Protein AF-A0A7R8WIW1-F1 (afdb_monomer_lite)

Organism: NCBI:txid163714

pLDDT: mean 82.47, std 20.74, range [28.52, 98.88]

Sequence (685 aa):
MALRVSMEWLASCSGCEIAFLDMGEDLLALLGKIEIVHAPLLMDNKYHAPESNGKELALPYADIGFISGSLNTGKHVEILHEMREKCEVLVALGTCAGHGGIPAMMNGFEHKQGWETIFTTPTTEGAGGIPEEDLPQPLFLVGIGAAGAATIAAPAISALAGEKGEKDMKWDAEHEVVIIGSGFAGLAAAIEAKKLGAKDVVVYDKMPYFGGNSTYNGGLFAVPDSPLQKEKGVKDSPENMTADQVKAGRGVAYADLLLHVARHANEALEMTLEAGSEYFPYLQQLGGHSVPRTYQTTVASGAGIVQPLVQQCKKLGIKLEIRAKFDSLIFDDAGNVVGATIHKGHYFGRGVEGTPVKVRAKRGVLIATGGFARNVTLRSAQDPTLTEEVPSTNPPSATGEGLLELFRVGAIPVHMAYIQTGPWASPDEDGFGYVSNYSIYNFAHSISIFPKTGKRFMNEIADRKTRSDAQLACRDDDGNPLPPITITSYEHAKEHPTMKKVLKYGVGWKFDNLEDLASHFNVPLEPLREQIEEYNGYVKSGIDEQFGKPMAKAKGKYVEAPFVVVRNWPKVHYCQGGAQIDIQARVIDSKTDTPIPGLYAAGEFGEKKGRIYHSDLYEDNSCDACHEQENPTTFPADDACFACHDGEELIAATARTGDEKWQNPHNNMHYGKDVPCMECHGEHT

InterPro domains:
  IPR003953 FAD-dependent oxidoreductase 2, FAD-binding domain [PF00890] (177-605)
  IPR006137 NADH:ubiquinone oxidoreductase-like, 20kDa subunit [PF01058] (13-111)
  IPR010960 Flavocytochrome c [TIGR01813] (176-605)
  IPR012286 Tetraheme cytochrome domain [PF14537] (620-685)
  IPR027477 Succinate dehydrogenase/fumarate reductase flavoprotein, catalytic domain superfamily [G3DSA:3.90.700.10] (419-575)
  IPR027477 Succinate dehydrogenase/fumarate reductase flavoprotein, catalytic domain superfamily [SSF56425] (416-578)
  IPR036188 FAD/NAD(P)-binding domain superfamily [G3DSA:3.50.50.60] (176-605)
  IPR036188 FAD/NAD(P)-binding domain superfamily [SSF51905] (169-606)
  IPR036280 Multiheme cytochrome superfamily [SSF48695] (612-684)
  IPR037024 [NiFe]-hydrogenase, small subunit, N-terminal domain superfamily [G3DSA:3.40.50.700] (3-141)
  IPR050315 FAD-dependent oxidoreductase 2 [PTHR43400] (169-605)

Structure (mmCIF, N/CA/C/O backbone):
data_AF-A0A7R8WIW1-F1
#
_entry.id   AF-A0A7R8WIW1-F1
#
loop_
_atom_site.group_PDB
_atom_site.id
_atom_site.type_symbol
_atom_site.label_atom_id
_atom_site.label_alt_id
_atom_site.label_comp_id
_atom_site.label_asym_id
_atom_site.label_entity_id
_atom_site.label_seq_id
_atom_site.pdbx_PDB_ins_code
_atom_site.Cartn_x
_atom_site.Cartn_y
_atom_site.Cartn_z
_atom_site.occupancy
_atom_site.B_iso_or_equiv
_atom_site.auth_seq_id
_atom_site.auth_comp_id
_atom_site.auth_asym_id
_atom_site.auth_atom_id
_atom_site.pdbx_PDB_model_num
ATOM 1 N N . MET A 1 1 ? -29.234 -0.225 -48.327 1.00 67.94 1 MET A N 1
ATOM 2 C CA . MET A 1 1 ? -30.265 0.583 -47.645 1.00 67.94 1 MET A CA 1
ATOM 3 C C . MET A 1 1 ? -29.581 1.262 -46.481 1.00 67.94 1 MET A C 1
ATOM 5 O O . MET A 1 1 ? -28.710 0.626 -45.898 1.00 67.94 1 MET A O 1
ATOM 9 N N . ALA A 1 2 ? -29.897 2.528 -46.212 1.00 82.69 2 ALA A N 1
ATOM 10 C CA . ALA A 1 2 ? -29.469 3.145 -44.963 1.00 82.69 2 ALA A CA 1
ATOM 11 C C . ALA A 1 2 ? -30.176 2.427 -43.804 1.00 82.69 2 ALA A C 1
ATOM 13 O O . ALA A 1 2 ? -31.333 2.038 -43.963 1.00 82.69 2 ALA A O 1
ATOM 14 N N . LEU A 1 3 ? -29.470 2.197 -42.697 1.00 93.31 3 LEU A N 1
ATOM 15 C CA . LEU A 1 3 ? -30.073 1.609 -41.499 1.00 93.31 3 LEU A CA 1
ATOM 16 C C . LEU A 1 3 ? -30.955 2.649 -40.820 1.00 93.31 3 LEU A C 1
ATOM 18 O O . LEU A 1 3 ? -30.504 3.765 -40.565 1.00 93.31 3 LEU A O 1
ATOM 22 N N . ARG A 1 4 ? -32.193 2.285 -40.509 1.00 93.88 4 ARG A N 1
ATOM 23 C CA . ARG A 1 4 ? -33.148 3.155 -39.828 1.00 93.88 4 ARG A CA 1
ATOM 24 C C . ARG A 1 4 ? -32.820 3.172 -38.342 1.00 93.88 4 ARG A C 1
ATOM 26 O O . ARG A 1 4 ? -32.766 2.118 -37.711 1.00 93.88 4 ARG A O 1
ATOM 33 N N . VAL A 1 5 ? -32.593 4.355 -37.790 1.00 92.00 5 VAL A N 1
ATOM 34 C CA . VAL A 1 5 ? -32.191 4.548 -36.397 1.00 92.00 5 VAL A CA 1
ATOM 35 C C . VAL A 1 5 ? -33.256 5.346 -35.658 1.00 92.00 5 VAL A C 1
ATOM 37 O O . VAL A 1 5 ? -33.668 6.410 -36.117 1.00 92.00 5 VAL A O 1
ATOM 40 N N . SER A 1 6 ? -33.690 4.832 -34.510 1.00 91.19 6 SER A N 1
ATOM 41 C CA . SER A 1 6 ? -34.552 5.539 -33.563 1.00 91.19 6 SER A CA 1
ATOM 42 C C . SER A 1 6 ? -33.776 5.820 -32.283 1.00 91.19 6 SER A C 1
ATOM 44 O O . SER A 1 6 ? -33.025 4.969 -31.816 1.00 91.19 6 SER A O 1
ATOM 46 N N . MET A 1 7 ? -33.970 6.986 -31.684 1.00 89.31 7 MET A N 1
ATOM 47 C CA . MET A 1 7 ? -33.369 7.377 -30.414 1.00 89.31 7 MET A CA 1
ATOM 48 C C . MET A 1 7 ? -34.460 7.915 -29.502 1.00 89.31 7 MET A C 1
ATOM 50 O O . MET A 1 7 ? -35.256 8.746 -29.934 1.00 89.31 7 MET A O 1
ATOM 54 N N . GLU A 1 8 ? -34.480 7.461 -28.254 1.00 88.88 8 GLU A N 1
ATOM 55 C CA . GLU A 1 8 ? -35.363 8.011 -27.235 1.00 88.88 8 GLU A CA 1
ATOM 56 C C . GLU A 1 8 ? -34.630 8.449 -25.990 1.00 88.88 8 GLU A C 1
ATOM 58 O O . GLU A 1 8 ? -33.714 7.782 -25.497 1.00 88.88 8 GLU A O 1
ATOM 63 N N . TRP A 1 9 ? -35.125 9.566 -25.470 1.00 84.56 9 TRP A N 1
ATOM 64 C CA . TRP A 1 9 ? -34.580 10.253 -24.321 1.00 84.56 9 TRP A CA 1
ATOM 65 C C . TRP A 1 9 ? -35.577 10.177 -23.163 1.00 84.56 9 TRP A C 1
ATOM 67 O O . TRP A 1 9 ? -36.623 10.824 -23.169 1.00 84.56 9 TRP A O 1
ATOM 77 N N . LEU A 1 10 ? 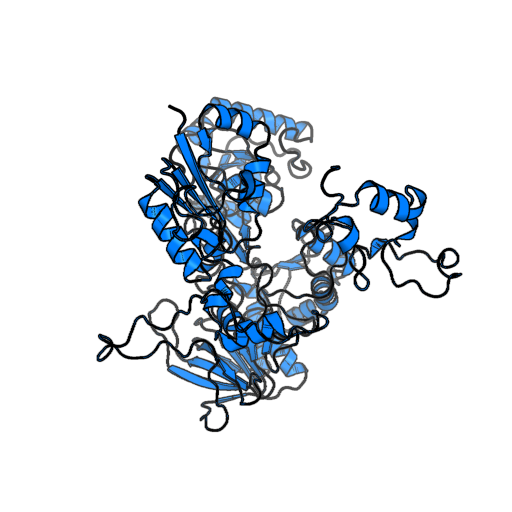-35.261 9.333 -22.177 1.00 87.69 10 LEU A N 1
ATOM 78 C CA . LEU A 1 10 ? -36.064 9.152 -20.966 1.00 87.69 10 LEU A CA 1
ATOM 79 C C . LEU A 1 10 ? -35.590 10.126 -19.868 1.00 87.69 10 LEU A C 1
ATOM 81 O O . LEU A 1 10 ? -35.225 11.264 -20.147 1.00 87.69 10 LEU A O 1
ATOM 85 N N . ALA A 1 11 ? -35.547 9.712 -18.595 1.00 86.19 11 ALA A N 1
ATOM 86 C CA . ALA A 1 11 ? -34.984 10.559 -17.540 1.00 86.19 11 ALA A CA 1
ATOM 87 C C . ALA A 1 11 ? -33.446 10.625 -17.659 1.00 86.19 11 ALA A C 1
ATOM 89 O O . ALA A 1 11 ? -32.741 9.730 -17.187 1.00 86.19 11 ALA A O 1
ATOM 90 N N . SER A 1 12 ? -32.903 11.659 -18.305 1.00 79.56 12 SER A N 1
ATOM 91 C CA . SER A 1 12 ? -31.456 11.825 -18.532 1.00 79.56 12 SER A CA 1
ATOM 92 C C . SER A 1 12 ? -31.043 13.302 -18.591 1.00 79.56 12 SER A C 1
ATOM 94 O O . SER A 1 12 ? -31.881 14.173 -18.788 1.00 79.56 12 SER A O 1
ATOM 96 N N . CYS A 1 13 ? -29.745 13.574 -18.420 1.00 76.25 13 CYS A N 1
ATOM 97 C CA . CYS A 1 13 ? -29.114 14.895 -18.528 1.00 76.25 13 CYS A CA 1
ATOM 98 C C . CYS A 1 13 ? -28.628 15.248 -19.951 1.00 76.25 13 CYS A C 1
ATOM 100 O O . CYS A 1 13 ? -27.814 16.153 -20.102 1.00 76.25 13 CYS A O 1
ATOM 102 N N . SER A 1 14 ? -29.051 14.496 -20.972 1.00 74.25 14 SER A N 1
ATOM 103 C CA . SER A 1 14 ? -28.653 14.641 -22.388 1.00 74.25 14 SER A CA 1
ATOM 104 C C . SER A 1 14 ? -27.190 14.327 -22.718 1.00 74.25 14 SER A C 1
ATOM 106 O O . SER A 1 14 ? -26.773 14.460 -23.864 1.00 74.25 14 SER A O 1
ATOM 108 N N . GLY A 1 15 ? -26.383 13.876 -21.750 1.00 78.94 15 GLY A N 1
ATOM 109 C CA . GLY A 1 15 ? -24.957 13.616 -21.984 1.00 78.94 15 GLY A CA 1
ATOM 110 C C . GLY A 1 15 ? -24.673 12.518 -23.019 1.00 78.94 15 GLY A C 1
ATOM 111 O O . GLY A 1 15 ? -23.639 12.549 -23.675 1.00 78.94 15 GLY A O 1
ATOM 112 N N . CYS A 1 16 ? -25.583 11.554 -23.195 1.00 82.06 16 CYS A N 1
ATOM 113 C CA . CYS A 1 16 ? -25.420 10.480 -24.186 1.00 82.06 16 CYS A CA 1
ATOM 114 C C . CYS A 1 16 ? -25.702 10.972 -25.613 1.00 82.06 16 CYS A C 1
ATOM 116 O O . CYS A 1 16 ? -25.044 10.547 -26.558 1.00 82.06 16 CYS A O 1
ATOM 118 N N . GLU A 1 17 ? -26.658 11.886 -25.754 1.00 77.25 17 GLU A N 1
ATOM 119 C CA . GLU A 1 17 ? -27.016 12.557 -27.000 1.00 77.25 17 GLU A CA 1
ATOM 120 C C . GLU A 1 17 ? -25.928 13.545 -27.417 1.00 77.25 17 GLU A C 1
ATOM 122 O O . GLU A 1 17 ? -25.548 13.578 -28.584 1.00 77.25 17 GLU A O 1
ATOM 127 N N . ILE A 1 18 ? -25.379 14.297 -26.456 1.00 78.62 18 ILE A N 1
ATOM 128 C CA . ILE A 1 18 ? -24.236 15.187 -26.692 1.00 78.62 18 ILE A CA 1
ATOM 129 C C . ILE A 1 18 ? -23.026 14.368 -27.142 1.00 78.62 18 ILE A C 1
ATOM 131 O O . ILE A 1 18 ? -22.443 14.689 -28.166 1.00 78.62 18 ILE A O 1
ATOM 135 N N . ALA A 1 19 ? -22.725 13.238 -26.492 1.00 79.12 19 ALA A N 1
ATOM 136 C CA . ALA A 1 19 ? -21.639 12.358 -26.929 1.00 79.12 19 ALA A CA 1
ATOM 137 C C . ALA A 1 19 ? -21.824 11.822 -28.365 1.00 79.12 19 ALA A C 1
ATOM 139 O O . ALA A 1 19 ? -20.844 11.564 -29.060 1.00 79.12 19 ALA A O 1
ATOM 140 N N . PHE A 1 20 ? -23.072 11.651 -28.817 1.00 76.56 20 PHE A N 1
ATOM 141 C CA . PHE A 1 20 ? -23.372 11.275 -30.199 1.00 76.56 20 PHE A CA 1
ATOM 142 C C . PHE A 1 20 ? -23.108 12.428 -31.181 1.00 76.56 20 PHE A C 1
ATOM 144 O O . PHE A 1 20 ? -22.596 12.195 -32.274 1.00 76.56 20 PHE A O 1
ATOM 151 N N . LEU A 1 21 ? -23.414 13.670 -30.791 1.00 74.56 21 LEU A N 1
ATOM 152 C CA . LEU A 1 21 ? -23.120 14.874 -31.577 1.00 74.56 21 LEU A CA 1
ATOM 153 C C . LEU A 1 21 ? -21.619 15.220 -31.589 1.00 74.56 21 LEU A C 1
ATOM 155 O O . LEU A 1 21 ? -21.087 15.587 -32.637 1.00 74.56 21 LEU A O 1
ATOM 159 N N . ASP A 1 22 ? -20.920 15.005 -30.472 1.00 79.50 22 ASP A N 1
ATOM 160 C CA . ASP A 1 22 ? -19.479 15.246 -30.292 1.00 79.50 22 ASP A CA 1
ATOM 161 C C . ASP A 1 22 ? -18.591 14.311 -31.128 1.00 79.50 22 ASP A C 1
ATOM 163 O O . ASP A 1 22 ? -17.381 14.513 -31.226 1.00 79.50 22 ASP A O 1
ATOM 167 N N . MET A 1 23 ? -19.176 13.307 -31.791 1.00 78.69 23 MET A N 1
ATOM 168 C CA . MET A 1 23 ? -18.477 12.507 -32.801 1.00 78.69 23 MET A CA 1
ATOM 169 C C . MET A 1 23 ? -17.972 13.350 -33.986 1.00 78.69 23 MET A C 1
ATOM 171 O O . MET A 1 23 ? -17.123 12.884 -34.747 1.00 78.69 23 MET A O 1
ATOM 175 N N . GLY A 1 24 ? -18.482 14.574 -34.170 1.00 80.62 24 GLY A N 1
ATOM 176 C CA . GLY A 1 24 ? -17.951 15.534 -35.137 1.00 80.62 24 GLY A CA 1
ATOM 177 C C . GLY A 1 24 ? -17.925 14.990 -36.569 1.00 80.62 24 GLY A C 1
ATOM 178 O O . GLY A 1 24 ? -18.951 14.591 -37.119 1.00 80.62 24 GLY A O 1
ATOM 179 N N . GLU A 1 25 ? -16.748 14.967 -37.199 1.00 79.31 25 GLU A N 1
ATOM 180 C CA . GLU A 1 25 ? -16.593 14.523 -38.594 1.00 79.31 25 GLU A CA 1
ATOM 181 C C . GLU A 1 25 ? -16.936 13.036 -38.807 1.00 79.31 25 GLU A C 1
ATOM 183 O O . GLU A 1 25 ? -17.437 12.669 -39.876 1.00 79.31 25 GLU A O 1
ATOM 188 N N . ASP A 1 26 ? -16.761 12.183 -37.791 1.00 80.56 26 ASP A N 1
ATOM 189 C CA . ASP A 1 26 ? -17.113 10.758 -37.881 1.00 80.56 26 ASP A CA 1
ATOM 190 C C . ASP A 1 26 ? -18.631 10.553 -37.998 1.00 80.56 26 ASP A C 1
ATOM 192 O O . ASP A 1 26 ? -19.095 9.612 -38.657 1.00 80.56 26 ASP A O 1
ATOM 196 N N . LEU A 1 27 ? -19.425 11.472 -37.435 1.00 81.31 27 LEU A N 1
ATOM 197 C CA . LEU A 1 27 ? -20.878 11.465 -37.588 1.00 81.31 27 LEU A CA 1
ATOM 198 C C . LEU A 1 27 ? -21.281 11.693 -39.050 1.00 81.31 27 LEU A C 1
ATOM 200 O O . LEU A 1 27 ? -22.193 11.030 -39.544 1.00 81.31 27 LEU A O 1
ATOM 204 N N . LEU A 1 28 ? -20.567 12.549 -39.792 1.00 80.19 28 LEU A N 1
ATOM 205 C CA . LEU A 1 28 ? -20.840 12.793 -41.216 1.00 80.19 28 LEU A CA 1
ATOM 206 C C . LEU A 1 28 ? -20.636 11.527 -42.061 1.00 80.19 28 LEU A C 1
ATOM 208 O O . LEU A 1 28 ? -21.422 11.246 -42.970 1.00 80.19 28 LEU A O 1
ATOM 212 N N . ALA A 1 29 ? -19.619 10.724 -41.735 1.00 82.19 29 ALA A N 1
ATOM 213 C CA . ALA A 1 29 ? -19.374 9.441 -42.394 1.00 82.19 29 ALA A CA 1
ATOM 214 C C . ALA A 1 29 ? -20.471 8.398 -42.095 1.00 82.19 29 ALA A C 1
ATOM 216 O O . ALA A 1 29 ? -20.719 7.502 -42.914 1.00 82.19 29 ALA A O 1
ATOM 217 N N . LEU A 1 30 ? -21.131 8.513 -40.937 1.00 81.69 30 LEU A N 1
ATOM 218 C CA . LEU A 1 30 ? -22.246 7.662 -40.517 1.00 81.69 30 LEU A CA 1
ATOM 219 C C . LEU A 1 30 ? -23.587 8.108 -41.101 1.00 81.69 30 LEU A C 1
ATOM 221 O O . LEU A 1 30 ? -24.350 7.246 -41.533 1.00 81.69 30 LEU A O 1
ATOM 225 N N . LEU A 1 31 ? -23.857 9.413 -41.200 1.00 80.88 31 LEU A N 1
ATOM 226 C CA . LEU A 1 31 ? -25.104 9.961 -41.756 1.00 80.88 31 LEU A CA 1
ATOM 227 C C . LEU A 1 31 ? -25.345 9.547 -43.220 1.00 80.88 31 LEU A C 1
ATOM 229 O O . LEU A 1 31 ? -26.485 9.455 -43.657 1.00 80.88 31 LEU A O 1
ATOM 233 N N . GLY A 1 32 ? -24.294 9.209 -43.976 1.00 80.88 32 GLY A N 1
ATOM 234 C CA . GLY A 1 32 ? -24.429 8.611 -45.314 1.00 80.88 32 GLY A CA 1
ATOM 235 C C . GLY A 1 32 ? -24.869 7.136 -45.324 1.00 80.88 32 GLY A C 1
ATOM 236 O O . GLY A 1 32 ? -25.106 6.570 -46.393 1.00 80.88 32 GLY A O 1
ATOM 237 N N . LYS A 1 33 ? -24.936 6.489 -44.153 1.00 88.12 33 LYS A N 1
ATOM 238 C CA . LYS A 1 33 ? -25.210 5.052 -43.964 1.00 88.12 33 LYS A CA 1
ATOM 239 C C . LYS A 1 33 ? -26.406 4.774 -43.050 1.00 88.12 33 LYS A C 1
ATOM 241 O O . LYS A 1 33 ? -26.879 3.637 -43.034 1.00 88.12 33 LYS A O 1
ATOM 246 N N . ILE A 1 34 ? -26.886 5.775 -42.316 1.00 90.38 34 ILE A N 1
ATOM 247 C CA . ILE A 1 34 ? -28.033 5.672 -41.412 1.00 90.38 34 ILE A CA 1
ATOM 248 C C . ILE A 1 34 ? -29.097 6.710 -41.768 1.00 90.38 34 ILE A C 1
ATOM 250 O O . ILE A 1 34 ? -28.789 7.784 -42.273 1.00 90.38 34 ILE A O 1
ATOM 254 N N . GLU A 1 35 ? -30.350 6.388 -41.488 1.00 90.25 35 GLU A N 1
ATOM 255 C CA . GLU A 1 35 ? -31.495 7.287 -41.572 1.00 90.25 35 GLU A CA 1
ATOM 256 C C . GLU A 1 35 ? -32.085 7.412 -40.166 1.00 90.25 35 GLU A C 1
ATOM 258 O O . GLU A 1 35 ? -32.621 6.441 -39.636 1.00 90.25 35 GLU A O 1
ATOM 263 N N . ILE A 1 36 ? -31.982 8.586 -39.540 1.00 88.12 36 ILE A N 1
ATOM 264 C CA . ILE A 1 36 ? -32.617 8.826 -38.239 1.00 88.12 36 ILE A CA 1
ATOM 265 C C . ILE A 1 36 ? -34.113 9.036 -38.488 1.00 88.12 36 ILE A C 1
ATOM 267 O O . ILE A 1 36 ? -34.518 10.052 -39.048 1.00 88.12 36 ILE A O 1
ATOM 271 N N . VAL A 1 37 ? -34.924 8.046 -38.114 1.00 88.62 37 VAL A N 1
ATOM 272 C CA . VAL A 1 37 ? -36.381 8.058 -38.330 1.00 88.62 37 VAL A CA 1
ATOM 273 C C . VAL A 1 37 ? -37.139 8.658 -37.151 1.00 88.62 37 VAL A C 1
ATOM 275 O O . VAL A 1 37 ? -38.267 9.117 -37.317 1.00 88.62 37 VAL A O 1
ATOM 278 N N . HIS A 1 38 ? -36.523 8.655 -35.969 1.00 86.75 38 HIS A N 1
ATOM 279 C CA . HIS A 1 38 ? -37.069 9.251 -34.758 1.00 86.75 38 HIS A CA 1
ATOM 280 C C . HIS A 1 38 ? -35.948 9.618 -33.791 1.00 86.75 38 HIS A C 1
ATOM 282 O O . HIS A 1 38 ? -35.129 8.772 -33.449 1.00 86.75 38 HIS A O 1
ATOM 288 N N . ALA A 1 39 ? -35.900 10.877 -33.372 1.00 84.75 39 ALA A N 1
ATOM 289 C CA . ALA A 1 39 ? -35.001 11.374 -32.336 1.00 84.75 39 ALA A CA 1
ATOM 290 C C . ALA A 1 39 ? -35.573 12.702 -31.815 1.00 84.75 39 ALA A C 1
ATOM 292 O O . ALA A 1 39 ? -35.341 13.735 -32.449 1.00 84.75 39 ALA A O 1
ATOM 293 N N . PRO A 1 40 ? -36.343 12.715 -30.711 1.00 75.50 40 PRO A N 1
ATOM 294 C CA . PRO A 1 40 ? -37.084 13.903 -30.277 1.00 75.50 40 PRO A CA 1
ATOM 295 C C . PRO A 1 40 ? -36.213 15.150 -30.110 1.00 75.50 40 PRO A C 1
ATOM 297 O O . PRO A 1 40 ? -36.614 16.231 -30.526 1.00 75.50 40 PRO A O 1
ATOM 300 N N . LEU A 1 41 ? -34.991 14.987 -29.591 1.00 69.75 41 LEU A N 1
ATOM 301 C CA . LEU A 1 41 ? -34.044 16.086 -29.381 1.00 69.75 41 LEU A CA 1
ATOM 302 C C . LEU A 1 41 ? -33.528 16.705 -30.696 1.00 69.75 41 LEU A C 1
ATOM 304 O O . LEU A 1 41 ? -33.206 17.886 -30.732 1.00 69.75 41 LEU A O 1
ATOM 308 N N . LEU A 1 42 ? -33.436 15.912 -31.770 1.00 70.12 42 LEU A N 1
ATOM 309 C CA . LEU A 1 42 ? -32.866 16.339 -33.057 1.00 70.12 42 LEU A CA 1
ATOM 310 C C . LEU A 1 42 ? -33.932 16.737 -34.083 1.00 70.12 42 LEU A C 1
ATOM 312 O O . LEU A 1 42 ? -33.648 17.518 -34.987 1.00 70.12 42 LEU A O 1
ATOM 316 N N . MET A 1 43 ? -35.132 16.162 -33.982 1.00 72.81 43 MET A N 1
ATOM 317 C CA . MET A 1 43 ? -36.170 16.260 -35.012 1.00 72.81 43 MET A CA 1
ATOM 318 C C . MET A 1 43 ? -37.424 17.017 -34.560 1.00 72.81 43 MET A C 1
ATOM 320 O O . MET A 1 43 ? -38.300 17.230 -35.390 1.00 72.81 43 MET A O 1
ATOM 324 N N . ASP A 1 44 ? -37.536 17.384 -33.276 1.00 67.25 44 ASP A N 1
ATOM 325 C CA . ASP A 1 44 ? -38.752 17.964 -32.670 1.00 67.25 44 ASP A CA 1
ATOM 326 C C . ASP A 1 44 ? -40.029 17.152 -32.996 1.00 67.25 44 ASP A C 1
ATOM 328 O O . ASP A 1 44 ? -41.130 17.664 -33.206 1.00 67.25 44 ASP A O 1
ATOM 332 N N . ASN A 1 45 ? -39.871 15.827 -33.079 1.00 66.31 45 ASN A N 1
ATOM 333 C CA . ASN A 1 45 ? -40.963 14.901 -33.341 1.00 66.31 45 ASN A CA 1
ATOM 334 C C . ASN A 1 45 ? -41.635 14.515 -32.022 1.00 66.31 45 ASN A C 1
ATOM 336 O O . ASN A 1 45 ? -40.996 13.977 -31.116 1.00 66.31 45 ASN A O 1
ATOM 340 N N . LYS A 1 46 ? -42.951 14.727 -31.926 1.00 60.12 46 LYS A N 1
ATOM 341 C CA . LYS A 1 46 ? -43.752 14.191 -30.816 1.00 60.12 46 LYS A CA 1
ATOM 342 C C . LYS A 1 46 ? -43.940 12.681 -30.987 1.00 60.12 46 LYS A C 1
ATOM 344 O O . LYS A 1 46 ? -43.998 12.193 -32.110 1.00 60.12 46 LYS A O 1
ATOM 349 N N . TYR A 1 47 ? -44.134 11.965 -29.877 1.00 63.97 47 TYR A N 1
ATOM 350 C CA . TYR A 1 47 ? -44.389 10.513 -29.763 1.00 63.97 47 TYR A CA 1
ATOM 351 C C . TYR A 1 47 ? -45.580 9.951 -30.578 1.00 63.97 47 TYR A C 1
ATOM 353 O O . TYR A 1 47 ? -45.972 8.795 -30.415 1.00 63.97 47 TYR A O 1
ATOM 361 N N . HIS A 1 48 ? -46.222 10.775 -31.397 1.00 62.62 48 HIS A N 1
ATOM 362 C CA . HIS A 1 48 ? -47.510 10.524 -32.009 1.00 62.62 48 HIS A CA 1
ATOM 363 C C . HIS A 1 48 ? -47.357 10.519 -33.525 1.00 62.62 48 HIS A C 1
ATOM 365 O O . HIS A 1 48 ? -46.922 11.512 -34.110 1.00 62.62 48 HIS A O 1
ATOM 371 N N . ALA A 1 49 ? -47.772 9.427 -34.168 1.00 55.56 49 ALA A N 1
ATOM 372 C CA . ALA A 1 49 ? -47.937 9.416 -35.614 1.00 55.56 49 ALA A CA 1
ATOM 373 C C . ALA A 1 49 ? -48.873 10.571 -36.040 1.00 55.56 49 ALA A C 1
ATOM 375 O O . ALA A 1 49 ? -49.845 10.851 -35.328 1.00 55.56 49 ALA A O 1
ATOM 376 N N . PRO A 1 50 ? -48.653 11.211 -37.206 1.00 50.53 50 PRO A N 1
ATOM 377 C CA . PRO A 1 50 ? -49.495 12.315 -37.688 1.00 50.53 50 PRO A CA 1
ATOM 378 C C . PRO A 1 50 ? -50.999 11.986 -37.716 1.00 50.53 50 PRO A C 1
ATOM 380 O O . PRO A 1 50 ? -51.845 12.870 -37.626 1.00 50.53 50 PRO A O 1
ATOM 383 N N . GLU A 1 51 ? -51.326 10.699 -37.816 1.00 49.69 51 GLU A N 1
ATOM 384 C CA . GLU A 1 51 ? -52.672 10.142 -37.933 1.00 49.69 51 GLU A CA 1
ATOM 385 C C . GLU A 1 51 ? -53.411 10.008 -36.584 1.00 49.69 51 GLU A C 1
ATOM 387 O O . GLU A 1 51 ? -54.633 9.857 -36.575 1.00 49.69 51 GLU A O 1
ATOM 392 N N . SER A 1 52 ? -52.715 10.089 -35.437 1.00 52.12 52 SER A N 1
ATOM 393 C CA . SER A 1 52 ? -53.307 9.836 -34.108 1.00 52.12 52 SER A CA 1
ATOM 394 C C . SER A 1 52 ? -53.837 11.088 -33.392 1.00 52.12 52 SER A C 1
ATOM 396 O O . SER A 1 52 ? -54.294 10.999 -32.248 1.00 52.12 52 SER A O 1
ATOM 398 N N . ASN A 1 53 ? -53.778 12.267 -34.030 1.00 51.59 53 ASN A N 1
ATOM 399 C CA . ASN A 1 53 ? -54.137 13.565 -33.432 1.00 51.59 53 ASN A CA 1
ATOM 400 C C . ASN A 1 53 ? -53.506 13.800 -32.037 1.00 51.59 53 ASN A C 1
ATOM 402 O O . ASN A 1 53 ? -54.081 14.495 -31.198 1.00 51.59 53 ASN A O 1
ATOM 406 N N . GLY A 1 54 ? -52.334 13.210 -31.773 1.00 55.31 54 GLY A N 1
ATOM 407 C CA . GLY A 1 54 ? -51.603 13.397 -30.519 1.00 55.31 54 GLY A CA 1
ATOM 408 C C . GLY A 1 54 ? -52.079 12.551 -29.331 1.00 55.31 54 GLY A C 1
ATOM 409 O O . GLY A 1 54 ? -51.762 12.903 -28.200 1.00 55.31 54 GLY A O 1
ATOM 410 N N . LYS A 1 55 ? -52.877 11.489 -29.540 1.00 54.47 55 LYS A N 1
ATOM 411 C CA . LYS A 1 55 ? -53.481 10.717 -28.429 1.00 54.47 55 LYS A CA 1
ATOM 412 C C . LYS A 1 55 ? -52.878 9.336 -28.181 1.00 54.47 55 LYS A C 1
ATOM 414 O O . LYS A 1 55 ? -52.914 8.872 -27.047 1.00 54.47 55 LYS A O 1
ATOM 419 N N . GLU A 1 56 ? -52.311 8.694 -29.197 1.00 64.81 56 GLU A N 1
ATOM 420 C CA . GLU A 1 56 ? -51.703 7.360 -29.074 1.00 64.81 56 GLU A CA 1
ATOM 421 C C . GLU A 1 56 ? -50.204 7.425 -29.378 1.00 64.81 56 GLU A C 1
ATOM 423 O O . GLU A 1 56 ? -49.787 8.120 -30.311 1.00 64.81 56 GLU A O 1
ATOM 428 N N . LEU A 1 57 ? -49.406 6.749 -28.544 1.00 73.06 57 LEU A N 1
ATOM 429 C CA . LEU A 1 57 ? -47.968 6.555 -28.739 1.00 73.06 57 LEU A CA 1
ATOM 430 C C . LEU A 1 57 ? -47.771 5.644 -29.956 1.00 73.06 57 LEU A C 1
ATOM 432 O O . LEU A 1 57 ? -48.325 4.550 -29.984 1.00 73.06 57 LEU A O 1
ATOM 436 N N . ALA A 1 58 ? -47.026 6.105 -30.957 1.00 78.44 58 ALA A N 1
ATOM 437 C CA . ALA A 1 58 ? -46.775 5.341 -32.174 1.00 78.44 58 ALA A CA 1
ATOM 438 C C . ALA A 1 58 ? -45.407 5.717 -32.749 1.00 78.44 58 ALA A C 1
ATOM 440 O O . ALA A 1 58 ? -45.284 6.710 -33.471 1.00 78.44 58 ALA A O 1
ATOM 441 N N . LEU A 1 59 ? -44.384 4.926 -32.418 1.00 83.50 59 LEU A N 1
ATOM 442 C CA . LEU A 1 59 ? -43.024 5.155 -32.907 1.00 83.50 59 LEU A CA 1
ATOM 443 C C . LEU A 1 59 ? -42.817 4.494 -34.281 1.00 83.50 59 LEU A C 1
ATOM 445 O O . LEU A 1 59 ? -43.371 3.417 -34.548 1.00 83.50 59 LEU A O 1
ATOM 449 N N . PRO A 1 60 ? -42.037 5.115 -35.187 1.00 85.06 60 PRO A N 1
ATOM 450 C CA . PRO A 1 60 ? -41.721 4.505 -36.468 1.00 85.06 60 PRO A CA 1
ATOM 451 C C . PRO A 1 60 ? -40.827 3.276 -36.276 1.00 85.06 60 PRO A C 1
ATOM 453 O O . PRO A 1 60 ? -40.045 3.184 -35.334 1.00 85.06 60 PRO A O 1
ATOM 456 N N . TYR A 1 61 ? -40.927 2.331 -37.209 1.00 91.44 61 TYR A N 1
ATOM 457 C CA . TYR A 1 61 ? -40.033 1.178 -37.244 1.00 91.44 61 TYR A CA 1
ATOM 458 C C . TYR A 1 61 ? -38.576 1.608 -37.478 1.00 91.44 61 TYR A C 1
ATOM 460 O O . TYR A 1 61 ? -38.312 2.400 -38.393 1.00 91.44 61 TYR A O 1
ATOM 468 N N . ALA A 1 62 ? -37.647 1.014 -36.727 1.00 93.00 62 ALA A N 1
ATOM 469 C CA . ALA A 1 62 ? -36.208 1.208 -36.869 1.00 93.00 62 ALA A CA 1
ATOM 470 C C . ALA A 1 62 ? -35.448 -0.129 -36.854 1.00 93.00 62 ALA A C 1
ATOM 472 O O . ALA A 1 62 ? -35.828 -1.080 -36.177 1.00 93.00 62 ALA A O 1
ATOM 473 N N . ASP A 1 63 ? -34.331 -0.196 -37.571 1.00 95.81 63 ASP A N 1
ATOM 474 C CA . ASP A 1 63 ? -33.434 -1.353 -37.518 1.00 95.81 63 ASP A CA 1
ATOM 475 C C . ASP A 1 63 ? -32.645 -1.347 -36.192 1.00 95.81 63 ASP A C 1
ATOM 477 O O . ASP A 1 63 ? -32.412 -2.391 -35.580 1.00 95.81 63 ASP A O 1
ATOM 481 N N . ILE A 1 64 ? -32.280 -0.154 -35.698 1.00 94.69 64 ILE A N 1
ATOM 482 C CA . ILE A 1 64 ? -31.578 0.035 -34.421 1.00 94.69 64 ILE A CA 1
ATOM 483 C C . ILE A 1 64 ? -32.260 1.134 -33.599 1.00 94.69 64 ILE A C 1
ATOM 485 O O . ILE A 1 64 ? -32.425 2.260 -34.059 1.00 94.69 64 ILE A O 1
ATOM 489 N N . GLY A 1 65 ? -32.617 0.818 -32.359 1.00 93.75 65 GLY A N 1
ATOM 490 C CA . GLY A 1 65 ? -33.127 1.750 -31.362 1.00 93.75 65 GLY A CA 1
ATOM 491 C C . GLY A 1 65 ? -32.094 2.034 -30.276 1.00 93.75 65 GLY A C 1
ATOM 492 O O . GLY A 1 65 ? -31.524 1.095 -29.724 1.00 93.75 65 GLY A O 1
ATOM 493 N N . PHE A 1 66 ? -31.894 3.296 -29.914 1.00 92.31 66 PHE A N 1
ATOM 494 C CA . PHE A 1 66 ? -31.117 3.710 -28.746 1.00 92.31 66 PHE A CA 1
ATOM 495 C C . PHE A 1 66 ? -32.048 4.269 -27.674 1.00 92.31 66 PHE A C 1
ATOM 497 O O . PHE A 1 66 ? -32.833 5.171 -27.944 1.00 92.31 66 PHE A O 1
ATOM 504 N N . ILE A 1 67 ? -31.942 3.747 -26.457 1.00 91.62 67 ILE A N 1
ATOM 505 C CA . ILE A 1 67 ? -32.610 4.294 -25.273 1.00 91.62 67 ILE A CA 1
ATOM 506 C C . ILE A 1 67 ? -31.546 4.942 -24.404 1.00 91.62 67 ILE A C 1
ATOM 508 O O . ILE A 1 67 ? -30.600 4.262 -23.999 1.00 91.62 67 ILE A O 1
ATOM 512 N N . SER A 1 68 ? -31.728 6.212 -24.060 1.00 89.44 68 SER A N 1
ATOM 513 C CA . SER A 1 68 ? -30.932 6.887 -23.040 1.00 89.44 68 SER A CA 1
ATOM 514 C C . SER A 1 68 ? -31.789 7.277 -21.834 1.00 89.44 68 SER A C 1
ATOM 516 O O . SER A 1 68 ? -33.010 7.435 -21.912 1.00 89.44 68 SER A O 1
ATOM 518 N N . GLY A 1 69 ? -31.129 7.458 -20.692 1.00 87.31 69 GLY A N 1
ATOM 519 C CA . GLY A 1 69 ? -31.806 7.805 -19.446 1.00 87.31 69 GLY A CA 1
ATOM 520 C C . GLY A 1 69 ? -32.583 6.664 -18.813 1.00 87.31 69 GLY A C 1
ATOM 521 O O . GLY A 1 69 ? -32.619 5.547 -19.319 1.00 87.31 69 GLY A O 1
ATOM 522 N N . SER A 1 70 ? -33.157 6.935 -17.647 1.00 88.38 70 SER A N 1
ATOM 523 C CA . SER A 1 70 ? -33.807 5.919 -16.830 1.00 88.38 70 SER A CA 1
ATOM 524 C C . SER A 1 70 ? -35.331 6.003 -16.804 1.00 88.38 70 SER A C 1
ATOM 526 O O . SER A 1 70 ? -35.974 6.991 -17.180 1.00 88.38 70 SER A O 1
ATOM 528 N N . LEU A 1 71 ? -35.925 4.885 -16.388 1.00 87.38 71 LEU A N 1
ATOM 529 C CA . LEU A 1 71 ? -37.362 4.717 -16.243 1.00 87.38 71 LEU A CA 1
ATOM 530 C C . LEU A 1 71 ? -37.796 5.274 -14.891 1.00 87.38 71 LEU A C 1
ATOM 532 O O . LEU A 1 71 ? -37.526 4.656 -13.864 1.00 87.38 71 LEU A O 1
ATOM 536 N N . ASN A 1 72 ? -38.507 6.399 -14.902 1.00 79.06 72 ASN A N 1
ATOM 537 C CA . ASN A 1 72 ? -39.003 7.044 -13.683 1.00 79.06 72 ASN A CA 1
ATOM 538 C C . ASN A 1 72 ? -40.527 7.139 -13.623 1.00 79.06 72 ASN A C 1
ATOM 540 O O . ASN A 1 72 ? -41.091 7.392 -12.565 1.00 79.06 72 ASN A O 1
ATOM 544 N N . THR A 1 73 ? -41.208 6.951 -14.753 1.00 78.75 73 THR A N 1
ATOM 545 C CA . THR A 1 73 ? -42.661 7.086 -14.865 1.00 78.75 73 THR A CA 1
ATOM 546 C C . THR A 1 73 ? -43.245 5.923 -15.654 1.00 78.75 73 THR A C 1
ATOM 548 O O . THR A 1 73 ? -42.558 5.315 -16.480 1.00 78.75 73 THR A O 1
ATOM 551 N N . GLY A 1 74 ? -44.533 5.638 -15.448 1.00 76.75 74 GLY A N 1
ATOM 552 C CA . GLY A 1 74 ? -45.267 4.672 -16.269 1.00 76.75 74 GLY A CA 1
ATOM 553 C C . GLY A 1 74 ? -45.189 5.011 -17.762 1.00 76.75 74 GLY A C 1
ATOM 554 O O . GLY A 1 74 ? -45.068 4.114 -18.590 1.00 76.75 74 GLY A O 1
ATOM 555 N N . LYS A 1 75 ? -45.117 6.306 -18.107 1.00 77.81 75 LYS A N 1
ATOM 556 C CA . LYS A 1 75 ? -44.966 6.743 -19.496 1.00 77.81 75 LYS A CA 1
ATOM 557 C C . LYS A 1 75 ? -43.634 6.318 -20.115 1.00 77.81 75 LYS A C 1
ATOM 559 O O . LYS A 1 75 ? -43.607 5.920 -21.274 1.00 77.81 75 LYS A O 1
ATOM 564 N N . HIS A 1 76 ? -42.541 6.352 -19.350 1.00 86.81 76 HIS A N 1
ATOM 565 C CA . HIS A 1 76 ? -41.246 5.870 -19.840 1.00 86.81 76 HIS A CA 1
ATOM 566 C C . HIS A 1 76 ? -41.278 4.358 -20.109 1.00 86.81 76 HIS A C 1
ATOM 568 O O . HIS A 1 76 ? -40.640 3.894 -21.050 1.00 86.81 76 HIS A O 1
ATOM 574 N N . VAL A 1 77 ? -42.044 3.592 -19.321 1.00 84.62 77 VAL A N 1
ATOM 575 C CA . VAL A 1 77 ? -42.240 2.150 -19.553 1.00 84.62 77 VAL A CA 1
ATOM 576 C C . VAL A 1 77 ? -43.009 1.897 -20.844 1.00 84.62 77 VAL A C 1
ATOM 578 O O . VAL A 1 77 ? -42.603 1.041 -21.624 1.00 84.62 77 VAL A O 1
ATOM 581 N N . GLU A 1 78 ? -44.074 2.660 -21.102 1.00 84.44 78 GLU A N 1
ATOM 582 C CA . GLU A 1 78 ? -44.813 2.587 -22.370 1.00 84.44 78 GLU A CA 1
ATOM 583 C C . GLU A 1 78 ? -43.905 2.872 -23.574 1.00 84.44 78 GLU A C 1
ATOM 585 O O . GLU A 1 78 ? -43.892 2.094 -24.524 1.00 84.44 78 GLU A O 1
ATOM 590 N N . ILE A 1 79 ? -43.105 3.945 -23.513 1.00 86.69 79 ILE A N 1
ATOM 591 C CA . ILE A 1 79 ? -42.154 4.319 -24.576 1.00 86.69 79 ILE A CA 1
ATOM 592 C C . ILE A 1 79 ? -41.114 3.217 -24.796 1.00 86.69 79 ILE A C 1
ATOM 594 O O . ILE A 1 79 ? -40.842 2.843 -25.936 1.00 86.69 79 ILE A O 1
ATOM 598 N N . LEU A 1 80 ? -40.564 2.648 -23.719 1.00 89.62 80 LEU A N 1
ATOM 599 C CA . LEU A 1 80 ? -39.588 1.566 -23.822 1.00 89.62 80 LEU A CA 1
ATOM 600 C C . LEU A 1 80 ? -40.193 0.296 -24.441 1.00 89.62 80 LEU A C 1
ATOM 602 O O . LEU A 1 80 ? -39.529 -0.360 -25.247 1.00 89.62 80 LEU A O 1
ATOM 606 N N . HIS A 1 81 ? -41.431 -0.060 -24.085 1.00 90.94 81 HIS A N 1
ATOM 607 C CA . HIS A 1 81 ? -42.126 -1.192 -24.701 1.00 90.94 81 HIS A CA 1
ATOM 608 C C . HIS A 1 81 ? -42.388 -0.953 -26.186 1.00 90.94 81 HIS A C 1
ATOM 610 O O . HIS A 1 81 ? -42.067 -1.825 -26.991 1.00 90.94 81 HIS A O 1
ATOM 616 N N . GLU A 1 82 ? -42.868 0.236 -26.555 1.00 89.00 82 GLU A N 1
ATOM 617 C CA . GLU A 1 82 ? -43.076 0.606 -27.957 1.00 89.00 82 GLU A CA 1
ATOM 618 C C . GLU A 1 82 ? -41.758 0.534 -28.743 1.00 89.00 82 GLU A C 1
ATOM 620 O O . GLU A 1 82 ? -41.690 -0.104 -29.792 1.00 89.00 82 GLU A O 1
ATOM 625 N N . MET A 1 83 ? -40.662 1.086 -28.213 1.00 90.88 83 MET A N 1
ATOM 626 C CA . MET A 1 83 ? -39.347 0.960 -28.848 1.00 90.88 83 MET A CA 1
ATOM 627 C C . MET A 1 83 ? -38.895 -0.491 -28.985 1.00 90.88 83 MET A C 1
ATOM 629 O O . MET A 1 83 ? -38.325 -0.861 -30.011 1.00 90.88 83 MET A O 1
ATOM 633 N N . ARG A 1 84 ? -39.146 -1.331 -27.976 1.00 92.81 84 ARG A N 1
ATOM 634 C CA . ARG A 1 84 ? -38.796 -2.754 -28.026 1.00 92.81 84 ARG A CA 1
ATOM 635 C C . ARG A 1 84 ? -39.586 -3.512 -29.093 1.00 92.81 84 ARG A C 1
ATOM 637 O O . ARG A 1 84 ? -39.053 -4.475 -29.640 1.00 92.81 84 ARG A O 1
ATOM 644 N N . GLU A 1 85 ? -40.818 -3.099 -29.379 1.00 93.12 85 GLU A N 1
ATOM 645 C CA . GLU A 1 85 ? -41.641 -3.669 -30.450 1.00 93.12 85 GLU A CA 1
ATOM 646 C C . GLU A 1 85 ? -41.272 -3.129 -31.839 1.00 93.12 85 GLU A C 1
ATOM 648 O O . GLU A 1 85 ? -41.355 -3.865 -32.824 1.00 93.12 85 GLU A O 1
ATOM 653 N N . LYS A 1 86 ? -40.860 -1.858 -31.934 1.00 91.19 86 LYS A N 1
ATOM 654 C CA . LYS A 1 86 ? -40.578 -1.168 -33.205 1.00 91.19 86 LYS A CA 1
ATOM 655 C C . LYS A 1 86 ? -39.124 -1.241 -33.667 1.00 91.19 86 LYS A C 1
ATOM 657 O O . LYS A 1 86 ? -38.859 -0.872 -34.810 1.00 91.19 86 LYS A O 1
ATOM 662 N N . CYS A 1 87 ? -38.207 -1.706 -32.818 1.00 94.19 87 CYS A N 1
ATOM 663 C CA . CYS A 1 87 ? -36.785 -1.826 -33.141 1.00 94.19 87 CYS A CA 1
ATOM 664 C C . CYS A 1 87 ? -36.341 -3.293 -33.231 1.00 94.19 87 CYS A C 1
ATOM 666 O O . CYS A 1 87 ? -36.595 -4.065 -32.305 1.00 94.19 87 CYS A O 1
ATOM 668 N N . GLU A 1 88 ? -35.608 -3.679 -34.285 1.00 94.12 88 GLU A N 1
ATOM 669 C CA . GLU A 1 88 ? -35.014 -5.031 -34.352 1.00 94.12 88 GLU A CA 1
ATOM 670 C C . GLU A 1 88 ? -33.946 -5.224 -33.266 1.00 94.12 88 GLU A C 1
ATOM 672 O O . GLU A 1 88 ? -33.945 -6.217 -32.525 1.00 94.12 88 GLU A O 1
ATOM 677 N N . VAL A 1 89 ? -33.052 -4.239 -33.139 1.00 95.12 89 VAL A N 1
ATOM 678 C CA . VAL A 1 89 ? -32.021 -4.178 -32.102 1.00 95.12 89 VAL A CA 1
ATOM 679 C C . VAL A 1 89 ? -32.286 -2.971 -31.216 1.00 95.12 89 VAL A C 1
ATOM 681 O O . VAL A 1 89 ? -32.425 -1.862 -31.711 1.00 95.12 89 VAL A O 1
ATOM 684 N N . LEU A 1 90 ? -32.326 -3.173 -29.899 1.00 94.50 90 LEU A N 1
ATOM 685 C CA . LEU A 1 90 ? -32.485 -2.098 -28.919 1.00 94.50 90 LEU A CA 1
ATOM 686 C C . LEU A 1 90 ? -31.233 -2.024 -28.042 1.00 94.50 90 LEU A C 1
ATOM 688 O O . LEU A 1 90 ? -30.834 -3.031 -27.456 1.00 94.50 90 LEU A O 1
ATOM 692 N N . VAL A 1 91 ? -30.630 -0.842 -27.958 1.00 93.50 91 VAL A N 1
ATOM 693 C CA . VAL A 1 91 ? -29.374 -0.571 -27.258 1.00 93.50 91 VAL A CA 1
ATOM 694 C C . VAL A 1 91 ? -29.636 0.401 -26.111 1.00 93.50 91 VAL A C 1
ATOM 696 O O . VAL A 1 91 ? -30.133 1.504 -26.323 1.00 93.50 91 VAL A O 1
ATOM 699 N N . ALA A 1 92 ? -29.269 0.006 -24.892 1.00 92.00 92 ALA A N 1
ATOM 700 C CA . ALA A 1 92 ? -29.230 0.912 -23.749 1.00 92.00 92 ALA A CA 1
ATOM 701 C C . ALA A 1 92 ? -27.947 1.753 -23.822 1.00 92.00 92 ALA A C 1
ATOM 703 O O . ALA A 1 92 ? -26.842 1.236 -23.644 1.00 92.00 92 ALA A O 1
ATOM 704 N N . LEU A 1 93 ? -28.097 3.041 -24.117 1.00 88.44 93 LEU A N 1
ATOM 705 C CA . LEU A 1 93 ? -27.002 3.978 -24.312 1.00 88.44 93 LEU A CA 1
ATOM 706 C C . LEU A 1 93 ? -26.722 4.731 -23.003 1.00 88.44 93 LEU A C 1
ATOM 708 O O . LEU A 1 93 ? -27.509 5.562 -22.552 1.00 88.44 93 LEU A O 1
ATOM 712 N N . GLY A 1 94 ? -25.581 4.414 -22.389 1.00 83.44 94 GLY A N 1
ATOM 713 C CA . GLY A 1 94 ? -25.092 5.056 -21.170 1.00 83.44 94 GLY A CA 1
ATOM 714 C C . GLY A 1 94 ? -25.527 4.392 -19.858 1.00 83.44 94 GLY A C 1
ATOM 715 O O . GLY A 1 94 ? -26.428 3.553 -19.794 1.00 83.44 94 GLY A O 1
ATOM 716 N N . THR A 1 95 ? -24.860 4.785 -18.768 1.00 82.06 95 THR A N 1
ATOM 717 C CA . THR A 1 95 ? -25.032 4.175 -17.438 1.00 82.06 95 THR A CA 1
ATOM 718 C C . THR A 1 95 ? -26.458 4.308 -16.908 1.00 82.06 95 THR A C 1
ATOM 720 O O . THR A 1 95 ? -26.956 3.376 -16.283 1.00 82.06 95 THR A O 1
ATOM 723 N N . CYS A 1 96 ? -27.139 5.425 -17.177 1.00 86.06 96 CYS A N 1
ATOM 724 C CA . CYS A 1 96 ? -28.513 5.653 -16.723 1.00 86.06 96 CYS A CA 1
ATOM 725 C C . CYS A 1 96 ? -29.507 4.674 -17.367 1.00 86.06 96 CYS A C 1
ATOM 727 O O . CYS A 1 96 ? -30.359 4.137 -16.667 1.00 86.06 96 CYS A O 1
ATOM 729 N N . ALA A 1 97 ? -29.361 4.385 -18.662 1.00 86.25 97 ALA A N 1
ATOM 730 C CA . ALA A 1 97 ? -30.222 3.429 -19.355 1.00 86.25 97 ALA A CA 1
ATOM 731 C C . ALA A 1 97 ? -29.938 1.978 -18.943 1.00 86.25 97 ALA A C 1
ATOM 733 O O . ALA A 1 97 ? -30.865 1.183 -18.806 1.00 86.25 97 ALA A O 1
ATOM 734 N N . GLY A 1 98 ? -28.667 1.632 -18.702 1.00 82.81 98 GLY A N 1
ATOM 735 C CA . GLY A 1 98 ? -28.287 0.278 -18.280 1.00 82.81 98 GLY A CA 1
ATOM 736 C C . GLY A 1 98 ? -28.528 -0.025 -16.795 1.00 82.81 98 GLY A C 1
ATOM 737 O O . GLY A 1 98 ? -28.828 -1.163 -16.446 1.00 82.81 98 GLY A O 1
ATOM 738 N N . HIS A 1 99 ? -28.388 0.974 -15.917 1.00 79.38 99 HIS A N 1
ATOM 739 C CA . HIS A 1 99 ? -28.315 0.781 -14.460 1.00 79.38 99 HIS A CA 1
ATOM 740 C C . HIS A 1 99 ? -29.182 1.768 -13.654 1.00 79.38 99 HIS A C 1
ATOM 742 O O . HIS A 1 99 ? -29.063 1.837 -12.432 1.00 79.38 99 HIS A O 1
ATOM 748 N N . GLY A 1 100 ? -30.026 2.572 -14.305 1.00 78.44 100 GLY A N 1
ATOM 749 C CA . GLY A 1 100 ? -30.914 3.554 -13.668 1.00 78.44 100 GLY A CA 1
ATOM 750 C C . GLY A 1 100 ? -30.253 4.901 -13.335 1.00 78.44 100 GLY A C 1
ATOM 751 O O . GLY A 1 100 ? -30.860 5.958 -13.522 1.00 78.44 100 GLY A O 1
ATOM 752 N N . GLY A 1 101 ? -28.993 4.891 -12.891 1.00 77.62 101 GLY A N 1
ATOM 753 C CA . GLY A 1 101 ? -28.241 6.106 -12.555 1.00 77.62 101 GLY A CA 1
ATOM 754 C C . GLY A 1 101 ? -28.909 6.983 -11.481 1.00 77.62 101 GLY A C 1
ATOM 755 O O . GLY A 1 101 ? -29.806 6.546 -10.762 1.00 77.62 101 GLY A O 1
ATOM 756 N N . ILE A 1 102 ? -28.474 8.244 -11.381 1.00 76.25 102 ILE A N 1
ATOM 757 C CA . ILE A 1 102 ? -29.042 9.238 -10.449 1.00 76.25 102 ILE A CA 1
ATOM 758 C C . ILE A 1 102 ? -30.556 9.431 -10.649 1.00 76.25 102 ILE A C 1
ATOM 760 O O . ILE A 1 102 ? -31.269 9.436 -9.644 1.00 76.25 102 ILE A O 1
ATOM 764 N N . PRO A 1 103 ? -31.092 9.546 -11.885 1.00 75.12 103 PRO A N 1
ATOM 765 C CA . PRO A 1 103 ? -32.509 9.851 -12.041 1.00 75.12 103 PRO A CA 1
ATOM 766 C C . PRO A 1 103 ? -33.419 8.721 -11.531 1.00 75.12 103 PRO A C 1
ATOM 768 O O . PRO A 1 103 ? -34.469 9.021 -10.969 1.00 75.12 103 PRO A O 1
ATOM 771 N N . ALA A 1 104 ? -33.001 7.449 -11.595 1.00 77.38 104 ALA A N 1
ATOM 772 C CA . ALA A 1 104 ? -33.808 6.323 -11.104 1.00 77.38 104 ALA A CA 1
ATOM 773 C C . ALA A 1 104 ? -33.918 6.243 -9.574 1.00 77.38 104 ALA A C 1
ATOM 775 O O . ALA A 1 104 ? -34.749 5.486 -9.070 1.00 77.38 104 ALA A O 1
ATOM 776 N N . MET A 1 105 ? -33.127 7.017 -8.816 1.00 75.62 105 MET A N 1
ATOM 777 C CA . MET A 1 105 ? -33.258 7.068 -7.353 1.00 75.62 105 MET A CA 1
ATOM 778 C C . MET A 1 105 ? -34.657 7.513 -6.918 1.00 75.62 105 MET A C 1
ATOM 780 O O . MET A 1 105 ? -35.123 7.088 -5.864 1.00 75.62 105 MET A O 1
ATOM 784 N N . MET A 1 106 ? -35.352 8.304 -7.747 1.00 68.94 106 MET A N 1
ATOM 785 C CA . MET A 1 106 ? -36.725 8.748 -7.491 1.00 68.94 106 MET A CA 1
ATOM 786 C C . MET A 1 106 ? -37.702 7.578 -7.285 1.00 68.94 106 MET A C 1
ATOM 788 O O . MET A 1 106 ? -38.629 7.698 -6.489 1.00 68.94 106 MET A O 1
ATOM 792 N N . ASN A 1 107 ? -37.442 6.420 -7.902 1.00 73.88 107 ASN A N 1
ATOM 793 C CA . ASN A 1 107 ? -38.278 5.221 -7.770 1.00 73.88 107 ASN A CA 1
ATOM 794 C C . ASN A 1 107 ? -38.231 4.592 -6.364 1.00 73.88 107 ASN A C 1
ATOM 796 O O . ASN A 1 107 ? -39.046 3.723 -6.047 1.00 73.88 107 ASN A O 1
ATOM 800 N N . GLY A 1 108 ? -37.253 4.986 -5.537 1.00 67.44 108 GLY A N 1
ATOM 801 C CA . GLY A 1 108 ? -37.082 4.523 -4.159 1.00 67.44 108 GLY A CA 1
ATOM 802 C C . GLY A 1 108 ? -37.769 5.391 -3.099 1.00 67.44 108 GLY A C 1
ATOM 803 O O . GLY A 1 108 ? -37.735 5.029 -1.924 1.00 67.44 108 GLY A O 1
ATOM 804 N N . PHE A 1 109 ? -38.378 6.519 -3.482 1.00 63.72 109 PHE A N 1
ATOM 805 C CA . PHE A 1 109 ? -39.067 7.425 -2.560 1.00 63.72 109 PHE A CA 1
ATOM 806 C C . PHE A 1 109 ? -40.587 7.240 -2.628 1.00 63.72 109 PHE A C 1
ATOM 808 O O . PHE A 1 109 ? -41.149 6.931 -3.678 1.00 63.72 109 PHE A O 1
ATOM 815 N N . GLU A 1 110 ? -41.281 7.461 -1.507 1.00 66.12 110 GLU A N 1
ATOM 816 C CA . GLU A 1 110 ? -42.743 7.532 -1.521 1.00 66.12 110 GLU A CA 1
ATOM 817 C C . GLU A 1 110 ? -43.200 8.752 -2.337 1.00 66.12 110 GLU A C 1
ATOM 819 O O . GLU A 1 110 ? -42.734 9.872 -2.115 1.00 66.12 110 GLU A O 1
ATOM 824 N N . HIS A 1 111 ? -44.147 8.539 -3.259 1.00 66.62 111 HIS A N 1
ATOM 825 C CA . HIS A 1 111 ? -44.590 9.525 -4.257 1.00 66.62 111 HIS A CA 1
ATOM 826 C C . HIS A 1 111 ? -44.870 10.912 -3.664 1.00 66.62 111 HIS A C 1
ATOM 828 O O . HIS A 1 111 ? -44.456 11.926 -4.217 1.00 66.62 111 HIS A O 1
ATOM 834 N N . LYS A 1 112 ? -45.564 10.958 -2.521 1.00 66.69 112 LYS A N 1
ATOM 835 C CA . LYS A 1 112 ? -45.947 12.211 -1.866 1.00 66.69 112 LYS A CA 1
ATOM 836 C C . LYS A 1 112 ? -44.725 13.001 -1.386 1.00 66.69 112 LYS A C 1
ATOM 838 O O . LYS A 1 112 ? -44.659 14.198 -1.624 1.00 66.69 112 LYS A O 1
ATOM 843 N N . GLN A 1 113 ? -43.739 12.330 -0.791 1.00 68.00 113 GLN A N 1
ATOM 844 C CA . GLN A 1 113 ? -42.517 12.969 -0.288 1.00 68.00 113 GLN A CA 1
ATOM 845 C C . GLN A 1 113 ? -41.628 13.482 -1.425 1.00 68.00 113 GLN A C 1
ATOM 847 O O . GLN A 1 113 ? -41.040 14.557 -1.307 1.00 68.00 113 GLN A O 1
ATOM 852 N N . GLY A 1 114 ? -41.544 12.734 -2.532 1.00 68.88 114 GLY A N 1
ATOM 853 C CA . GLY A 1 114 ? -40.804 13.156 -3.723 1.00 68.88 114 GLY A CA 1
ATOM 854 C C . GLY A 1 114 ? -41.381 14.436 -4.327 1.00 68.88 114 GLY A C 1
ATOM 855 O O . GLY A 1 114 ? -40.652 15.405 -4.533 1.00 68.88 114 GLY A O 1
ATOM 856 N N . TRP A 1 115 ? -42.700 14.474 -4.536 1.00 72.25 115 TRP A N 1
ATOM 857 C CA . TRP A 1 115 ? -43.377 15.651 -5.080 1.00 72.25 115 TRP A CA 1
ATOM 858 C C . TRP A 1 115 ? -43.364 16.850 -4.134 1.00 72.25 115 TRP A C 1
ATOM 860 O O . TRP A 1 115 ? -43.130 17.963 -4.597 1.00 72.25 115 TRP A O 1
ATOM 870 N N . GLU A 1 116 ? -43.548 16.641 -2.826 1.00 71.56 116 GLU A N 1
ATOM 871 C CA . GLU A 1 116 ? -43.377 17.705 -1.828 1.00 71.56 116 GLU A CA 1
ATOM 872 C C . GLU A 1 116 ? -41.965 18.290 -1.934 1.00 71.56 116 GLU A C 1
ATOM 874 O O . GLU A 1 116 ? -41.811 19.486 -2.132 1.00 71.56 116 GLU A O 1
ATOM 879 N N . THR A 1 117 ? -40.928 17.453 -1.948 1.00 68.88 117 THR A N 1
ATOM 880 C CA . THR A 1 117 ? -39.537 17.926 -2.054 1.00 68.88 117 THR A CA 1
ATOM 881 C C . THR A 1 117 ? -39.281 18.739 -3.329 1.00 68.88 117 THR A C 1
ATOM 883 O O . THR A 1 117 ? -38.611 19.769 -3.267 1.00 68.88 117 THR A O 1
ATOM 886 N N . ILE A 1 118 ? -39.817 18.305 -4.476 1.00 71.00 118 ILE A N 1
ATOM 887 C CA . ILE A 1 118 ? -39.638 18.990 -5.767 1.00 71.00 118 ILE A CA 1
ATOM 888 C C . ILE A 1 118 ? -40.382 20.327 -5.799 1.00 71.00 118 ILE A C 1
ATOM 890 O O . ILE A 1 118 ? -39.802 21.340 -6.178 1.00 71.00 118 ILE A O 1
ATOM 894 N N . PHE A 1 119 ? -41.661 20.338 -5.417 1.00 71.00 119 PHE A N 1
ATOM 895 C CA . PHE A 1 119 ? -42.532 21.505 -5.587 1.00 71.00 119 PHE A CA 1
ATOM 896 C C . PHE A 1 119 ? -42.540 22.455 -4.384 1.00 71.00 119 PHE A C 1
ATOM 898 O O . PHE A 1 119 ? -43.053 23.566 -4.495 1.00 71.00 119 PHE A O 1
ATOM 905 N N . THR A 1 120 ? -41.968 22.055 -3.243 1.00 68.00 120 THR A N 1
ATOM 906 C CA . THR A 1 120 ? -41.840 22.896 -2.040 1.00 68.00 120 THR A CA 1
ATOM 907 C C . THR A 1 120 ? -40.386 23.191 -1.670 1.00 68.00 120 THR A C 1
ATOM 909 O O . THR A 1 120 ? -40.106 23.547 -0.523 1.00 68.00 120 THR A O 1
ATOM 912 N N . THR A 1 121 ? -39.442 23.025 -2.603 1.00 64.56 121 THR A N 1
ATOM 913 C CA . THR A 1 121 ? -38.046 23.424 -2.382 1.00 64.56 121 THR A CA 1
ATOM 914 C C . THR A 1 121 ? -37.954 24.937 -2.126 1.00 64.56 121 THR A C 1
ATOM 916 O O . THR A 1 121 ? -38.627 25.720 -2.801 1.00 64.56 121 THR A O 1
ATOM 919 N N . PRO A 1 122 ? -37.112 25.394 -1.178 1.00 58.91 122 PRO A N 1
ATOM 920 C CA . PRO A 1 122 ? -36.939 26.819 -0.884 1.00 58.91 122 PRO A CA 1
ATOM 921 C C . PRO A 1 122 ? -36.365 27.633 -2.056 1.00 58.91 122 PRO A C 1
ATOM 923 O O . PRO A 1 122 ? -36.357 28.857 -1.989 1.00 58.91 122 PRO A O 1
ATOM 926 N N . THR A 1 123 ? -35.897 26.975 -3.122 1.00 62.50 123 THR A N 1
ATOM 927 C CA . THR A 1 123 ? -35.378 27.609 -4.343 1.00 62.50 123 THR A CA 1
ATOM 928 C C . THR A 1 123 ? -36.465 27.985 -5.358 1.00 62.50 123 THR A C 1
ATOM 930 O O . THR A 1 123 ? -36.138 28.544 -6.400 1.00 62.50 123 THR A O 1
ATOM 933 N N . THR A 1 124 ? -37.744 27.682 -5.097 1.00 54.16 124 THR A N 1
ATOM 934 C CA . THR A 1 124 ? -38.865 28.023 -5.990 1.00 54.16 124 THR A CA 1
ATOM 935 C C . THR A 1 124 ? -39.717 29.135 -5.373 1.00 54.16 124 THR A C 1
ATOM 937 O O . THR A 1 124 ? -40.437 28.916 -4.398 1.00 54.16 124 THR A O 1
ATOM 940 N N . GLU A 1 125 ? -39.655 30.348 -5.932 1.00 52.91 125 GLU A N 1
ATOM 941 C CA . GLU A 1 125 ? -40.525 31.453 -5.509 1.00 52.91 125 GLU A CA 1
ATOM 942 C C . GLU A 1 125 ? -41.979 31.191 -5.931 1.00 52.91 125 GLU A C 1
ATOM 944 O O . GLU A 1 125 ? -42.268 30.930 -7.096 1.00 52.91 125 GLU A O 1
ATOM 949 N N . GLY A 1 126 ? -42.914 31.270 -4.978 1.00 57.50 126 GLY A N 1
ATOM 950 C CA . GLY A 1 126 ? -44.340 31.079 -5.253 1.00 57.50 126 GLY A CA 1
ATOM 951 C C . GLY A 1 126 ? -44.753 29.618 -5.448 1.00 57.50 126 GLY A C 1
ATOM 952 O O . GLY A 1 126 ? -45.511 29.328 -6.369 1.00 57.50 126 GLY A O 1
ATOM 953 N N . ALA A 1 127 ? -44.285 28.707 -4.585 1.00 55.06 127 ALA A N 1
ATOM 954 C CA . ALA A 1 127 ? -44.700 27.302 -4.558 1.00 55.06 127 ALA A CA 1
ATOM 955 C C . ALA A 1 127 ? -46.238 27.166 -4.474 1.00 55.06 127 ALA A C 1
ATOM 957 O O . ALA A 1 127 ? -46.828 27.177 -3.393 1.00 55.06 127 ALA A O 1
ATOM 958 N N . GLY A 1 128 ? -46.894 27.043 -5.629 1.00 56.94 128 GLY A N 1
ATOM 959 C CA . GLY A 1 128 ? -48.348 26.936 -5.792 1.00 56.94 128 GLY A CA 1
ATOM 960 C C . GLY A 1 128 ? -48.939 25.591 -5.359 1.00 56.94 128 GLY A C 1
ATOM 961 O O . GLY A 1 128 ? -50.032 25.245 -5.796 1.00 56.94 128 GLY A O 1
ATOM 962 N N . GLY A 1 129 ? -48.228 24.839 -4.514 1.00 65.81 129 GLY A N 1
ATOM 963 C CA . GLY A 1 129 ? -48.531 23.449 -4.188 1.00 65.81 129 GLY A CA 1
ATOM 964 C C . GLY A 1 129 ? -48.071 22.469 -5.271 1.00 65.81 129 GLY A C 1
ATOM 965 O O . GLY A 1 129 ? -47.552 22.853 -6.317 1.00 65.81 129 GLY A O 1
ATOM 966 N N . ILE A 1 130 ? -48.242 21.178 -4.991 1.00 71.00 130 ILE A N 1
ATOM 967 C CA . ILE A 1 130 ? -48.033 20.113 -5.977 1.00 71.00 130 ILE A CA 1
ATOM 968 C C . ILE A 1 130 ? -49.173 20.208 -7.004 1.00 71.00 130 ILE A C 1
ATOM 970 O O . ILE A 1 130 ? -50.329 20.253 -6.578 1.00 71.00 130 ILE A O 1
ATOM 974 N N . PRO A 1 131 ? -48.894 20.226 -8.320 1.00 68.19 131 PRO A N 1
ATOM 975 C CA . PRO A 1 131 ? -49.937 20.218 -9.344 1.00 68.19 131 PRO A CA 1
ATOM 976 C C . PRO A 1 131 ? -50.904 19.036 -9.168 1.00 68.19 131 PRO A C 1
ATOM 978 O O . PRO A 1 131 ? -50.470 17.910 -8.939 1.00 68.19 131 PRO A O 1
ATOM 981 N N . GLU A 1 132 ? -52.213 19.273 -9.270 1.00 63.78 132 GLU A N 1
ATOM 982 C CA . GLU A 1 132 ? -53.231 18.216 -9.108 1.00 63.78 132 GLU A CA 1
ATOM 983 C C . GLU A 1 132 ? -53.614 17.533 -10.436 1.00 63.78 132 GLU A C 1
ATOM 985 O O . GLU A 1 132 ? -54.178 16.438 -10.423 1.00 63.78 132 GLU A O 1
ATOM 990 N N . GLU A 1 133 ? -53.280 18.142 -11.579 1.00 60.41 133 GLU A N 1
ATOM 991 C CA . GLU A 1 133 ? -53.623 17.666 -12.927 1.00 60.41 133 GLU A CA 1
ATOM 992 C C . GLU A 1 133 ? -52.361 17.281 -13.727 1.00 60.41 133 GLU A C 1
ATOM 994 O O . GLU A 1 133 ? -51.293 17.863 -13.544 1.00 60.41 133 GLU A O 1
ATOM 999 N N . ASP A 1 134 ? -52.484 16.275 -14.602 1.00 59.66 134 ASP A N 1
ATOM 1000 C CA . ASP A 1 134 ? -51.473 15.828 -15.581 1.00 59.66 134 ASP A CA 1
ATOM 1001 C C . ASP A 1 134 ? -50.081 15.415 -15.050 1.00 59.66 134 ASP A C 1
ATOM 1003 O O . ASP A 1 134 ? -49.126 15.298 -15.821 1.00 59.66 134 ASP A O 1
ATOM 1007 N N . LEU A 1 135 ? -49.939 15.100 -13.756 1.00 62.03 135 LEU 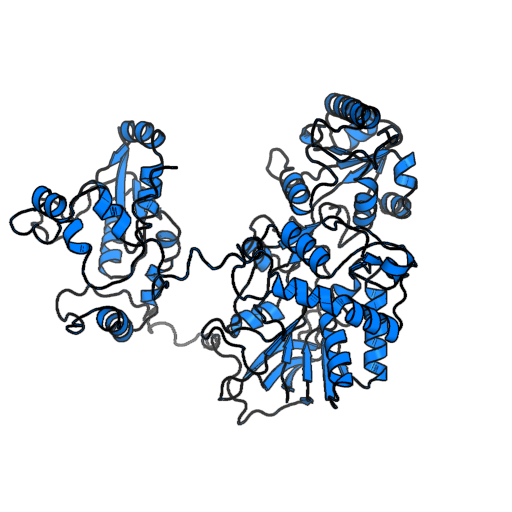A N 1
ATOM 1008 C CA . LEU A 1 135 ? -48.691 14.525 -13.243 1.00 62.03 135 LEU A CA 1
ATOM 1009 C C . LEU A 1 135 ? -48.501 13.076 -13.738 1.00 62.03 135 LEU A C 1
ATOM 1011 O O . LEU A 1 135 ? -49.330 12.206 -13.436 1.00 62.03 135 LEU A O 1
ATOM 1015 N N . PRO A 1 136 ? -47.401 12.765 -14.456 1.00 62.56 136 PRO A N 1
ATOM 1016 C CA . PRO A 1 136 ? -47.129 11.404 -14.893 1.00 62.56 136 PRO A CA 1
ATOM 1017 C C . PRO A 1 136 ? -46.901 10.514 -13.672 1.00 62.56 136 PRO A C 1
ATOM 1019 O O . PRO A 1 136 ? -46.127 10.859 -12.782 1.00 62.56 136 PRO A O 1
ATOM 1022 N N . GLN A 1 137 ? -47.563 9.355 -13.638 1.00 65.00 137 GLN A N 1
ATOM 1023 C CA . GLN A 1 137 ? -47.453 8.412 -12.525 1.00 65.00 137 GLN A CA 1
ATOM 1024 C C . GLN A 1 137 ? -46.002 7.922 -12.397 1.00 65.00 137 GLN A C 1
ATOM 1026 O O . GLN A 1 137 ? -45.514 7.263 -13.324 1.00 65.00 137 GLN A O 1
ATOM 1031 N N . PRO A 1 138 ? -45.301 8.220 -11.285 1.00 66.06 138 PRO A N 1
ATOM 1032 C CA . PRO A 1 138 ? -43.973 7.683 -11.033 1.00 66.06 138 PRO A CA 1
ATOM 1033 C C . PRO A 1 138 ? -43.997 6.158 -10.964 1.00 66.06 138 PRO A C 1
ATOM 1035 O O . PRO A 1 138 ? -44.987 5.553 -10.546 1.00 66.06 138 PRO A O 1
ATOM 1038 N N . LEU A 1 139 ? -42.891 5.531 -11.345 1.00 66.69 139 LEU A N 1
ATOM 1039 C CA . LEU A 1 139 ? -42.684 4.111 -11.104 1.00 66.69 139 LEU A CA 1
ATOM 1040 C C . LEU A 1 139 ? -42.360 3.900 -9.633 1.00 66.69 139 LEU A C 1
ATOM 1042 O O . LEU A 1 139 ? -41.335 4.363 -9.142 1.00 66.69 139 LEU A O 1
ATOM 1046 N N . PHE A 1 140 ? -43.204 3.142 -8.944 1.00 59.94 140 PHE A N 1
ATOM 1047 C CA . PHE A 1 140 ? -42.917 2.697 -7.591 1.00 59.94 140 PHE A CA 1
ATOM 1048 C C . PHE A 1 140 ? -42.751 1.197 -7.554 1.00 59.94 140 PHE A C 1
ATOM 1050 O O . PHE A 1 140 ? -43.620 0.428 -7.967 1.00 59.94 140 PHE A O 1
ATOM 1057 N N . LEU A 1 141 ? -41.606 0.782 -7.029 1.00 51.41 141 LEU A N 1
ATOM 1058 C CA . LEU A 1 141 ? -41.327 -0.607 -6.716 1.00 51.41 141 LEU A CA 1
ATOM 1059 C C . LEU A 1 141 ? -42.058 -0.995 -5.422 1.00 51.41 141 LEU A C 1
ATOM 1061 O O . LEU A 1 141 ? -41.444 -1.245 -4.390 1.00 51.41 141 LEU A O 1
ATOM 1065 N N . VAL A 1 142 ? -43.387 -1.107 -5.483 1.00 38.12 142 VAL A N 1
ATOM 1066 C CA . VAL A 1 142 ? -44.133 -1.960 -4.550 1.00 38.12 142 VAL A CA 1
ATOM 1067 C C . VAL A 1 142 ? -44.825 -3.057 -5.336 1.00 38.12 142 VAL A C 1
ATOM 1069 O O . VAL A 1 142 ? -45.896 -2.877 -5.902 1.00 38.12 142 VAL A O 1
ATOM 1072 N N . GLY A 1 143 ? -44.182 -4.227 -5.340 1.00 33.44 143 GLY A N 1
ATOM 1073 C CA . GLY A 1 143 ? -44.831 -5.478 -5.707 1.00 33.44 143 GLY A CA 1
ATOM 1074 C C . GLY A 1 143 ? -44.105 -6.325 -6.745 1.00 33.44 143 GLY A C 1
ATOM 1075 O O . GLY A 1 143 ? -44.633 -6.563 -7.823 1.00 33.44 143 GLY A O 1
ATOM 1076 N N . ILE A 1 144 ? -43.033 -7.006 -6.333 1.00 32.78 144 ILE A N 1
ATOM 1077 C CA . ILE A 1 144 ? -43.094 -8.469 -6.469 1.00 32.78 144 ILE A CA 1
ATOM 1078 C C . ILE A 1 144 ? -44.129 -8.907 -5.419 1.00 32.78 144 ILE A C 1
ATOM 1080 O O . ILE A 1 144 ? -43.825 -9.063 -4.238 1.00 32.78 144 ILE A O 1
ATOM 1084 N N . GLY A 1 145 ? -45.400 -8.921 -5.824 1.00 29.34 145 GLY A N 1
ATOM 1085 C CA . GLY A 1 145 ? -46.546 -9.081 -4.933 1.00 29.34 145 GLY A CA 1
ATOM 1086 C C . GLY A 1 145 ? -46.688 -10.502 -4.384 1.00 29.34 145 GLY A C 1
ATOM 1087 O O . GLY A 1 145 ? -46.767 -11.470 -5.132 1.00 29.34 145 GLY A O 1
ATOM 1088 N N . ALA A 1 146 ? -46.724 -10.621 -3.058 1.00 32.41 146 ALA A N 1
ATOM 1089 C CA . ALA A 1 146 ? -47.865 -11.077 -2.248 1.00 32.41 146 ALA A CA 1
ATOM 1090 C C . ALA A 1 146 ? -48.803 -12.231 -2.709 1.00 32.41 146 ALA A C 1
ATOM 1092 O O . ALA A 1 146 ? -49.860 -12.394 -2.107 1.00 32.41 146 ALA A O 1
ATOM 1093 N N . ALA A 1 147 ? -48.447 -13.088 -3.672 1.00 32.41 147 ALA A N 1
ATOM 1094 C CA . ALA A 1 147 ? -49.224 -14.303 -3.987 1.00 32.41 147 ALA A CA 1
ATOM 1095 C C . ALA A 1 147 ? -48.413 -15.617 -3.967 1.00 32.41 147 ALA A C 1
ATOM 1097 O O . ALA A 1 147 ? -48.980 -16.688 -4.161 1.00 32.41 147 ALA A O 1
ATOM 1098 N N . GLY A 1 148 ? -47.108 -15.571 -3.670 1.00 30.27 148 GLY A N 1
ATOM 1099 C CA . GLY A 1 148 ? -46.250 -16.768 -3.574 1.00 30.27 148 GLY A CA 1
ATOM 1100 C C . GLY A 1 148 ? -45.308 -16.812 -2.365 1.00 30.27 148 GLY A C 1
ATOM 1101 O O . GLY A 1 148 ? -44.565 -17.773 -2.200 1.00 30.27 148 GLY A O 1
ATOM 1102 N N . ALA A 1 149 ? -45.331 -15.800 -1.496 1.00 29.61 149 ALA A N 1
ATOM 1103 C CA . ALA A 1 149 ? -44.359 -15.622 -0.414 1.00 29.61 149 ALA A CA 1
ATOM 1104 C C . ALA A 1 149 ? -44.885 -16.074 0.961 1.00 29.61 149 ALA A C 1
ATOM 1106 O O . ALA A 1 149 ? -44.703 -15.383 1.958 1.00 29.61 149 ALA A O 1
ATOM 1107 N N . ALA A 1 150 ? -45.554 -17.228 1.029 1.00 31.31 150 ALA A N 1
ATOM 1108 C CA . ALA A 1 150 ? -45.982 -17.796 2.310 1.00 31.31 150 ALA A CA 1
ATOM 1109 C C . ALA A 1 150 ? -44.947 -18.745 2.949 1.00 31.31 150 ALA A C 1
ATOM 1111 O O . ALA A 1 150 ? -45.139 -19.142 4.093 1.00 31.31 150 ALA A O 1
ATOM 1112 N N . THR A 1 151 ? -43.845 -19.114 2.280 1.00 31.17 151 THR A N 1
ATOM 1113 C CA . THR A 1 151 ? -42.915 -20.130 2.825 1.00 31.17 151 THR A CA 1
ATOM 1114 C C . THR A 1 151 ? -41.451 -19.994 2.392 1.00 31.17 151 THR A C 1
ATOM 1116 O O . THR A 1 151 ? -40.804 -21.005 2.134 1.00 31.17 151 THR A O 1
ATOM 1119 N N . ILE A 1 152 ? -40.876 -18.788 2.348 1.00 30.17 152 ILE A N 1
ATOM 1120 C CA . ILE A 1 152 ? -39.409 -18.651 2.415 1.00 30.17 152 ILE A CA 1
ATOM 1121 C C . ILE A 1 152 ? -39.084 -17.521 3.388 1.00 30.17 152 ILE A C 1
ATOM 1123 O O . ILE A 1 152 ? -39.563 -16.401 3.253 1.00 30.17 152 ILE A O 1
ATOM 1127 N N . ALA A 1 153 ? -38.351 -17.892 4.431 1.00 28.58 153 ALA A N 1
ATOM 1128 C CA . ALA A 1 153 ? -38.073 -17.109 5.618 1.00 28.58 153 ALA A CA 1
ATOM 1129 C C . ALA A 1 153 ? -37.547 -15.700 5.308 1.00 28.58 153 ALA A C 1
ATOM 1131 O O . ALA A 1 153 ? -36.615 -15.528 4.527 1.00 28.58 153 ALA A O 1
ATOM 1132 N N . ALA A 1 154 ? -38.094 -14.711 6.015 1.00 30.06 154 ALA A N 1
ATOM 1133 C CA . ALA A 1 154 ? -37.406 -13.457 6.276 1.00 30.06 154 ALA A CA 1
ATOM 1134 C C . ALA A 1 154 ? -36.101 -13.768 7.032 1.00 30.06 154 ALA A C 1
ATOM 1136 O O . ALA A 1 154 ? -36.147 -14.331 8.129 1.00 30.06 154 ALA A O 1
ATOM 1137 N N . PRO A 1 155 ? -34.942 -13.460 6.430 1.00 32.31 155 PRO A N 1
ATOM 1138 C CA . PRO A 1 155 ? -34.074 -12.463 7.044 1.00 32.31 155 PRO A CA 1
ATOM 1139 C C . PRO A 1 155 ? -33.309 -11.681 5.964 1.00 32.31 155 PRO A C 1
ATOM 1141 O O . PRO A 1 155 ? -32.212 -12.063 5.578 1.00 32.31 155 PRO A O 1
ATOM 1144 N N . ALA A 1 156 ? -33.873 -10.591 5.442 1.00 30.39 156 ALA A N 1
ATOM 1145 C CA . ALA A 1 156 ? -33.130 -9.718 4.523 1.00 30.39 156 ALA A CA 1
ATOM 1146 C C . ALA A 1 156 ? -33.660 -8.276 4.482 1.00 30.39 156 ALA A C 1
ATOM 1148 O O . ALA A 1 156 ? -33.606 -7.621 3.450 1.00 30.39 156 ALA A O 1
ATOM 1149 N N . ILE A 1 157 ? -34.176 -7.763 5.602 1.00 28.52 157 ILE A N 1
ATOM 1150 C CA . ILE A 1 157 ? -34.389 -6.320 5.794 1.00 28.52 157 ILE A CA 1
ATOM 1151 C C . ILE A 1 157 ? -33.907 -5.976 7.207 1.00 28.52 157 ILE A C 1
ATOM 1153 O O . ILE A 1 157 ? -34.687 -5.766 8.126 1.00 28.52 157 ILE A O 1
ATOM 1157 N N . SER A 1 158 ? -32.590 -6.021 7.405 1.00 29.78 158 SER A N 1
ATOM 1158 C CA . SER A 1 158 ? -31.924 -5.500 8.610 1.00 29.78 158 SER A CA 1
ATOM 1159 C C . SER A 1 158 ? -30.532 -4.941 8.280 1.00 29.78 158 SER A C 1
ATOM 1161 O O . SER A 1 158 ? -29.615 -5.030 9.088 1.00 29.78 158 SER A O 1
ATOM 1163 N N . ALA A 1 159 ? -30.347 -4.399 7.072 1.00 29.08 159 ALA A N 1
ATOM 1164 C CA . ALA A 1 159 ? -29.029 -4.002 6.564 1.00 29.08 159 ALA A CA 1
ATOM 1165 C C . ALA A 1 159 ? -28.734 -2.486 6.624 1.00 29.08 159 ALA A C 1
ATOM 1167 O O . ALA A 1 159 ? -27.636 -2.083 6.263 1.00 29.08 159 ALA A O 1
ATOM 1168 N N . LEU A 1 160 ? -29.658 -1.645 7.111 1.00 32.75 160 LEU A N 1
ATOM 1169 C CA . LEU A 1 160 ? -29.481 -0.177 7.177 1.00 32.75 160 LEU A CA 1
ATOM 1170 C C . LEU A 1 160 ? -29.397 0.395 8.602 1.00 32.75 160 LEU A C 1
ATOM 1172 O O . LEU A 1 160 ? -29.478 1.601 8.811 1.00 32.75 160 LEU A O 1
ATOM 1176 N N . ALA A 1 161 ? -29.198 -0.456 9.602 1.00 37.81 161 ALA A N 1
ATOM 1177 C CA . ALA A 1 161 ? -28.843 -0.026 10.944 1.00 37.81 161 ALA A CA 1
ATOM 1178 C C . ALA A 1 161 ? -27.675 -0.899 11.417 1.00 37.81 161 ALA A C 1
ATOM 1180 O O . ALA A 1 161 ? -27.652 -2.098 11.143 1.00 37.81 161 ALA A O 1
ATOM 1181 N N . GLY A 1 162 ? -26.684 -0.352 12.128 1.00 48.12 162 GLY A N 1
ATOM 1182 C CA . GLY A 1 162 ? -25.936 -1.188 13.077 1.00 48.12 162 GLY A CA 1
ATOM 1183 C C . GLY A 1 162 ? -26.907 -1.873 14.043 1.00 48.12 162 GLY A C 1
ATOM 1184 O O . GLY A 1 162 ? -28.096 -1.548 14.039 1.00 48.12 162 GLY A O 1
ATOM 1185 N N . GLU A 1 163 ? -26.447 -2.826 14.856 1.00 53.06 163 GLU A N 1
ATOM 1186 C CA . GLU A 1 163 ? -27.314 -3.346 15.922 1.00 53.06 163 GLU A CA 1
ATOM 1187 C C . GLU A 1 163 ? -27.743 -2.164 16.812 1.00 53.06 163 GLU A C 1
ATOM 1189 O O . GLU A 1 163 ? -26.965 -1.664 17.625 1.00 53.06 163 GLU A O 1
ATOM 1194 N N . LYS A 1 164 ? -28.962 -1.660 16.583 1.00 49.19 164 LYS A N 1
ATOM 1195 C CA . LYS A 1 164 ? -29.602 -0.613 17.375 1.00 49.19 164 LYS A CA 1
ATOM 1196 C C . LYS A 1 164 ? -30.168 -1.272 18.622 1.00 49.19 164 LYS A C 1
ATOM 1198 O O . LYS A 1 164 ? -30.908 -2.249 18.509 1.00 49.19 164 LYS A O 1
ATOM 1203 N N . GLY A 1 165 ? -29.860 -0.705 19.785 1.00 55.97 165 GLY A N 1
ATOM 1204 C CA . GLY A 1 165 ? -30.516 -1.063 21.041 1.00 55.97 165 GLY A CA 1
ATOM 1205 C C . GLY A 1 165 ? -29.549 -1.402 22.168 1.00 55.97 165 GLY A C 1
ATOM 1206 O O . GLY A 1 165 ? -29.601 -2.505 22.706 1.00 55.97 165 GLY A O 1
ATOM 1207 N N . GLU A 1 166 ? -28.697 -0.453 22.573 1.00 64.81 166 GLU A N 1
ATOM 1208 C CA . GLU A 1 166 ? -27.884 -0.594 23.795 1.00 64.81 166 GLU A CA 1
ATOM 1209 C C . GLU A 1 166 ? -28.756 -0.852 25.039 1.00 64.81 166 GLU A C 1
ATOM 1211 O O . GLU A 1 166 ? -28.350 -1.595 25.933 1.00 64.81 166 GLU A O 1
ATOM 1216 N N . LYS A 1 167 ? -29.948 -0.243 25.102 1.00 59.16 167 LYS A N 1
ATOM 1217 C CA . LYS A 1 167 ? -30.698 -0.025 26.348 1.00 59.16 167 LYS A CA 1
ATOM 1218 C C . LYS A 1 167 ? -31.078 -1.294 27.126 1.00 59.16 167 LYS A C 1
ATOM 1220 O O . LYS A 1 167 ? -31.176 -1.221 28.346 1.00 59.16 167 LYS A O 1
ATOM 1225 N N . ASP A 1 168 ? -31.201 -2.438 26.451 1.00 66.12 168 ASP A N 1
ATOM 1226 C CA . ASP A 1 168 ? -31.533 -3.742 27.055 1.00 66.12 168 ASP A CA 1
ATOM 1227 C C . ASP A 1 168 ? -30.499 -4.838 26.736 1.00 66.12 168 ASP A C 1
ATOM 1229 O O . ASP A 1 168 ? -30.735 -6.037 26.920 1.00 66.12 168 ASP A O 1
ATOM 1233 N N . MET A 1 169 ? -29.330 -4.448 26.231 1.00 80.69 169 MET A N 1
ATOM 1234 C CA . MET A 1 169 ? -28.341 -5.394 25.742 1.00 80.69 169 MET A CA 1
ATOM 1235 C C . MET A 1 169 ? -27.417 -5.887 26.855 1.00 80.69 169 MET A C 1
ATOM 1237 O O . MET A 1 169 ? -26.792 -5.118 27.586 1.00 80.69 169 MET A O 1
ATOM 1241 N N . LYS A 1 170 ? -27.281 -7.211 26.953 1.00 89.25 170 LYS A N 1
ATOM 1242 C CA . LYS A 1 170 ? -26.311 -7.841 27.849 1.00 89.25 170 LYS A CA 1
ATOM 1243 C C . LYS A 1 170 ? -24.916 -7.788 27.223 1.00 89.25 170 LYS A C 1
ATOM 1245 O O . LYS A 1 170 ? -24.683 -8.397 26.183 1.00 89.25 170 LYS A O 1
ATOM 1250 N N . TRP A 1 171 ? -23.999 -7.093 27.888 1.00 95.06 171 TRP A N 1
ATOM 1251 C CA . TRP A 1 171 ? -22.588 -7.033 27.512 1.00 95.06 171 TRP A CA 1
ATOM 1252 C C . TRP A 1 171 ? -21.817 -8.238 28.058 1.00 95.06 171 TRP A C 1
ATOM 1254 O O . TRP A 1 171 ? -21.952 -8.585 29.233 1.00 95.06 171 TRP A O 1
ATOM 1264 N N . ASP A 1 172 ? -20.983 -8.852 27.219 1.00 97.38 172 ASP A N 1
ATOM 1265 C CA . ASP A 1 172 ? -20.089 -9.942 27.631 1.00 97.38 172 ASP A CA 1
ATOM 1266 C C . ASP A 1 172 ? -18.782 -9.403 28.233 1.00 97.38 172 ASP A C 1
ATOM 1268 O O . ASP A 1 172 ? -18.162 -10.051 29.078 1.00 97.38 172 ASP A O 1
ATOM 1272 N N . ALA A 1 173 ? -18.362 -8.208 27.805 1.00 96.75 173 ALA A N 1
ATOM 1273 C CA . ALA A 1 173 ? -17.211 -7.487 28.337 1.00 96.75 173 ALA A CA 1
ATOM 1274 C C . ALA A 1 173 ? -17.383 -5.967 28.186 1.00 96.75 173 ALA A C 1
ATOM 1276 O O . ALA A 1 173 ? -18.076 -5.496 27.285 1.00 96.75 173 ALA A O 1
ATOM 1277 N N . GLU A 1 174 ? -16.699 -5.195 29.030 1.00 97.69 174 GLU A N 1
ATOM 1278 C CA . GLU A 1 174 ? -16.615 -3.736 28.918 1.00 97.69 174 GLU A CA 1
ATOM 1279 C C . GLU A 1 174 ? -15.165 -3.267 29.069 1.00 97.69 174 GLU A C 1
ATOM 1281 O O . GLU A 1 174 ? -14.456 -3.739 29.961 1.00 97.69 174 GLU A O 1
ATOM 1286 N N . HIS A 1 175 ? -14.755 -2.294 28.253 1.00 98.31 175 HIS A N 1
ATOM 1287 C CA . HIS A 1 175 ? -13.436 -1.657 28.309 1.00 98.31 175 HIS A CA 1
ATOM 1288 C C . HIS A 1 175 ? -13.549 -0.139 28.137 1.00 98.31 175 HIS A C 1
ATOM 1290 O O . HIS A 1 175 ? -14.551 0.365 27.626 1.00 98.31 175 HIS A O 1
ATOM 1296 N N . GLU A 1 176 ? -12.531 0.623 28.554 1.00 97.81 176 GLU A N 1
ATOM 1297 C CA . GLU A 1 176 ? -12.530 2.067 28.292 1.00 97.81 176 GLU A CA 1
ATOM 1298 C C . GLU A 1 176 ? -12.309 2.357 26.808 1.00 97.81 176 GLU A C 1
ATOM 1300 O O . GLU A 1 176 ? -13.042 3.161 26.237 1.00 97.81 176 GLU A O 1
ATOM 1305 N N . VAL A 1 177 ? -11.341 1.673 26.192 1.00 98.19 177 VAL A N 1
ATOM 1306 C CA . VAL A 1 177 ? -10.996 1.813 24.771 1.00 98.19 177 VAL A CA 1
ATOM 1307 C C . VAL A 1 177 ? -10.915 0.430 24.129 1.00 98.19 177 VAL A C 1
ATOM 1309 O O . VAL A 1 177 ? -10.233 -0.462 24.646 1.00 98.19 177 VAL A O 1
ATOM 1312 N N . VAL A 1 178 ? -11.599 0.263 22.995 1.00 98.81 178 VAL A N 1
ATOM 1313 C CA . VAL A 1 178 ? -11.576 -0.963 22.186 1.00 98.81 178 VAL A CA 1
ATOM 1314 C C . VAL A 1 178 ? -10.886 -0.668 20.859 1.00 98.81 178 VAL A C 1
ATOM 1316 O O . VAL A 1 178 ? -11.291 0.236 20.133 1.00 98.81 178 VAL A O 1
ATOM 1319 N N . ILE A 1 179 ? -9.844 -1.430 20.537 1.00 98.88 179 ILE A N 1
ATOM 1320 C CA . ILE A 1 179 ? -9.055 -1.272 19.312 1.00 98.88 179 ILE A CA 1
ATOM 1321 C C . ILE A 1 179 ? -9.147 -2.557 18.494 1.00 98.88 179 ILE A C 1
ATOM 1323 O O . ILE A 1 179 ? -8.955 -3.657 19.018 1.00 98.88 179 ILE A O 1
ATOM 1327 N N . ILE A 1 180 ? -9.422 -2.419 17.201 1.00 98.69 180 ILE A N 1
ATOM 1328 C CA . ILE A 1 180 ? -9.565 -3.532 16.266 1.00 98.69 180 ILE A CA 1
ATOM 1329 C C . ILE A 1 180 ? -8.394 -3.527 15.283 1.00 98.69 180 ILE A C 1
ATOM 1331 O O . ILE A 1 180 ? -8.302 -2.658 14.424 1.00 98.69 180 ILE A O 1
ATOM 1335 N N . GLY A 1 181 ? -7.530 -4.532 15.376 1.00 98.00 181 GLY A N 1
ATOM 1336 C CA . GLY A 1 181 ? -6.332 -4.698 14.559 1.00 98.00 181 GLY A CA 1
ATOM 1337 C C . GLY A 1 181 ? -5.051 -4.412 15.339 1.00 98.00 181 GLY A C 1
ATOM 1338 O O . GLY A 1 181 ? -4.915 -3.393 16.012 1.00 98.00 181 GLY A O 1
ATOM 1339 N N . SER A 1 182 ? -4.081 -5.324 15.236 1.00 97.44 182 SER A N 1
ATOM 1340 C CA . SER A 1 182 ? -2.806 -5.241 15.967 1.00 97.44 182 SER A CA 1
ATOM 1341 C C . SER A 1 182 ? -1.614 -4.818 15.096 1.00 97.44 182 SER A C 1
ATOM 1343 O O . SER A 1 182 ? -0.471 -5.158 15.398 1.00 97.44 182 SER A O 1
ATOM 1345 N N . GLY A 1 183 ? -1.861 -4.099 13.994 1.00 95.69 183 GLY A N 1
ATOM 1346 C CA . GLY A 1 183 ? -0.802 -3.463 13.198 1.00 95.69 183 GLY A CA 1
ATOM 1347 C C . GLY A 1 183 ? -0.143 -2.285 13.925 1.00 95.69 183 GLY A C 1
ATOM 1348 O O . GLY A 1 183 ? -0.435 -2.018 15.092 1.00 95.69 183 GLY A O 1
ATOM 1349 N N . PHE A 1 184 ? 0.725 -1.541 13.229 1.00 95.56 184 PHE A N 1
ATOM 1350 C CA . PHE A 1 184 ? 1.398 -0.366 13.805 1.00 95.56 184 PHE A CA 1
ATOM 1351 C C . PHE A 1 184 ? 0.410 0.626 14.423 1.00 95.56 184 PHE A C 1
ATOM 1353 O O . PHE A 1 184 ? 0.590 1.004 15.576 1.00 95.56 184 PHE A O 1
ATOM 1360 N N . ALA A 1 185 ? -0.655 0.979 13.695 1.00 96.75 185 ALA A N 1
ATOM 1361 C CA . ALA A 1 185 ? -1.655 1.941 14.153 1.00 96.75 185 ALA A CA 1
ATOM 1362 C C . ALA A 1 185 ? -2.346 1.494 15.451 1.00 96.75 185 ALA A C 1
ATOM 1364 O O . ALA A 1 185 ? -2.377 2.246 16.420 1.00 96.75 185 ALA A O 1
ATOM 1365 N N . GLY A 1 186 ? -2.842 0.253 15.505 1.00 98.31 186 GLY A N 1
ATOM 1366 C CA . GLY A 1 186 ? -3.556 -0.251 16.678 1.00 98.31 186 GLY A CA 1
ATOM 1367 C C . GLY A 1 186 ? -2.666 -0.402 17.913 1.00 98.31 186 GLY A C 1
ATOM 1368 O O . GLY A 1 186 ? -3.070 -0.028 19.013 1.00 98.31 186 GLY A O 1
ATOM 1369 N N . LEU A 1 187 ? -1.432 -0.891 17.746 1.00 98.62 187 LEU A N 1
ATOM 1370 C CA . LEU A 1 187 ? -0.488 -1.027 18.860 1.00 98.62 187 LEU A CA 1
ATOM 1371 C C . LEU A 1 187 ? -0.002 0.334 19.378 1.00 98.62 187 LEU A C 1
ATOM 1373 O O . LEU A 1 187 ? 0.065 0.527 20.592 1.00 98.62 187 LEU A O 1
ATOM 1377 N N . ALA A 1 188 ? 0.302 1.277 18.480 1.00 98.12 188 ALA A N 1
ATOM 1378 C CA . ALA A 1 188 ? 0.693 2.635 18.856 1.00 98.12 188 ALA A CA 1
ATOM 1379 C C . ALA A 1 188 ? -0.446 3.352 19.596 1.00 98.12 188 ALA A C 1
ATOM 1381 O O . ALA A 1 188 ? -0.229 3.880 20.685 1.00 98.12 188 ALA A O 1
ATOM 1382 N N . ALA A 1 189 ? -1.676 3.276 19.073 1.00 98.19 189 ALA A N 1
ATOM 1383 C CA . ALA A 1 189 ? -2.853 3.849 19.720 1.00 98.19 189 ALA A CA 1
ATOM 1384 C C . ALA A 1 189 ? -3.106 3.249 21.111 1.00 98.19 189 ALA A C 1
ATOM 1386 O O . ALA A 1 189 ? -3.457 3.973 22.041 1.00 98.19 189 ALA A O 1
ATOM 1387 N N . ALA A 1 190 ? -2.891 1.941 21.286 1.00 98.56 190 ALA A N 1
ATOM 1388 C CA . ALA A 1 190 ? -3.063 1.291 22.581 1.00 98.56 190 ALA A CA 1
ATOM 1389 C C . ALA A 1 190 ? -2.056 1.800 23.625 1.00 98.56 190 ALA A C 1
ATOM 1391 O O . ALA A 1 190 ? -2.434 2.096 24.763 1.00 98.56 190 ALA A O 1
ATOM 1392 N N . ILE A 1 191 ? -0.780 1.910 23.235 1.00 98.38 191 ILE A N 1
ATOM 1393 C CA . ILE A 1 191 ? 0.293 2.442 24.085 1.00 98.38 191 ILE A CA 1
ATOM 1394 C C . ILE A 1 191 ? 0.000 3.897 24.448 1.00 98.38 191 ILE A C 1
ATOM 1396 O O . ILE A 1 191 ? 0.067 4.250 25.627 1.00 98.38 191 ILE A O 1
ATOM 1400 N N . GLU A 1 192 ? -0.375 4.710 23.462 1.00 97.25 192 GLU A N 1
ATOM 1401 C CA . GLU A 1 192 ? -0.648 6.131 23.664 1.00 97.25 192 GLU A CA 1
ATOM 1402 C C . GLU A 1 192 ? -1.870 6.356 24.560 1.00 97.25 192 GLU A C 1
ATOM 1404 O O . GLU A 1 192 ? -1.794 7.094 25.540 1.00 97.25 192 GLU A O 1
ATOM 1409 N N . ALA A 1 193 ? -2.963 5.615 24.344 1.00 97.06 193 ALA A N 1
ATOM 1410 C CA . ALA A 1 193 ? -4.131 5.661 25.224 1.00 97.06 193 ALA A CA 1
ATOM 1411 C C . ALA A 1 193 ? -3.761 5.357 26.687 1.00 97.06 193 ALA A C 1
ATOM 1413 O O . ALA A 1 193 ? -4.249 6.016 27.611 1.00 97.06 193 ALA A O 1
ATOM 1414 N N . LYS A 1 194 ? -2.865 4.384 26.918 1.00 97.00 194 LYS A N 1
ATOM 1415 C CA . LYS A 1 194 ? -2.373 4.064 28.264 1.00 97.00 194 LYS A CA 1
ATOM 1416 C C . LYS A 1 194 ? -1.501 5.183 28.843 1.00 97.00 194 LYS A C 1
ATOM 1418 O O . LYS A 1 194 ? -1.675 5.514 30.019 1.00 97.00 194 LYS A O 1
ATOM 1423 N N . LYS A 1 195 ? -0.598 5.773 28.047 1.00 95.06 195 LYS A N 1
ATOM 1424 C CA . LYS A 1 195 ? 0.234 6.926 28.452 1.00 95.06 195 LYS A CA 1
ATOM 1425 C C . LYS A 1 195 ? -0.633 8.129 28.846 1.00 95.06 195 LYS A C 1
ATOM 1427 O O . LYS A 1 195 ? -0.368 8.756 29.869 1.00 95.06 195 LYS A O 1
ATOM 1432 N N . LEU A 1 196 ? -1.737 8.355 28.132 1.00 95.81 196 LEU A N 1
ATOM 1433 C CA . LEU A 1 196 ? -2.752 9.377 28.428 1.00 95.81 196 LEU A CA 1
ATOM 1434 C C . LEU A 1 196 ? -3.692 9.013 29.598 1.00 95.81 196 LEU A C 1
ATOM 1436 O O . LEU A 1 196 ? -4.640 9.737 29.901 1.00 95.81 196 LEU A O 1
ATOM 1440 N N . GLY A 1 197 ? -3.435 7.900 30.291 1.00 96.81 197 GLY A N 1
ATOM 1441 C CA . GLY A 1 197 ? -4.076 7.562 31.559 1.00 96.81 197 GLY A CA 1
ATOM 1442 C C . GLY A 1 197 ? -5.262 6.603 31.474 1.00 96.81 197 GLY A C 1
ATOM 1443 O O . GLY A 1 197 ? -5.849 6.320 32.526 1.00 96.81 197 GLY A O 1
ATOM 1444 N N . ALA A 1 198 ? -5.593 6.065 30.291 1.00 97.25 198 ALA A N 1
ATOM 1445 C CA . ALA A 1 198 ? -6.607 5.017 30.167 1.00 97.25 198 ALA A CA 1
ATOM 1446 C C . ALA A 1 198 ? -6.229 3.798 31.028 1.00 97.25 198 ALA A C 1
ATOM 1448 O O . ALA A 1 198 ? -5.091 3.313 31.032 1.00 97.25 198 ALA A O 1
ATOM 1449 N N . LYS A 1 199 ? -7.188 3.304 31.808 1.00 96.88 199 LYS A N 1
ATOM 1450 C CA . LYS A 1 199 ? -6.991 2.205 32.757 1.00 96.88 199 LYS A CA 1
ATOM 1451 C C . LYS A 1 199 ? -7.244 0.852 32.113 1.00 96.88 199 LYS A C 1
ATOM 1453 O O . LYS A 1 199 ? -6.494 -0.075 32.422 1.00 96.88 199 LYS A O 1
ATOM 1458 N N . ASP A 1 200 ? -8.190 0.756 31.180 1.00 98.12 200 ASP A N 1
ATOM 1459 C CA . ASP A 1 200 ? -8.551 -0.505 30.524 1.00 98.12 200 ASP A CA 1
ATOM 1460 C C . ASP A 1 200 ? -8.627 -0.376 28.996 1.00 98.12 200 ASP A C 1
ATOM 1462 O O . ASP A 1 200 ? -9.567 0.201 28.451 1.00 98.12 200 ASP A O 1
ATOM 1466 N N . VAL A 1 201 ? -7.623 -0.932 28.317 1.00 98.69 201 VAL A N 1
ATOM 1467 C CA . VAL A 1 201 ? -7.474 -0.904 26.856 1.00 98.69 201 VAL A CA 1
ATOM 1468 C C . VAL A 1 201 ? -7.350 -2.338 26.356 1.00 98.69 201 VAL A C 1
ATOM 1470 O O . VAL A 1 201 ? -6.551 -3.113 26.899 1.00 98.69 201 VAL A O 1
ATOM 1473 N N . VAL A 1 202 ? -8.112 -2.675 25.315 1.00 98.81 202 VAL A N 1
ATOM 1474 C CA . VAL A 1 202 ? -8.045 -3.975 24.637 1.00 98.81 202 VAL A CA 1
ATOM 1475 C C . VAL A 1 202 ? -7.777 -3.810 23.144 1.00 98.81 202 VAL A C 1
ATOM 1477 O O . VAL A 1 202 ? -8.347 -2.932 22.498 1.00 98.81 202 VAL A O 1
ATOM 1480 N N . VAL A 1 203 ? -6.924 -4.678 22.602 1.00 98.88 203 VAL A N 1
ATOM 1481 C CA . VAL A 1 203 ? -6.673 -4.823 21.164 1.00 98.88 203 VAL A CA 1
ATOM 1482 C C . VAL A 1 203 ? -7.112 -6.215 20.727 1.00 98.88 203 VAL A C 1
ATOM 1484 O O . VAL A 1 203 ? -6.617 -7.211 21.261 1.00 98.88 203 VAL A O 1
ATOM 1487 N N . TYR A 1 204 ? -8.002 -6.282 19.741 1.00 98.69 204 TYR A N 1
ATOM 1488 C CA . TYR A 1 204 ? -8.458 -7.526 19.121 1.00 98.69 204 TYR A CA 1
ATOM 1489 C C . TYR A 1 204 ? -7.805 -7.728 17.754 1.00 98.69 204 TYR A C 1
ATOM 1491 O O . TYR A 1 204 ? -7.731 -6.795 16.958 1.00 98.69 204 TYR A O 1
ATOM 1499 N N . ASP A 1 205 ? -7.361 -8.946 17.451 1.00 97.62 205 ASP A N 1
ATOM 1500 C CA . ASP A 1 205 ? -6.879 -9.322 16.125 1.00 97.62 205 ASP A CA 1
ATOM 1501 C C . ASP A 1 205 ? -7.511 -10.637 15.663 1.00 97.62 205 ASP A C 1
ATOM 1503 O O . ASP A 1 205 ? -7.549 -11.626 16.401 1.00 97.62 205 ASP A O 1
ATOM 1507 N N . LYS A 1 206 ? -7.984 -10.672 14.413 1.00 95.44 206 LYS A N 1
ATOM 1508 C CA . LYS A 1 206 ? -8.604 -11.874 13.839 1.00 95.44 206 LYS A CA 1
ATOM 1509 C C . LYS A 1 206 ? -7.601 -13.009 13.643 1.00 95.44 206 LYS A C 1
ATOM 1511 O O . LYS A 1 206 ? -7.983 -14.179 13.657 1.00 95.44 206 LYS A O 1
ATOM 1516 N N . MET A 1 207 ? -6.323 -12.685 13.466 1.00 93.38 207 MET A N 1
ATOM 1517 C CA . MET A 1 207 ? -5.279 -13.664 13.202 1.00 93.38 207 MET A CA 1
ATOM 1518 C C . MET A 1 207 ? -4.790 -14.329 14.493 1.00 93.38 207 MET A C 1
ATOM 1520 O O . MET A 1 207 ? -4.898 -13.749 15.570 1.00 93.38 207 MET A O 1
ATOM 1524 N N . PRO A 1 208 ? -4.215 -15.547 14.423 1.00 89.62 208 PRO A N 1
ATOM 1525 C CA . PRO A 1 208 ? -3.591 -16.206 15.573 1.00 89.62 208 PRO A CA 1
ATOM 1526 C C . PRO A 1 208 ? -2.209 -15.624 15.938 1.00 89.62 208 PRO A C 1
ATOM 1528 O O . PRO A 1 208 ? -1.467 -16.222 16.714 1.00 89.62 208 PRO A O 1
ATOM 1531 N N . TYR A 1 209 ? -1.844 -14.484 15.358 1.00 89.19 209 TYR A N 1
ATOM 1532 C CA . TYR A 1 209 ? -0.598 -13.756 15.566 1.00 89.19 209 TYR A CA 1
ATOM 1533 C C . TYR A 1 209 ? -0.856 -12.261 15.364 1.00 89.19 209 TYR A C 1
ATOM 1535 O O . TYR A 1 209 ? -1.820 -11.883 14.705 1.00 89.19 209 TYR A O 1
ATOM 1543 N N . PHE A 1 210 ? 0.013 -11.416 15.913 1.00 91.81 210 PHE A N 1
ATOM 1544 C CA . PHE A 1 210 ? -0.133 -9.963 15.831 1.00 91.81 210 PHE A CA 1
ATOM 1545 C C . PHE A 1 210 ? 0.542 -9.364 14.590 1.00 91.81 210 PHE A C 1
ATOM 1547 O O . PHE A 1 210 ? 1.488 -9.943 14.052 1.00 91.81 210 PHE A O 1
ATOM 1554 N N . GLY A 1 211 ? 0.103 -8.166 14.198 1.00 86.94 211 GLY A N 1
ATOM 1555 C CA . GLY A 1 211 ? 0.851 -7.253 13.332 1.00 86.94 211 GLY A CA 1
ATOM 1556 C C . GLY A 1 211 ? 0.344 -7.079 11.904 1.00 86.94 211 GLY A C 1
ATOM 1557 O O . GLY A 1 211 ? 0.624 -6.046 11.300 1.00 86.94 211 GLY A O 1
ATOM 1558 N N . GLY A 1 212 ? -0.412 -8.027 11.343 1.00 89.94 212 GLY A N 1
ATOM 1559 C CA . GLY A 1 212 ? -0.924 -7.920 9.967 1.00 89.94 212 GLY A CA 1
ATOM 1560 C C . GLY A 1 212 ? 0.165 -7.535 8.950 1.00 89.94 212 GLY A C 1
ATOM 1561 O O . GLY A 1 212 ? 1.303 -7.993 9.050 1.00 89.94 212 GLY A O 1
ATOM 1562 N N . ASN A 1 213 ? -0.153 -6.654 7.992 1.00 89.00 213 ASN A N 1
ATOM 1563 C CA . ASN A 1 213 ? 0.820 -6.108 7.026 1.00 89.00 213 ASN A CA 1
ATOM 1564 C C . ASN A 1 213 ? 2.025 -5.415 7.681 1.00 89.00 213 ASN A C 1
ATOM 1566 O O . ASN A 1 213 ? 3.129 -5.430 7.128 1.00 89.00 213 ASN A O 1
ATOM 1570 N N . SER A 1 214 ? 1.844 -4.825 8.865 1.00 90.81 214 SER A N 1
ATOM 1571 C CA . SER A 1 214 ? 2.909 -4.119 9.579 1.00 90.81 214 SER A CA 1
ATOM 1572 C C . SER A 1 214 ? 4.074 -5.033 9.961 1.00 90.81 214 SER A C 1
ATOM 1574 O O . SER A 1 214 ? 5.188 -4.554 10.126 1.00 90.81 214 SER A O 1
ATOM 1576 N N . THR A 1 215 ? 3.875 -6.350 10.038 1.00 86.88 215 THR A N 1
ATOM 1577 C CA . THR A 1 215 ? 4.978 -7.302 10.241 1.00 86.88 215 THR A CA 1
ATOM 1578 C C . THR A 1 215 ? 5.741 -7.600 8.946 1.00 86.88 215 THR A C 1
ATOM 1580 O O . THR A 1 215 ? 6.945 -7.831 8.988 1.00 86.88 215 THR A O 1
ATOM 1583 N N . TYR A 1 216 ? 5.065 -7.589 7.793 1.00 80.50 216 TYR A N 1
ATOM 1584 C CA . TYR A 1 216 ? 5.614 -8.074 6.517 1.00 80.50 216 TYR A CA 1
ATOM 1585 C C . TYR A 1 216 ? 6.426 -7.029 5.746 1.00 80.50 216 TYR A C 1
ATOM 1587 O O . TYR A 1 216 ? 7.247 -7.407 4.912 1.00 80.50 216 TYR A O 1
ATOM 1595 N N . ASN A 1 217 ? 6.206 -5.731 5.986 1.00 84.00 217 ASN A N 1
ATOM 1596 C CA . ASN A 1 217 ? 6.964 -4.678 5.298 1.00 84.00 217 ASN A CA 1
ATOM 1597 C C . ASN A 1 217 ? 8.472 -4.756 5.615 1.00 84.00 217 ASN A C 1
ATOM 1599 O O . ASN A 1 217 ? 8.878 -5.411 6.571 1.00 84.00 217 ASN A O 1
ATOM 1603 N N . GLY A 1 218 ? 9.303 -4.050 4.843 1.00 81.19 218 GLY A N 1
ATOM 1604 C CA . GLY A 1 218 ? 10.771 -4.086 4.950 1.00 81.19 218 GLY A CA 1
ATOM 1605 C C . GLY A 1 218 ? 11.389 -3.407 6.182 1.00 81.19 218 GLY A C 1
ATOM 1606 O O . GLY A 1 218 ? 12.608 -3.231 6.215 1.00 81.19 218 GLY A O 1
ATOM 1607 N N . GLY A 1 219 ? 10.581 -2.999 7.168 1.00 85.00 219 GLY A N 1
ATOM 1608 C CA . GLY A 1 219 ? 11.034 -2.289 8.368 1.00 85.00 219 GLY A CA 1
ATOM 1609 C C . GLY A 1 219 ? 11.422 -0.841 8.095 1.00 85.00 219 GLY A C 1
ATOM 1610 O O . GLY A 1 219 ? 12.296 -0.315 8.773 1.00 85.00 219 GLY A O 1
ATOM 1611 N N . LEU A 1 220 ? 10.830 -0.242 7.063 1.00 91.50 220 LEU A N 1
ATOM 1612 C CA . LEU A 1 220 ? 11.166 1.087 6.568 1.00 91.50 220 LEU A CA 1
ATOM 1613 C C . LEU A 1 220 ? 10.294 2.137 7.260 1.00 91.50 220 LEU A C 1
ATOM 1615 O O . LEU A 1 220 ? 9.072 1.998 7.267 1.00 91.50 220 LEU A O 1
ATOM 1619 N N . PHE A 1 221 ? 10.912 3.183 7.806 1.00 95.50 221 PHE A N 1
ATOM 1620 C CA . PHE A 1 221 ? 10.214 4.253 8.521 1.00 95.50 221 PHE A CA 1
ATOM 1621 C C . PHE A 1 221 ? 10.770 5.621 8.104 1.00 95.50 221 PHE A C 1
ATOM 1623 O O . PHE A 1 221 ? 11.899 5.972 8.441 1.00 95.50 221 PHE A O 1
ATOM 1630 N N . ALA A 1 222 ? 9.997 6.379 7.323 1.00 97.06 222 ALA A N 1
ATOM 1631 C CA . ALA A 1 222 ? 10.357 7.729 6.897 1.00 97.06 222 ALA A CA 1
ATOM 1632 C C . ALA A 1 222 ? 10.101 8.748 8.016 1.00 97.06 222 ALA A C 1
ATOM 1634 O O . ALA A 1 222 ? 8.978 8.845 8.506 1.00 97.06 222 ALA A O 1
ATOM 1635 N N . VAL A 1 223 ? 11.135 9.503 8.393 1.00 97.81 223 VAL A N 1
ATOM 1636 C CA . VAL A 1 223 ? 11.083 10.495 9.474 1.00 97.81 223 VAL A CA 1
ATOM 1637 C C . VAL A 1 223 ? 11.869 11.741 9.045 1.00 97.81 223 VAL A C 1
ATOM 1639 O O . VAL A 1 223 ? 13.088 11.640 8.876 1.00 97.81 223 VAL A O 1
ATOM 1642 N N . PRO A 1 224 ? 11.208 12.895 8.834 1.00 97.88 224 PRO A N 1
ATOM 1643 C CA . PRO A 1 224 ? 11.871 14.143 8.480 1.00 97.88 224 PRO A CA 1
ATOM 1644 C C . PRO A 1 224 ? 12.491 14.819 9.713 1.00 97.88 224 PRO A C 1
ATOM 1646 O O . PRO A 1 224 ? 12.050 14.603 10.840 1.00 97.88 224 PRO A O 1
ATOM 1649 N N . ASP A 1 225 ? 13.513 15.648 9.493 1.00 97.38 225 ASP A N 1
ATOM 1650 C CA . ASP A 1 225 ? 14.299 16.354 10.523 1.00 97.38 225 ASP A CA 1
ATOM 1651 C C . ASP A 1 225 ? 14.759 15.467 11.707 1.00 97.38 225 ASP A C 1
ATOM 1653 O O . ASP A 1 225 ? 14.853 15.885 12.867 1.00 97.38 225 ASP A O 1
ATOM 1657 N N . SER A 1 226 ? 15.039 14.196 11.415 1.00 97.56 226 SER A N 1
ATOM 1658 C CA . SER A 1 226 ? 15.335 13.197 12.443 1.00 97.56 226 SER A CA 1
ATOM 1659 C C . SER A 1 226 ? 16.730 13.362 13.067 1.00 97.56 226 SER A C 1
ATOM 1661 O O . SER A 1 226 ? 17.640 13.913 12.434 1.00 97.56 226 SER A O 1
ATOM 1663 N N . PRO A 1 227 ? 16.972 12.830 14.284 1.00 96.94 227 PRO A N 1
ATOM 1664 C CA . PRO A 1 227 ? 18.299 12.857 14.902 1.00 96.94 227 PRO A CA 1
ATOM 1665 C C . PRO A 1 227 ? 19.405 12.278 14.008 1.00 96.94 227 PRO A C 1
ATOM 1667 O O . PRO A 1 227 ? 20.504 12.828 13.956 1.00 96.94 227 PRO A O 1
ATOM 1670 N N . LEU A 1 228 ? 19.111 11.213 13.249 1.00 97.06 228 LEU A N 1
ATOM 1671 C CA . LEU A 1 228 ? 20.086 10.614 12.336 1.00 97.06 228 LEU A CA 1
ATOM 1672 C C . LEU A 1 228 ? 20.312 11.484 11.093 1.00 97.06 228 LEU A C 1
ATOM 1674 O O . LEU A 1 228 ? 21.436 11.550 10.604 1.00 97.06 228 LEU A O 1
ATOM 1678 N N . GLN A 1 229 ? 19.297 12.199 10.593 1.00 97.69 229 GLN A N 1
ATOM 1679 C CA . GLN A 1 229 ? 19.507 13.184 9.523 1.00 97.69 229 GLN A CA 1
ATOM 1680 C C . GLN A 1 229 ? 20.436 14.308 9.983 1.00 97.69 229 GLN A C 1
ATOM 1682 O O . GLN A 1 229 ? 21.379 14.640 9.263 1.00 97.69 229 GLN A O 1
ATOM 1687 N N . LYS A 1 230 ? 20.235 14.817 11.206 1.00 97.31 230 LYS A N 1
ATOM 1688 C CA . LYS A 1 230 ? 21.103 15.831 11.827 1.00 97.31 230 LYS A CA 1
ATOM 1689 C C . LYS A 1 230 ? 22.542 15.333 11.963 1.00 97.31 230 LYS A C 1
ATOM 1691 O O . LYS A 1 230 ? 23.462 16.035 11.551 1.00 97.31 230 LYS A O 1
ATOM 1696 N N . GLU A 1 231 ? 22.739 14.104 12.445 1.00 97.50 231 GLU A N 1
ATOM 1697 C CA . GLU A 1 231 ? 24.064 13.465 12.529 1.00 97.50 231 GLU A CA 1
ATOM 1698 C C . GLU A 1 231 ? 24.746 13.353 11.154 1.00 97.50 231 GLU A C 1
ATOM 1700 O O . GLU A 1 231 ? 25.945 13.604 11.027 1.00 97.50 231 GLU A O 1
ATOM 1705 N N . LYS A 1 232 ? 23.990 13.001 10.105 1.00 96.31 232 LYS A N 1
ATOM 1706 C CA . LYS A 1 232 ? 24.508 12.860 8.733 1.00 96.31 232 LYS A CA 1
ATOM 1707 C C . LYS A 1 232 ? 24.565 14.181 7.950 1.00 96.31 232 LYS A C 1
ATOM 1709 O O . LYS A 1 232 ? 24.963 14.163 6.787 1.00 96.31 232 LYS A O 1
ATOM 1714 N N . GLY A 1 233 ? 24.169 15.308 8.547 1.00 97.06 233 GLY A N 1
ATOM 1715 C CA . GLY A 1 233 ? 24.132 16.614 7.881 1.00 97.06 233 GLY A CA 1
ATOM 1716 C C . GLY A 1 233 ? 23.088 16.732 6.760 1.00 97.06 233 GLY A C 1
ATOM 1717 O O . GLY A 1 233 ? 23.228 17.588 5.885 1.00 97.06 233 GLY A O 1
ATOM 1718 N N . VAL A 1 234 ? 22.055 15.883 6.758 1.00 97.62 234 VAL A N 1
ATOM 1719 C CA . VAL A 1 234 ? 20.943 15.949 5.799 1.00 97.62 234 VAL A CA 1
ATOM 1720 C C . VAL A 1 234 ? 19.944 17.002 6.277 1.00 97.62 234 VAL A C 1
ATOM 1722 O O . VAL A 1 234 ? 19.399 16.887 7.371 1.00 97.62 234 VAL A O 1
ATO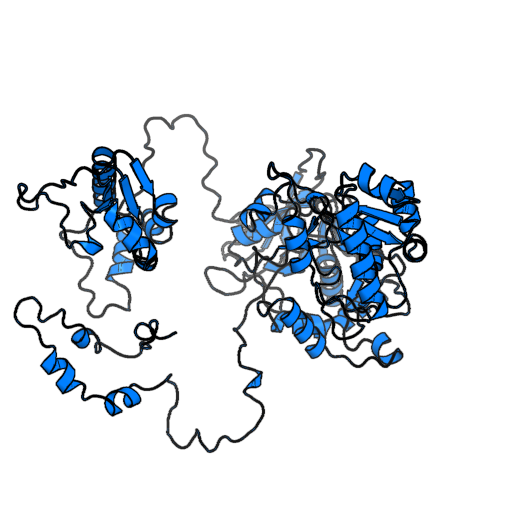M 1725 N N . LYS A 1 235 ? 19.699 18.027 5.455 1.00 97.50 235 LYS A N 1
ATOM 1726 C CA . LYS A 1 235 ? 18.686 19.057 5.722 1.00 97.50 235 LYS A CA 1
ATOM 1727 C C . LYS A 1 235 ? 17.326 18.583 5.218 1.00 97.50 235 LYS A C 1
ATOM 1729 O O . LYS A 1 235 ? 17.214 18.209 4.053 1.00 97.50 235 LYS A O 1
ATOM 1734 N N . ASP A 1 236 ? 16.317 18.610 6.078 1.00 98.25 236 ASP A N 1
ATOM 1735 C CA . ASP A 1 236 ? 14.957 18.172 5.761 1.00 98.25 236 ASP A CA 1
ATOM 1736 C C . ASP A 1 236 ? 13.943 18.884 6.667 1.00 98.25 236 ASP A C 1
ATOM 1738 O O . ASP A 1 236 ? 14.332 19.533 7.638 1.00 98.25 236 ASP A O 1
ATOM 1742 N N . SER A 1 237 ? 12.652 18.757 6.362 1.00 98.25 237 SER A N 1
ATOM 1743 C CA . SER A 1 237 ? 11.563 19.278 7.196 1.00 98.25 237 SER A CA 1
ATOM 1744 C C . SER A 1 237 ? 10.266 18.486 6.984 1.00 98.25 237 SER A C 1
ATOM 1746 O O . SER A 1 237 ? 10.121 17.808 5.957 1.00 98.25 237 SER A O 1
ATOM 1748 N N . PRO A 1 238 ? 9.300 18.557 7.920 1.00 98.00 238 PRO A N 1
ATOM 1749 C CA . PRO A 1 238 ? 7.962 18.009 7.710 1.00 98.00 238 PRO A CA 1
ATOM 1750 C C . PRO A 1 238 ? 7.293 18.525 6.431 1.00 98.00 238 PRO A C 1
ATOM 1752 O O . PRO A 1 238 ? 6.690 17.748 5.689 1.00 98.00 238 PRO A O 1
ATOM 1755 N N . GLU A 1 239 ? 7.455 19.812 6.128 1.00 97.88 239 GLU A N 1
ATOM 1756 C CA . GLU A 1 239 ? 6.923 20.460 4.929 1.00 97.88 239 GLU A CA 1
ATOM 1757 C C . GLU A 1 239 ? 7.559 19.883 3.655 1.00 97.88 239 GLU A C 1
ATOM 1759 O O . GLU A 1 239 ? 6.848 19.571 2.702 1.00 97.88 239 GLU A O 1
ATOM 1764 N N . ASN A 1 240 ? 8.875 19.637 3.655 1.00 97.81 240 ASN A N 1
ATOM 1765 C CA . ASN A 1 240 ? 9.561 19.018 2.518 1.00 97.81 240 ASN A CA 1
ATOM 1766 C C . ASN A 1 240 ? 9.105 17.566 2.292 1.00 97.81 240 ASN A C 1
ATOM 1768 O O . ASN A 1 240 ? 8.856 17.150 1.160 1.00 97.81 240 ASN A O 1
ATOM 1772 N N . MET A 1 241 ? 8.937 16.783 3.366 1.00 97.50 241 MET A N 1
ATOM 1773 C CA . MET A 1 241 ? 8.367 15.437 3.251 1.00 97.50 241 MET A CA 1
ATOM 1774 C C . MET A 1 241 ? 6.926 15.463 2.734 1.00 97.50 241 MET A C 1
ATOM 1776 O O . MET A 1 241 ? 6.579 14.638 1.890 1.00 97.50 241 MET A O 1
ATOM 1780 N N . THR A 1 242 ? 6.121 16.419 3.193 1.00 96.38 242 THR A N 1
ATOM 1781 C CA . THR A 1 242 ? 4.738 16.605 2.739 1.00 96.38 242 THR A CA 1
ATOM 1782 C C . THR A 1 242 ? 4.692 16.957 1.254 1.00 96.38 242 THR A C 1
ATOM 1784 O O . THR A 1 242 ? 3.949 16.328 0.503 1.00 96.38 242 THR A O 1
ATOM 1787 N N . ALA A 1 243 ? 5.529 17.893 0.797 1.00 95.69 243 ALA A N 1
ATOM 1788 C CA . ALA A 1 243 ? 5.619 18.281 -0.609 1.00 95.69 243 ALA A CA 1
ATOM 1789 C C . ALA A 1 243 ? 6.012 17.097 -1.512 1.00 95.69 243 ALA A C 1
ATOM 1791 O O . ALA A 1 243 ? 5.375 16.861 -2.543 1.00 95.69 243 ALA A O 1
ATOM 1792 N N . ASP A 1 244 ? 7.000 16.297 -1.093 1.00 94.50 244 ASP A N 1
ATOM 1793 C CA . ASP A 1 244 ? 7.374 15.054 -1.779 1.00 94.50 244 ASP A CA 1
ATOM 1794 C C . ASP A 1 244 ? 6.181 14.083 -1.884 1.00 94.50 244 ASP A C 1
ATOM 1796 O O . ASP A 1 244 ? 5.927 13.507 -2.946 1.00 94.50 244 ASP A O 1
ATOM 1800 N N . GLN A 1 245 ? 5.423 13.911 -0.795 1.00 92.94 245 GLN A N 1
ATOM 1801 C CA . GLN A 1 245 ? 4.267 13.011 -0.737 1.00 92.94 245 GLN A CA 1
ATOM 1802 C C . GLN A 1 245 ? 3.089 13.501 -1.588 1.00 92.94 245 GLN A C 1
ATOM 1804 O O . GLN A 1 245 ? 2.494 12.692 -2.298 1.00 92.94 245 GLN A O 1
ATOM 1809 N N . VAL A 1 246 ? 2.776 14.800 -1.579 1.00 92.00 246 VAL A N 1
ATOM 1810 C CA . VAL A 1 246 ? 1.729 15.401 -2.426 1.00 92.00 246 VAL A CA 1
ATOM 1811 C C . VAL A 1 246 ? 2.087 15.251 -3.903 1.00 92.00 246 VAL A C 1
ATOM 1813 O O . VAL A 1 246 ? 1.253 14.817 -4.705 1.00 92.00 246 VAL A O 1
ATOM 1816 N N . LYS A 1 247 ? 3.350 15.517 -4.262 1.00 90.38 247 LYS A N 1
ATOM 1817 C CA . LYS A 1 247 ? 3.858 15.307 -5.622 1.00 90.38 247 LYS A CA 1
ATOM 1818 C C . LYS A 1 247 ? 3.751 13.840 -6.041 1.00 90.38 247 LYS A C 1
ATOM 1820 O O . LYS A 1 247 ? 3.243 13.547 -7.122 1.00 90.38 247 LYS A O 1
ATOM 1825 N N . ALA A 1 248 ? 4.186 12.909 -5.189 1.00 86.56 248 ALA A N 1
ATOM 1826 C CA . ALA A 1 248 ? 4.077 11.472 -5.453 1.00 86.56 248 ALA A CA 1
ATOM 1827 C C . ALA A 1 248 ? 2.614 10.998 -5.539 1.00 86.56 248 ALA A C 1
ATOM 1829 O O . ALA A 1 248 ? 2.290 10.118 -6.337 1.00 86.56 248 ALA A O 1
ATOM 1830 N N . GLY A 1 249 ? 1.732 11.619 -4.755 1.00 86.62 249 GLY A N 1
ATOM 1831 C CA . GLY A 1 249 ? 0.283 11.448 -4.788 1.00 86.62 249 GLY A CA 1
ATOM 1832 C C . GLY A 1 249 ? -0.406 12.164 -5.950 1.00 86.62 249 GLY A C 1
ATOM 1833 O O . GLY A 1 249 ? -1.629 12.173 -5.987 1.00 86.62 249 GLY A O 1
ATOM 1834 N N . ARG A 1 250 ? 0.341 12.755 -6.896 1.00 86.88 250 ARG A N 1
ATOM 1835 C CA . ARG A 1 250 ? -0.190 13.435 -8.093 1.00 86.88 250 ARG A CA 1
ATOM 1836 C C . ARG A 1 250 ? -1.211 14.534 -7.761 1.00 86.88 250 ARG A C 1
ATOM 1838 O O . ARG A 1 250 ? -2.178 14.718 -8.489 1.00 86.88 250 ARG A O 1
ATOM 1845 N N . GLY A 1 251 ? -1.000 15.235 -6.646 1.00 84.50 251 GLY A N 1
ATOM 1846 C CA . GLY A 1 251 ? -1.822 16.372 -6.224 1.00 84.50 251 GLY A CA 1
ATOM 1847 C C . GLY A 1 251 ? -3.168 16.022 -5.582 1.00 84.50 251 GLY A C 1
ATOM 1848 O O . GLY A 1 251 ? -3.868 16.935 -5.163 1.00 84.50 251 GLY A O 1
ATOM 1849 N N . VAL A 1 252 ? -3.533 14.738 -5.461 1.00 85.94 252 VAL A N 1
ATOM 1850 C CA . VAL A 1 252 ? -4.823 14.337 -4.857 1.00 85.94 252 VAL A CA 1
ATOM 1851 C C . VAL A 1 252 ? -4.733 14.006 -3.365 1.00 85.94 252 VAL A C 1
ATOM 1853 O O . VAL A 1 252 ? -5.742 13.722 -2.732 1.00 85.94 252 VAL A O 1
ATOM 1856 N N . ALA A 1 253 ? -3.531 14.003 -2.785 1.00 84.31 253 ALA A N 1
ATOM 1857 C CA . ALA A 1 253 ? -3.348 13.678 -1.374 1.00 84.31 253 ALA A CA 1
ATOM 1858 C C . ALA A 1 253 ? -3.783 14.828 -0.446 1.00 84.31 253 ALA A C 1
ATOM 1860 O O . ALA A 1 253 ? -3.604 15.999 -0.770 1.00 84.31 253 ALA A O 1
ATOM 1861 N N . TYR A 1 254 ? -4.285 14.478 0.741 1.00 86.88 254 TYR A N 1
ATOM 1862 C CA . TYR A 1 254 ? -4.651 15.428 1.795 1.00 86.88 254 TYR A CA 1
ATOM 1863 C C . TYR A 1 254 ? -3.394 15.971 2.481 1.00 86.88 254 TYR A C 1
ATOM 1865 O O . TYR A 1 254 ? -2.749 15.275 3.269 1.00 86.88 254 TYR A O 1
ATOM 1873 N N . ALA A 1 255 ? -2.990 17.186 2.104 1.00 89.00 255 ALA A N 1
ATOM 1874 C CA . ALA A 1 255 ? -1.733 17.789 2.542 1.00 89.00 255 ALA A CA 1
ATOM 1875 C C . ALA A 1 255 ? -1.692 18.045 4.058 1.00 89.00 255 ALA A C 1
ATOM 1877 O O . ALA A 1 255 ? -0.633 17.921 4.665 1.00 89.00 255 ALA A O 1
ATOM 1878 N N . ASP A 1 256 ? -2.835 18.348 4.667 1.00 87.75 256 ASP A N 1
ATOM 1879 C CA . ASP A 1 256 ? -3.028 18.514 6.106 1.00 87.75 256 ASP A CA 1
ATOM 1880 C C . ASP A 1 256 ? -2.765 17.221 6.893 1.00 87.75 256 ASP A C 1
ATOM 1882 O O . ASP A 1 256 ? -1.941 17.256 7.813 1.00 87.75 256 ASP A O 1
ATOM 1886 N N . LEU A 1 257 ? -3.333 16.071 6.494 1.00 89.44 257 LEU A N 1
ATOM 1887 C CA . LEU A 1 257 ? -2.958 14.775 7.090 1.00 89.44 257 LEU A CA 1
ATOM 1888 C C . LEU A 1 257 ? -1.480 14.477 6.925 1.00 89.44 257 LEU A C 1
ATOM 1890 O O . LEU A 1 257 ? -0.830 14.019 7.864 1.00 89.44 257 LEU A O 1
ATOM 1894 N N . LEU A 1 258 ? -0.959 14.654 5.711 1.00 92.75 258 LEU A N 1
ATOM 1895 C CA . LEU A 1 258 ? 0.431 14.322 5.420 1.00 92.75 258 LEU A CA 1
ATOM 1896 C C . LEU A 1 258 ? 1.370 15.171 6.275 1.00 92.75 258 LEU A C 1
ATOM 1898 O O . LEU A 1 258 ? 2.312 14.637 6.861 1.00 92.75 258 LEU A O 1
ATOM 1902 N N . LEU A 1 259 ? 1.055 16.458 6.430 1.00 94.50 259 LEU A N 1
ATOM 1903 C CA . LEU A 1 259 ? 1.791 17.365 7.296 1.00 94.50 259 LEU A CA 1
ATOM 1904 C C . LEU A 1 259 ? 1.648 16.992 8.770 1.00 94.50 259 LEU A C 1
ATOM 1906 O O . LEU A 1 259 ? 2.641 17.023 9.496 1.00 94.50 259 LEU A O 1
ATOM 1910 N N . HIS A 1 260 ? 0.452 16.602 9.217 1.00 94.00 260 HIS A N 1
ATOM 1911 C CA . HIS A 1 260 ? 0.234 16.096 10.570 1.00 94.00 260 HIS A CA 1
ATOM 1912 C C . HIS A 1 260 ? 1.113 14.861 10.834 1.00 94.00 260 HIS A C 1
ATOM 1914 O O . HIS A 1 260 ? 1.904 14.851 11.777 1.00 94.00 260 HIS A O 1
ATOM 1920 N N . VAL A 1 261 ? 1.084 13.868 9.941 1.00 94.06 261 VAL A N 1
ATOM 1921 C CA . VAL A 1 261 ? 1.942 12.674 10.016 1.00 94.06 261 VAL A CA 1
ATOM 1922 C C . VAL A 1 261 ? 3.424 13.053 10.023 1.00 94.06 261 VAL A C 1
ATOM 1924 O O . VAL A 1 261 ? 4.181 12.540 10.845 1.00 94.06 261 VAL A O 1
ATOM 1927 N N . ALA A 1 262 ? 3.853 13.957 9.142 1.00 96.50 262 ALA A N 1
ATOM 1928 C CA . ALA A 1 262 ? 5.248 14.369 9.036 1.00 96.50 262 ALA A CA 1
ATOM 1929 C C . ALA A 1 262 ? 5.740 15.109 10.294 1.00 96.50 262 ALA A C 1
ATOM 1931 O O . ALA A 1 262 ? 6.873 14.888 10.725 1.00 96.50 262 ALA A O 1
ATOM 1932 N N . ARG A 1 263 ? 4.893 15.941 10.915 1.00 96.94 263 ARG A N 1
ATOM 1933 C CA . ARG A 1 263 ? 5.209 16.665 12.160 1.00 96.94 263 ARG A CA 1
ATOM 1934 C C . ARG A 1 263 ? 5.334 15.732 13.363 1.00 96.94 263 ARG A C 1
ATOM 1936 O O . ARG A 1 263 ? 6.240 15.918 14.169 1.00 96.94 263 ARG A O 1
ATOM 1943 N N . HIS A 1 264 ? 4.498 14.698 13.437 1.00 96.00 264 HIS A N 1
ATOM 1944 C CA . HIS A 1 264 ? 4.512 13.719 14.532 1.00 96.00 264 HIS A CA 1
ATOM 1945 C C . HIS A 1 264 ? 5.419 12.500 14.270 1.00 96.00 264 HIS A C 1
ATOM 1947 O O . HIS A 1 264 ? 5.529 11.601 15.104 1.00 96.00 264 HIS A O 1
ATOM 1953 N N . ALA A 1 265 ? 6.122 12.451 13.135 1.00 97.25 265 ALA A N 1
ATOM 1954 C CA . ALA A 1 265 ? 6.951 11.304 12.766 1.00 97.25 265 ALA A CA 1
ATOM 1955 C C . ALA A 1 265 ? 8.117 11.048 13.741 1.00 97.25 265 ALA A C 1
ATOM 1957 O O . ALA A 1 265 ? 8.463 9.892 13.980 1.00 97.25 265 ALA A O 1
ATOM 1958 N N . ASN A 1 266 ? 8.715 12.095 14.327 1.00 97.81 266 ASN A N 1
ATOM 1959 C CA . ASN A 1 266 ? 9.782 11.927 15.326 1.00 97.81 266 ASN A CA 1
ATOM 1960 C C . ASN A 1 266 ? 9.252 11.365 16.652 1.00 97.81 266 ASN A C 1
ATOM 1962 O O . ASN A 1 266 ? 9.900 10.501 17.235 1.00 97.81 266 ASN A O 1
ATOM 1966 N N . GLU A 1 267 ? 8.065 11.787 17.090 1.00 96.62 267 GLU A N 1
ATOM 1967 C CA . GLU A 1 267 ? 7.400 11.241 18.283 1.00 96.62 267 GLU A CA 1
ATOM 1968 C C . GLU A 1 267 ? 7.059 9.758 18.078 1.00 96.62 267 GLU A C 1
ATOM 1970 O O . GLU A 1 267 ? 7.298 8.911 18.942 1.00 96.62 267 GLU A O 1
ATOM 1975 N N . ALA A 1 268 ? 6.568 9.412 16.883 1.00 96.38 268 ALA A N 1
ATOM 1976 C CA . ALA A 1 268 ? 6.310 8.028 16.513 1.00 96.38 268 ALA A CA 1
ATOM 1977 C C . ALA A 1 268 ? 7.606 7.197 16.454 1.00 96.38 268 ALA A C 1
ATOM 1979 O O . ALA A 1 268 ? 7.625 6.061 16.931 1.00 96.38 268 ALA A O 1
ATOM 1980 N N . LEU A 1 269 ? 8.707 7.749 15.924 1.00 97.44 269 LEU A N 1
ATOM 1981 C CA . LEU A 1 269 ? 10.021 7.100 15.953 1.00 97.44 269 LEU A CA 1
ATOM 1982 C C . LEU A 1 269 ? 10.482 6.848 17.394 1.00 97.44 269 LEU A C 1
ATOM 1984 O O . LEU A 1 269 ? 10.865 5.721 17.717 1.00 97.44 269 LEU A O 1
ATOM 1988 N N . GLU A 1 270 ? 10.404 7.857 18.261 1.00 97.38 270 GLU A N 1
ATOM 1989 C CA . GLU A 1 270 ? 10.768 7.752 19.676 1.00 97.38 270 GLU A CA 1
ATOM 1990 C C . GLU A 1 270 ? 9.965 6.657 20.384 1.00 97.38 270 GLU A C 1
ATOM 1992 O O . GLU A 1 270 ? 10.558 5.795 21.031 1.00 97.38 270 GLU A O 1
ATOM 1997 N N . MET A 1 271 ? 8.649 6.581 20.154 1.00 97.56 271 MET A N 1
ATOM 1998 C CA . MET A 1 271 ? 7.813 5.496 20.682 1.00 97.56 271 MET A CA 1
ATOM 1999 C C . MET A 1 271 ? 8.349 4.110 20.294 1.00 97.56 271 MET A C 1
ATOM 2001 O O . MET A 1 271 ? 8.367 3.191 21.120 1.00 97.56 271 MET A O 1
ATOM 2005 N N . THR A 1 272 ? 8.798 3.932 19.045 1.00 97.88 272 THR A N 1
ATOM 2006 C CA . THR A 1 272 ? 9.368 2.644 18.622 1.00 97.88 272 THR A CA 1
ATOM 2007 C C . THR A 1 272 ? 10.702 2.346 19.303 1.00 97.88 272 THR A C 1
ATOM 2009 O O . THR A 1 272 ? 10.936 1.194 19.676 1.00 97.88 272 THR A O 1
ATOM 2012 N N . LEU A 1 273 ? 11.553 3.358 19.500 1.00 97.81 273 LEU A N 1
ATOM 2013 C CA . LEU A 1 273 ? 12.840 3.226 20.185 1.00 97.81 273 LEU A CA 1
ATOM 2014 C C . LEU A 1 273 ? 12.640 2.888 21.670 1.00 97.81 273 LEU A C 1
ATOM 2016 O O . LEU A 1 273 ? 13.240 1.935 22.161 1.00 97.81 273 LEU A O 1
ATOM 2020 N N . GLU A 1 274 ? 11.730 3.584 22.359 1.00 97.38 274 GLU A N 1
ATOM 2021 C CA . GLU A 1 274 ? 11.354 3.312 23.755 1.00 97.38 274 GLU A CA 1
ATOM 2022 C C . GLU A 1 274 ? 10.818 1.889 23.951 1.00 97.38 274 GLU A C 1
ATOM 2024 O O . GLU A 1 274 ? 11.091 1.238 24.963 1.00 97.38 274 GLU A O 1
ATOM 2029 N N . ALA A 1 275 ? 10.056 1.383 22.976 1.00 97.44 275 ALA A N 1
ATOM 2030 C CA . ALA A 1 275 ? 9.556 0.013 23.001 1.00 97.44 275 ALA A CA 1
ATOM 2031 C C . ALA A 1 275 ? 10.668 -1.038 22.808 1.00 97.44 275 ALA A C 1
ATOM 2033 O O . ALA A 1 275 ? 10.470 -2.204 23.170 1.00 97.44 275 ALA A O 1
ATOM 2034 N N . GLY A 1 276 ? 11.826 -0.635 22.271 1.00 97.81 276 GLY A N 1
ATOM 2035 C CA . GLY A 1 276 ? 12.992 -1.485 22.019 1.00 97.81 276 GLY A CA 1
ATOM 2036 C C . GLY A 1 276 ? 13.214 -1.847 20.549 1.00 97.81 276 GLY A C 1
ATOM 2037 O O . GLY A 1 276 ? 13.795 -2.893 20.270 1.00 97.81 276 GLY A O 1
ATOM 2038 N N . SER A 1 277 ? 12.718 -1.044 19.604 1.00 97.75 277 SER A N 1
ATOM 2039 C CA . SER A 1 277 ? 13.013 -1.235 18.177 1.00 97.75 277 SER A CA 1
ATOM 2040 C C . SER A 1 277 ? 14.438 -0.784 17.868 1.00 97.75 277 SER A C 1
ATOM 2042 O O . SER A 1 277 ? 14.885 0.260 18.339 1.00 97.75 277 SER A O 1
ATOM 2044 N N . GLU A 1 278 ? 15.140 -1.549 17.038 1.00 97.88 278 GLU A N 1
ATOM 2045 C CA . GLU A 1 278 ? 16.514 -1.253 16.631 1.00 97.88 278 GLU A CA 1
ATOM 2046 C C . GLU A 1 278 ? 16.584 -0.944 15.136 1.00 97.88 278 GLU A C 1
ATOM 2048 O O . GLU A 1 278 ? 16.017 -1.667 14.309 1.00 97.88 278 GLU A O 1
ATOM 2053 N N . TYR A 1 279 ? 17.335 0.099 14.784 1.00 97.44 279 TYR A N 1
ATOM 2054 C CA . TYR A 1 279 ? 17.514 0.561 13.412 1.00 97.44 279 TYR A CA 1
ATOM 2055 C C . TYR A 1 279 ? 18.992 0.606 13.035 1.00 97.44 279 TYR A C 1
ATOM 2057 O O . TYR A 1 279 ? 19.860 0.839 13.876 1.00 97.44 279 TYR A O 1
ATOM 2065 N N . PHE A 1 280 ? 19.286 0.397 11.753 1.00 95.44 280 PHE A N 1
ATOM 2066 C CA . PHE A 1 280 ? 20.641 0.576 11.244 1.00 95.44 280 PHE A CA 1
ATOM 2067 C C . PHE A 1 280 ? 21.090 2.049 11.322 1.00 95.44 280 PHE A C 1
ATOM 2069 O O . PHE A 1 280 ? 20.270 2.949 11.141 1.00 95.44 280 PHE A O 1
ATOM 2076 N N . PRO A 1 281 ? 22.400 2.322 11.496 1.00 95.44 281 PRO A N 1
ATOM 2077 C CA . PRO A 1 281 ? 22.941 3.681 11.620 1.00 95.44 281 PRO A CA 1
ATOM 2078 C C . PRO A 1 281 ? 23.135 4.378 10.255 1.00 95.44 281 PRO A C 1
ATOM 2080 O O . PRO A 1 281 ? 24.122 5.089 10.031 1.00 95.44 281 PRO A O 1
ATOM 2083 N N . TYR A 1 282 ? 22.217 4.147 9.312 1.00 94.25 282 TYR A N 1
ATOM 2084 C CA . TYR A 1 282 ? 22.192 4.781 7.995 1.00 94.25 282 TYR A CA 1
ATOM 2085 C C . TYR A 1 282 ? 20.757 5.125 7.577 1.00 94.25 282 TYR A C 1
ATOM 2087 O O . TYR A 1 282 ? 19.796 4.534 8.064 1.00 94.25 282 TYR A O 1
ATOM 2095 N N . LEU A 1 283 ? 20.630 6.064 6.639 1.00 94.75 283 LEU A N 1
ATOM 2096 C CA . LEU A 1 283 ? 19.354 6.474 6.055 1.00 94.75 283 LEU A CA 1
ATOM 2097 C C . LEU A 1 283 ? 19.263 6.041 4.598 1.00 94.75 283 LEU A C 1
ATOM 2099 O O . LEU A 1 283 ? 20.228 6.158 3.841 1.00 94.75 283 LEU A O 1
ATOM 2103 N N . GLN A 1 284 ? 18.081 5.583 4.200 1.00 91.56 284 GLN A N 1
ATOM 2104 C CA . GLN A 1 284 ? 17.750 5.316 2.807 1.00 91.56 284 GLN A CA 1
ATOM 2105 C C . GLN A 1 284 ? 16.995 6.495 2.196 1.00 91.56 284 GLN A C 1
ATOM 2107 O O . GLN A 1 284 ? 16.175 7.150 2.850 1.00 91.56 284 GLN A O 1
ATOM 2112 N N . GLN A 1 285 ? 17.242 6.723 0.908 1.00 89.38 285 GLN A N 1
ATOM 2113 C CA . GLN A 1 285 ? 16.391 7.546 0.058 1.00 89.38 285 GLN A CA 1
ATOM 2114 C C . GLN A 1 285 ? 15.568 6.621 -0.833 1.00 89.38 285 GLN A C 1
ATOM 2116 O O . GLN A 1 285 ? 16.105 5.953 -1.720 1.00 89.38 285 GLN A O 1
ATOM 2121 N N . LEU A 1 286 ? 14.268 6.557 -0.560 1.00 86.50 286 LEU A N 1
ATOM 2122 C CA . LEU A 1 286 ? 13.323 5.791 -1.363 1.00 86.50 286 LEU A CA 1
ATOM 2123 C C . LEU A 1 286 ? 12.786 6.642 -2.520 1.00 86.50 286 LEU A C 1
ATOM 2125 O O . LEU A 1 286 ? 12.882 7.868 -2.508 1.00 86.50 286 LEU A O 1
ATOM 2129 N N . GLY A 1 287 ? 12.214 5.988 -3.533 1.00 81.12 287 GLY A N 1
ATOM 2130 C CA . GLY A 1 287 ? 11.610 6.686 -4.671 1.00 81.12 287 GLY A CA 1
ATOM 2131 C C . GLY A 1 287 ? 10.516 7.663 -4.228 1.00 81.12 287 GLY A C 1
ATOM 2132 O O . GLY A 1 287 ? 9.725 7.337 -3.347 1.00 81.12 287 GLY A O 1
ATOM 2133 N N . GLY A 1 288 ? 10.486 8.848 -4.839 1.00 84.94 288 GLY A N 1
ATOM 2134 C CA . GLY A 1 288 ? 9.568 9.937 -4.484 1.00 84.94 288 GLY A CA 1
ATOM 2135 C C . GLY A 1 288 ? 10.097 10.890 -3.408 1.00 84.94 288 GLY A C 1
ATOM 2136 O O . GLY A 1 288 ? 9.586 11.995 -3.307 1.00 84.94 288 GLY A O 1
ATOM 2137 N N . HIS A 1 289 ? 11.141 10.516 -2.661 1.00 90.75 289 HIS A N 1
ATOM 2138 C CA . HIS A 1 289 ? 11.763 11.391 -1.666 1.00 90.75 289 HIS A CA 1
ATOM 2139 C C . HIS A 1 289 ? 12.893 12.226 -2.280 1.00 90.75 289 HIS A C 1
ATOM 2141 O O . HIS A 1 289 ? 13.767 11.687 -2.970 1.00 90.75 289 HIS A O 1
ATOM 2147 N N . SER A 1 290 ? 12.921 13.521 -1.969 1.00 93.81 290 SER A N 1
ATOM 2148 C CA . SER A 1 290 ? 13.984 14.449 -2.374 1.00 93.81 290 SER A CA 1
ATOM 2149 C C . SER A 1 290 ? 15.296 14.229 -1.614 1.00 93.81 290 SER A C 1
ATOM 2151 O O . SER A 1 290 ? 16.368 14.437 -2.183 1.00 93.81 290 SER A O 1
ATOM 2153 N N . VAL A 1 291 ? 15.233 13.748 -0.365 1.00 95.56 291 VAL A N 1
ATOM 2154 C CA . VAL A 1 291 ? 16.406 13.493 0.490 1.00 95.56 291 VAL A CA 1
ATOM 2155 C C . VAL A 1 291 ? 16.328 12.143 1.223 1.00 95.56 291 VAL A C 1
ATOM 2157 O O . VAL A 1 291 ? 15.239 11.576 1.376 1.00 95.56 291 VAL A O 1
ATOM 2160 N N . PRO A 1 292 ? 17.460 11.592 1.706 1.00 96.56 292 PRO A N 1
ATOM 2161 C CA . PRO A 1 292 ? 17.458 10.407 2.561 1.00 96.56 292 PRO A CA 1
ATOM 2162 C C . PRO A 1 292 ? 16.796 10.699 3.914 1.00 96.56 292 PRO A C 1
ATOM 2164 O O . PRO A 1 292 ? 17.271 11.548 4.667 1.00 96.56 292 PRO A O 1
ATOM 2167 N N . ARG A 1 293 ? 15.720 9.975 4.238 1.00 97.69 293 ARG A N 1
ATOM 2168 C CA . ARG A 1 293 ? 14.960 10.145 5.497 1.00 97.69 293 ARG A CA 1
ATOM 2169 C C . ARG A 1 293 ? 14.383 8.856 6.076 1.00 97.69 293 ARG A C 1
ATOM 2171 O O . ARG A 1 293 ? 13.615 8.887 7.028 1.00 97.69 293 ARG A O 1
ATOM 2178 N N . THR A 1 294 ? 14.683 7.714 5.460 1.00 97.19 294 THR A N 1
ATOM 2179 C CA . THR A 1 294 ? 14.070 6.437 5.834 1.00 97.19 294 THR A CA 1
ATOM 2180 C C . THR A 1 294 ? 15.015 5.605 6.686 1.00 97.19 294 THR A C 1
ATOM 2182 O O . THR A 1 294 ? 16.078 5.198 6.217 1.00 97.19 294 THR A O 1
ATOM 2185 N N . TYR A 1 295 ? 14.596 5.316 7.913 1.00 97.06 295 TYR A N 1
ATOM 2186 C CA . TYR A 1 295 ? 15.210 4.324 8.788 1.00 97.06 295 TYR A CA 1
ATOM 2187 C C . TYR A 1 295 ? 14.867 2.912 8.312 1.00 97.06 295 TYR A C 1
ATOM 2189 O O . TYR A 1 295 ? 13.792 2.690 7.755 1.00 97.06 295 TYR A O 1
ATOM 2197 N N . GLN A 1 296 ? 15.751 1.947 8.575 1.00 94.44 296 GLN A N 1
ATOM 2198 C CA . GLN A 1 296 ? 15.460 0.525 8.395 1.00 94.44 296 GLN A CA 1
ATOM 2199 C C . GLN A 1 296 ? 15.759 -0.254 9.673 1.00 94.44 296 GLN A C 1
ATOM 2201 O O . GLN A 1 296 ? 16.840 -0.102 10.245 1.00 94.44 296 GLN A O 1
ATOM 2206 N N . THR A 1 297 ? 14.826 -1.105 10.105 1.00 94.19 297 THR A N 1
ATOM 2207 C CA . THR A 1 297 ? 15.047 -1.989 11.256 1.00 94.19 297 THR A CA 1
ATOM 2208 C C . THR A 1 297 ? 16.209 -2.953 11.007 1.00 94.19 297 THR A C 1
ATOM 2210 O O . THR A 1 297 ? 16.420 -3.412 9.883 1.00 94.19 297 THR A O 1
ATOM 2213 N N . THR A 1 298 ? 16.941 -3.333 12.056 1.00 91.69 298 THR A N 1
ATOM 2214 C CA . THR A 1 298 ? 18.055 -4.302 11.948 1.00 91.69 298 THR A CA 1
ATOM 2215 C C . THR A 1 298 ? 17.591 -5.700 11.520 1.00 91.69 298 THR A C 1
ATOM 2217 O O . THR A 1 298 ? 18.340 -6.450 10.896 1.00 91.69 298 THR A O 1
ATOM 2220 N N . VAL A 1 299 ? 16.318 -6.022 11.775 1.00 86.06 299 VAL A N 1
ATOM 2221 C CA . VAL A 1 299 ? 15.632 -7.245 11.317 1.00 86.06 299 VAL A CA 1
ATOM 2222 C C . VAL A 1 299 ? 15.268 -7.179 9.821 1.00 86.06 299 VAL A C 1
ATOM 2224 O O . VAL A 1 299 ? 14.857 -8.184 9.243 1.00 86.06 299 VAL A O 1
ATOM 2227 N N . ALA A 1 300 ? 15.414 -6.012 9.176 1.00 83.00 300 ALA A N 1
ATOM 2228 C CA . ALA A 1 300 ? 15.005 -5.742 7.794 1.00 83.00 300 ALA A CA 1
ATOM 2229 C C . ALA A 1 300 ? 13.537 -6.132 7.520 1.00 83.00 300 ALA A C 1
ATOM 2231 O O . ALA A 1 300 ? 13.180 -6.641 6.455 1.00 83.00 300 ALA A O 1
ATOM 2232 N N . SER A 1 301 ? 12.694 -5.927 8.533 1.00 87.06 301 SER A N 1
ATOM 2233 C CA . SER A 1 301 ? 11.276 -6.268 8.545 1.00 87.06 301 SER A CA 1
ATOM 2234 C C . SER A 1 301 ? 10.538 -5.416 9.578 1.00 87.06 301 SER A C 1
ATOM 2236 O O . SER A 1 301 ? 11.086 -5.081 10.634 1.00 87.06 301 SER A O 1
ATOM 2238 N N . GLY A 1 302 ? 9.269 -5.108 9.316 1.00 87.81 302 GLY A N 1
ATOM 2239 C CA . GLY A 1 302 ? 8.394 -4.414 10.257 1.00 87.81 302 GLY A CA 1
ATOM 2240 C C . GLY A 1 302 ? 8.128 -5.207 11.543 1.00 87.81 302 GLY A C 1
ATOM 2241 O O . GLY A 1 302 ? 7.757 -4.623 12.561 1.00 87.81 302 GLY A O 1
ATOM 2242 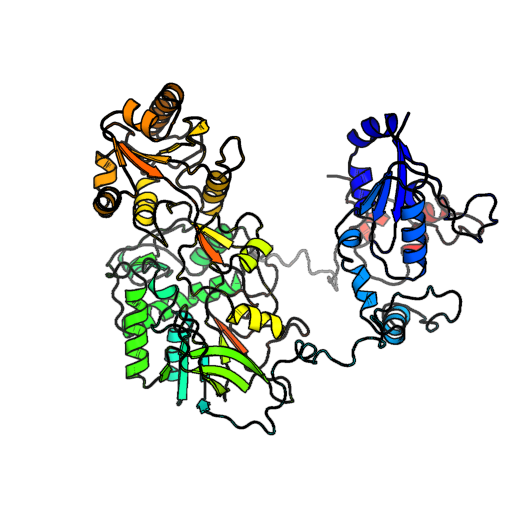N N . ALA A 1 303 ? 8.435 -6.512 11.563 1.00 89.38 303 ALA A N 1
ATOM 2243 C CA . ALA A 1 303 ? 8.511 -7.309 12.789 1.00 89.38 303 ALA A CA 1
ATOM 2244 C C . ALA A 1 303 ? 9.433 -6.681 13.851 1.00 89.38 303 ALA A C 1
ATOM 2246 O O . ALA A 1 303 ? 9.128 -6.775 15.040 1.00 89.38 303 ALA A O 1
ATOM 2247 N N . GLY A 1 304 ? 10.501 -5.997 13.417 1.00 92.75 304 GLY A N 1
ATOM 2248 C CA . GLY A 1 304 ? 11.422 -5.261 14.285 1.00 92.75 304 GLY A CA 1
ATOM 2249 C C . GLY A 1 304 ? 10.800 -4.060 15.006 1.00 92.75 304 GLY A C 1
ATOM 2250 O O . GLY A 1 304 ? 11.440 -3.526 15.897 1.00 92.75 304 GLY A O 1
ATOM 2251 N N . ILE A 1 305 ? 9.569 -3.667 14.654 1.00 96.69 305 ILE A N 1
ATOM 2252 C CA . ILE A 1 305 ? 8.765 -2.653 15.357 1.00 96.69 305 ILE A CA 1
ATOM 2253 C C . ILE A 1 305 ? 7.560 -3.310 16.048 1.00 96.69 305 ILE A C 1
ATOM 2255 O O . ILE A 1 305 ? 7.311 -3.070 17.228 1.00 96.69 305 ILE A O 1
ATOM 2259 N N . VAL A 1 306 ? 6.826 -4.192 15.351 1.00 95.69 306 VAL A N 1
ATOM 2260 C CA . VAL A 1 306 ? 5.626 -4.853 15.907 1.00 95.69 306 VAL A CA 1
ATOM 2261 C C . VAL A 1 306 ? 5.952 -5.621 17.188 1.00 95.69 306 VAL A C 1
ATOM 2263 O O . VAL A 1 306 ? 5.221 -5.514 18.170 1.00 95.69 306 VAL A O 1
ATOM 2266 N N . GLN A 1 307 ? 7.035 -6.406 17.197 1.00 96.56 307 GLN A N 1
ATOM 2267 C CA . GLN A 1 307 ? 7.376 -7.226 18.360 1.00 96.56 307 GLN A CA 1
ATOM 2268 C C . GLN A 1 307 ? 7.701 -6.365 19.594 1.00 96.56 307 GLN A C 1
ATOM 2270 O O . GLN A 1 307 ? 7.077 -6.610 20.631 1.00 96.56 307 GLN A O 1
ATOM 2275 N N . PRO A 1 308 ? 8.581 -5.342 19.511 1.00 98.00 308 PRO A N 1
ATOM 2276 C CA . PRO A 1 308 ? 8.765 -4.366 20.586 1.00 98.00 308 PRO A CA 1
ATOM 2277 C C . PRO A 1 308 ? 7.461 -3.741 21.088 1.00 98.00 308 PRO A C 1
ATOM 2279 O O . PRO A 1 308 ? 7.198 -3.775 22.291 1.00 98.00 308 PRO A O 1
ATOM 2282 N N . LEU A 1 309 ? 6.591 -3.253 20.194 1.00 98.25 309 LEU A N 1
ATOM 2283 C CA . LEU A 1 309 ? 5.321 -2.631 20.590 1.00 98.25 309 LEU A CA 1
ATOM 2284 C C . LEU A 1 309 ? 4.376 -3.618 21.295 1.00 98.25 309 LEU A C 1
ATOM 2286 O O . LEU A 1 309 ? 3.751 -3.264 22.294 1.00 98.25 309 LEU A O 1
ATOM 2290 N N . VAL A 1 310 ? 4.310 -4.878 20.850 1.00 98.31 310 VAL A N 1
ATOM 2291 C CA . VAL A 1 310 ? 3.548 -5.936 21.542 1.00 98.31 310 VAL A CA 1
ATOM 2292 C C . VAL A 1 310 ? 4.095 -6.178 22.951 1.00 98.31 310 VAL A C 1
ATOM 2294 O O . VAL A 1 310 ? 3.318 -6.323 23.897 1.00 98.31 310 VAL A O 1
ATOM 2297 N N . GLN A 1 311 ? 5.421 -6.225 23.124 1.00 98.19 311 GLN A N 1
ATOM 2298 C CA . GLN A 1 311 ? 6.017 -6.385 24.455 1.00 98.19 311 GLN A CA 1
ATOM 2299 C C . GLN A 1 311 ? 5.759 -5.163 25.336 1.00 98.19 311 GLN A C 1
ATOM 2301 O O . GLN A 1 311 ? 5.462 -5.321 26.521 1.00 98.19 311 GLN A O 1
ATOM 2306 N N . GLN A 1 312 ? 5.807 -3.961 24.764 1.00 98.31 312 GLN A N 1
ATOM 2307 C CA . GLN A 1 312 ? 5.477 -2.733 25.474 1.00 98.31 312 GLN A CA 1
ATOM 2308 C C . GLN A 1 312 ? 4.011 -2.716 25.916 1.00 98.31 312 GLN A C 1
ATOM 2310 O O . GLN A 1 312 ? 3.730 -2.418 27.076 1.00 98.31 312 GLN A O 1
ATOM 2315 N N . CYS A 1 313 ? 3.086 -3.149 25.056 1.00 98.50 313 CYS A N 1
ATOM 2316 C CA . CYS A 1 313 ? 1.681 -3.314 25.421 1.00 98.50 313 CYS A CA 1
ATOM 2317 C C . CYS A 1 313 ? 1.510 -4.240 26.633 1.00 98.50 313 CYS A C 1
ATOM 2319 O O . CYS A 1 313 ? 0.827 -3.890 27.597 1.00 98.50 313 CYS A O 1
ATOM 2321 N N . LYS A 1 314 ? 2.190 -5.394 26.630 1.00 97.88 314 LYS A N 1
ATOM 2322 C CA . LYS A 1 314 ? 2.158 -6.343 27.755 1.00 97.88 314 LYS A CA 1
ATOM 2323 C C . LYS A 1 314 ? 2.717 -5.737 29.044 1.00 97.88 314 LYS A C 1
ATOM 2325 O O . LYS A 1 314 ? 2.092 -5.885 30.091 1.00 97.88 314 LYS A O 1
ATOM 2330 N N . LYS A 1 315 ? 3.852 -5.028 28.977 1.00 97.94 315 LYS A N 1
ATOM 2331 C CA . LYS A 1 315 ? 4.454 -4.332 30.134 1.00 97.94 315 LYS A CA 1
ATOM 2332 C C . LYS A 1 315 ? 3.513 -3.280 30.727 1.00 97.94 315 LYS A C 1
ATOM 2334 O O . LYS A 1 315 ? 3.456 -3.127 31.942 1.00 97.94 315 LYS A O 1
ATOM 2339 N N . LEU A 1 316 ? 2.757 -2.589 29.875 1.00 97.62 316 LEU A N 1
ATOM 2340 C CA . LEU A 1 316 ? 1.776 -1.571 30.258 1.00 97.62 316 LEU A CA 1
ATOM 2341 C C . LEU A 1 316 ? 0.423 -2.149 30.724 1.00 97.62 316 LEU A C 1
ATOM 2343 O O . LEU A 1 316 ? -0.487 -1.392 31.079 1.00 97.62 316 LEU A O 1
ATOM 2347 N N . GLY A 1 317 ? 0.269 -3.478 30.731 1.00 97.69 317 GLY A N 1
ATOM 2348 C CA . GLY A 1 317 ? -0.971 -4.149 31.121 1.00 97.69 317 GLY A CA 1
ATOM 2349 C C . GLY A 1 317 ? -2.124 -3.929 30.137 1.00 97.69 317 GLY A C 1
ATOM 2350 O O . GLY A 1 317 ? -3.282 -3.913 30.550 1.00 97.69 317 GLY A O 1
ATOM 2351 N N . ILE A 1 318 ? -1.820 -3.707 28.855 1.00 98.62 318 ILE A N 1
ATOM 2352 C CA . ILE A 1 318 ? -2.810 -3.643 27.773 1.00 98.62 318 ILE A CA 1
ATOM 2353 C C . ILE A 1 318 ? -3.228 -5.072 27.411 1.00 98.62 318 ILE A C 1
ATOM 2355 O O . ILE A 1 318 ? -2.381 -5.958 27.256 1.00 98.62 318 ILE A O 1
ATOM 2359 N N . LYS A 1 319 ? -4.537 -5.303 27.271 1.00 98.50 319 LYS A N 1
ATOM 2360 C CA . LYS A 1 319 ? -5.084 -6.610 26.888 1.00 98.50 319 LYS A CA 1
ATOM 2361 C C . LYS A 1 319 ? -4.913 -6.802 25.382 1.00 98.50 319 LYS A C 1
ATOM 2363 O O . LYS A 1 319 ? -5.345 -5.965 24.600 1.00 98.50 319 LYS A O 1
ATOM 2368 N N . LEU A 1 320 ? -4.290 -7.906 24.980 1.00 98.38 320 LEU A N 1
ATOM 2369 C CA . LEU A 1 320 ? -4.106 -8.269 23.576 1.00 98.38 320 LEU A CA 1
ATOM 2370 C C . LEU A 1 320 ? -4.764 -9.624 23.324 1.00 98.38 320 LEU A C 1
ATOM 2372 O O . LEU A 1 320 ? -4.367 -10.622 23.930 1.00 98.38 320 LEU A O 1
ATOM 2376 N N . GLU A 1 321 ? -5.735 -9.667 22.419 1.00 98.19 321 GLU A N 1
ATOM 2377 C CA . GLU A 1 321 ? -6.507 -10.866 22.112 1.00 98.19 321 GLU A CA 1
ATOM 2378 C C . GLU A 1 321 ? -6.420 -11.209 20.623 1.00 98.19 321 GLU A C 1
ATOM 2380 O O . GLU A 1 321 ? -6.922 -10.492 19.765 1.00 98.19 321 GLU A O 1
ATOM 2385 N N . ILE A 1 322 ? -5.774 -12.334 20.324 1.00 97.38 322 ILE A N 1
ATOM 2386 C CA . ILE A 1 322 ? -5.755 -12.948 18.991 1.00 97.38 322 ILE A CA 1
ATOM 2387 C C . ILE A 1 322 ? -6.974 -13.846 18.793 1.00 97.38 322 ILE A C 1
ATOM 2389 O O . ILE A 1 322 ? -7.638 -14.219 19.763 1.00 97.38 322 ILE A O 1
ATOM 2393 N N . ARG A 1 323 ? -7.210 -14.286 17.550 1.00 96.81 323 ARG A N 1
ATOM 2394 C CA . ARG A 1 323 ? -8.364 -15.136 17.201 1.00 96.81 323 ARG A CA 1
ATOM 2395 C C . ARG A 1 323 ? -9.691 -14.474 17.583 1.00 96.81 323 ARG A C 1
ATOM 2397 O O . ARG A 1 323 ? -10.614 -15.136 18.053 1.00 96.81 323 ARG A O 1
ATOM 2404 N N . ALA A 1 324 ? -9.760 -13.163 17.400 1.00 97.62 324 ALA A N 1
ATOM 2405 C CA . ALA A 1 324 ? -10.881 -12.313 17.753 1.00 97.62 324 ALA A CA 1
ATOM 2406 C C . ALA A 1 324 ? -11.268 -11.480 16.526 1.00 97.62 324 ALA A C 1
ATOM 2408 O O . ALA A 1 324 ? -10.690 -10.426 16.258 1.00 97.62 324 ALA A O 1
ATOM 2409 N N . LYS A 1 325 ? -12.195 -12.006 15.719 1.00 97.19 325 LYS A N 1
ATOM 2410 C CA . LYS A 1 325 ? -12.611 -11.378 14.458 1.00 97.19 325 LYS A CA 1
ATOM 2411 C C . LYS A 1 325 ? -13.684 -10.331 14.729 1.00 97.19 325 LYS A C 1
ATOM 2413 O O . LYS A 1 325 ? -14.721 -10.650 15.294 1.00 97.19 325 LYS A O 1
ATOM 2418 N N . PHE A 1 326 ? -13.431 -9.096 14.320 1.00 97.69 326 PHE A N 1
ATOM 2419 C CA . PHE A 1 326 ? -14.438 -8.041 14.324 1.00 97.69 326 PHE A CA 1
ATOM 2420 C C . PHE A 1 326 ? -15.535 -8.317 13.295 1.00 97.69 326 PHE A C 1
ATOM 2422 O O . PHE A 1 326 ? -15.235 -8.812 12.206 1.00 97.69 326 PHE A O 1
ATOM 2429 N N . ASP A 1 327 ? -16.773 -8.008 13.669 1.00 95.25 327 ASP A N 1
ATOM 2430 C CA . ASP A 1 327 ? -17.969 -8.236 12.857 1.00 95.25 327 ASP A CA 1
ATOM 2431 C C . ASP A 1 327 ? -18.712 -6.931 12.582 1.00 95.25 327 ASP A C 1
ATOM 2433 O O . ASP A 1 327 ? -18.783 -6.490 11.441 1.00 95.25 327 ASP A O 1
ATOM 2437 N N . SER A 1 328 ? -19.207 -6.275 13.635 1.00 96.12 328 SER A N 1
ATOM 2438 C CA . SER A 1 328 ? -20.052 -5.091 13.498 1.00 96.12 328 SER A CA 1
ATOM 2439 C C . SER A 1 328 ? -19.893 -4.099 14.645 1.00 96.12 328 SER A C 1
ATOM 2441 O O . SER A 1 328 ? -19.491 -4.456 15.760 1.00 96.12 328 SER A O 1
ATOM 2443 N N . LEU A 1 329 ? -20.222 -2.838 14.362 1.00 96.62 329 LEU A N 1
ATOM 2444 C CA . LEU A 1 329 ? -20.338 -1.770 15.352 1.00 96.62 329 LEU A CA 1
ATOM 2445 C C . LEU A 1 329 ? -21.718 -1.785 16.018 1.00 96.62 329 LEU A C 1
ATOM 2447 O O . LEU A 1 329 ? -22.741 -2.081 15.393 1.00 96.62 329 LEU A O 1
ATOM 2451 N N . ILE A 1 330 ? -21.731 -1.414 17.295 1.00 95.19 330 ILE A N 1
ATOM 2452 C CA . ILE A 1 330 ? -22.930 -1.345 18.128 1.00 95.19 330 ILE A CA 1
ATOM 2453 C C . ILE A 1 330 ? -23.216 0.114 18.478 1.00 95.19 330 ILE A C 1
ATOM 2455 O O . ILE A 1 330 ? -22.311 0.837 18.909 1.00 95.19 330 ILE A O 1
ATOM 2459 N N . PHE A 1 331 ? -24.482 0.511 18.338 1.00 91.94 331 PHE A N 1
ATOM 2460 C CA . PHE A 1 331 ? -24.937 1.886 18.519 1.00 91.94 331 PHE A CA 1
ATOM 2461 C C . PHE A 1 331 ? -25.909 2.023 19.692 1.00 91.94 331 PHE A C 1
ATOM 2463 O O . PHE A 1 331 ? -26.743 1.143 19.936 1.00 91.94 331 PHE A O 1
ATOM 2470 N N . ASP A 1 332 ? -25.831 3.155 20.387 1.00 87.06 332 ASP A N 1
ATOM 2471 C CA . ASP A 1 332 ? -26.862 3.567 21.338 1.00 87.06 332 ASP A CA 1
ATOM 2472 C C . ASP A 1 332 ? -28.076 4.203 20.633 1.00 87.06 332 ASP A C 1
ATOM 2474 O O . ASP A 1 332 ? -28.102 4.386 19.412 1.00 87.06 332 ASP A O 1
ATOM 2478 N N . ASP A 1 333 ? -29.109 4.541 21.409 1.00 84.81 333 ASP A N 1
ATOM 2479 C CA . ASP A 1 333 ? -30.334 5.165 20.886 1.00 84.81 333 ASP A CA 1
ATOM 2480 C C . ASP A 1 333 ? -30.084 6.564 20.286 1.00 84.81 333 ASP A C 1
ATOM 2482 O O . ASP A 1 333 ? -30.891 7.046 19.490 1.00 84.81 333 ASP A O 1
ATOM 2486 N N . ALA A 1 334 ? -28.979 7.219 20.663 1.00 82.75 334 ALA A N 1
ATOM 2487 C CA . ALA A 1 334 ? -28.566 8.524 20.153 1.00 82.75 334 ALA A CA 1
ATOM 2488 C C . ALA A 1 334 ? -27.705 8.422 18.879 1.00 82.75 334 ALA A C 1
ATOM 2490 O O . ALA A 1 334 ? -27.394 9.447 18.275 1.00 82.75 334 ALA A O 1
ATOM 2491 N N . GLY A 1 335 ? -27.358 7.205 18.443 1.00 83.44 335 GLY A N 1
ATOM 2492 C CA . GLY A 1 335 ? -26.528 6.963 17.265 1.00 83.44 335 GLY A CA 1
ATOM 2493 C C . GLY A 1 335 ? -25.023 7.051 17.528 1.00 83.44 335 GLY A C 1
ATOM 2494 O O . GLY A 1 335 ? -24.255 7.125 16.571 1.00 83.44 335 GLY A O 1
ATOM 2495 N N . ASN A 1 336 ? -24.582 7.017 18.787 1.00 89.62 336 ASN A N 1
ATOM 2496 C CA . ASN A 1 336 ? -23.162 6.947 19.127 1.00 89.62 336 ASN A CA 1
ATOM 2497 C C . ASN A 1 336 ? -22.667 5.501 19.039 1.00 89.62 336 ASN A C 1
ATOM 2499 O O . ASN A 1 336 ? -23.371 4.571 19.438 1.00 89.62 336 ASN A O 1
ATOM 2503 N N . VAL A 1 337 ? -21.425 5.306 18.597 1.00 95.06 337 VAL A N 1
ATOM 2504 C CA . VAL A 1 337 ? -20.764 3.999 18.669 1.00 95.06 337 VAL A CA 1
ATOM 2505 C C . VAL A 1 337 ? -20.343 3.721 20.111 1.00 95.06 337 VAL A C 1
ATOM 2507 O O . VAL A 1 337 ? -19.481 4.403 20.666 1.00 95.06 337 VAL A O 1
ATOM 2510 N N . VAL A 1 338 ? -20.929 2.681 20.706 1.00 96.06 338 VAL A N 1
ATOM 2511 C CA . VAL A 1 338 ? -20.728 2.296 22.118 1.00 96.06 338 VAL A CA 1
ATOM 2512 C C . VAL A 1 338 ? -20.096 0.917 22.289 1.00 96.06 338 VAL A C 1
ATOM 2514 O O . VAL A 1 338 ? -19.855 0.469 23.411 1.00 96.06 338 VAL A O 1
ATOM 2517 N N . GLY A 1 339 ? -19.801 0.215 21.195 1.00 96.50 339 GLY A N 1
ATOM 2518 C CA . GLY A 1 339 ? -19.173 -1.098 21.259 1.00 96.50 339 GLY A CA 1
ATOM 2519 C C . GLY A 1 339 ? -19.032 -1.787 19.911 1.00 96.50 339 GLY A C 1
ATOM 2520 O O . GLY A 1 339 ? -19.261 -1.197 18.856 1.00 96.50 339 GLY A O 1
ATOM 2521 N N . ALA A 1 340 ? -18.652 -3.060 19.970 1.00 97.62 340 ALA A N 1
ATOM 2522 C CA . ALA A 1 340 ? -18.492 -3.918 18.806 1.00 97.62 340 ALA A CA 1
ATOM 2523 C C . ALA A 1 340 ? -18.846 -5.377 19.123 1.00 97.62 340 ALA A C 1
ATOM 2525 O O . ALA A 1 340 ? -18.667 -5.846 20.253 1.00 97.62 340 ALA A O 1
ATOM 2526 N N . THR A 1 341 ? -19.280 -6.104 18.097 1.00 97.94 341 THR A N 1
ATOM 2527 C CA . THR A 1 341 ? -19.401 -7.565 18.120 1.00 97.94 341 THR A CA 1
ATOM 2528 C C . THR A 1 341 ? -18.097 -8.194 17.636 1.00 97.94 341 THR A C 1
ATOM 2530 O O . THR A 1 341 ? -17.581 -7.852 16.569 1.00 97.94 341 THR A O 1
ATOM 2533 N N . ILE A 1 342 ? -17.557 -9.122 18.431 1.00 98.19 342 ILE A N 1
ATOM 2534 C CA . ILE A 1 342 ? -16.288 -9.815 18.182 1.00 98.19 342 ILE A CA 1
ATOM 2535 C C . ILE A 1 342 ? -16.516 -11.327 18.227 1.00 98.19 342 ILE A C 1
ATOM 2537 O O . ILE A 1 342 ? -17.061 -11.844 19.192 1.00 98.19 342 ILE A O 1
ATOM 2541 N N . HIS A 1 343 ? -16.035 -12.076 17.239 1.00 97.50 343 HIS A N 1
ATOM 2542 C CA . HIS A 1 343 ? -16.047 -13.540 17.251 1.00 97.50 343 HIS A CA 1
ATOM 2543 C C . HIS A 1 343 ? -14.766 -14.067 17.899 1.00 97.50 343 HIS A C 1
ATOM 2545 O O . HIS A 1 343 ? -13.703 -14.113 17.268 1.00 97.50 343 HIS A O 1
ATOM 2551 N N . LYS A 1 344 ? -14.850 -14.460 19.175 1.00 97.50 344 LYS A N 1
ATOM 2552 C CA . LYS A 1 344 ? -13.728 -15.037 19.932 1.00 97.50 344 LYS A CA 1
ATOM 2553 C C . LYS A 1 344 ? -13.507 -16.504 19.571 1.00 97.50 344 LYS A C 1
ATOM 2555 O O . LYS A 1 344 ? -14.440 -17.292 19.471 1.00 97.50 344 LYS A O 1
ATOM 2560 N N . GLY A 1 345 ? -12.248 -16.896 19.414 1.00 94.56 345 GLY A N 1
ATOM 2561 C CA . GLY A 1 345 ? -11.865 -18.246 18.996 1.00 94.56 345 GLY A CA 1
ATOM 2562 C C . GLY A 1 345 ? -11.839 -18.455 17.478 1.00 94.56 345 GLY A C 1
ATOM 2563 O O . GLY A 1 345 ? -11.564 -19.580 17.048 1.00 94.56 345 GLY A O 1
ATOM 2564 N N . HIS A 1 346 ? -12.041 -17.397 16.684 1.00 93.69 346 HIS A N 1
ATOM 2565 C CA . HIS A 1 346 ? -11.932 -17.412 15.224 1.00 93.69 346 HIS A CA 1
ATOM 2566 C C . HIS A 1 346 ? -10.619 -18.063 14.751 1.00 93.69 346 HIS A C 1
ATOM 2568 O O . HIS A 1 346 ? -9.571 -17.941 15.396 1.00 93.69 346 HIS A O 1
ATOM 2574 N N . TYR A 1 347 ? -10.648 -18.768 13.619 1.00 91.94 347 TYR A N 1
ATOM 2575 C CA . TYR A 1 347 ? -9.432 -19.261 12.973 1.00 91.94 347 TYR A CA 1
ATOM 2576 C C . TYR A 1 347 ? -9.500 -19.041 11.462 1.00 91.94 347 TYR A C 1
ATOM 2578 O O . TYR A 1 347 ? -10.098 -19.825 10.717 1.00 91.94 347 TYR A O 1
ATOM 2586 N N . PHE A 1 348 ? -8.804 -17.995 11.016 1.00 86.69 348 PHE A N 1
ATOM 2587 C CA . PHE A 1 348 ? -8.731 -17.610 9.613 1.00 86.69 348 PHE A CA 1
ATOM 2588 C C . PHE A 1 348 ? -8.233 -18.765 8.732 1.00 86.69 348 PHE A C 1
ATOM 2590 O O . PHE A 1 348 ? -7.214 -19.396 9.025 1.00 86.69 348 PHE A O 1
ATOM 2597 N N . GLY A 1 349 ? -8.961 -19.047 7.651 1.00 84.06 349 GLY A N 1
ATOM 2598 C CA . GLY A 1 349 ? -8.617 -20.096 6.687 1.00 84.06 349 GLY A CA 1
ATOM 2599 C C . GLY A 1 349 ? -8.877 -21.537 7.149 1.00 84.06 349 GLY A C 1
ATOM 2600 O O . GLY A 1 349 ? -8.495 -22.462 6.440 1.00 84.06 349 GLY A O 1
ATOM 2601 N N . ARG A 1 350 ? -9.512 -21.762 8.312 1.00 89.06 350 ARG A N 1
ATOM 2602 C CA . ARG A 1 350 ? -9.879 -23.113 8.796 1.00 89.06 350 ARG A CA 1
ATOM 2603 C C . ARG A 1 350 ? -11.386 -23.353 8.934 1.00 89.06 350 ARG A C 1
ATOM 2605 O O . ARG A 1 350 ? -11.778 -24.360 9.513 1.00 89.06 350 ARG A O 1
ATOM 2612 N N . GLY A 1 351 ? -12.219 -22.432 8.448 1.00 86.50 351 GLY A N 1
ATOM 2613 C CA . GLY A 1 351 ? -13.681 -22.536 8.555 1.00 86.50 351 GLY A CA 1
ATOM 2614 C C . GLY A 1 351 ? -14.210 -22.450 9.993 1.00 86.50 351 GLY A C 1
ATOM 2615 O O . GLY A 1 351 ? -15.298 -22.938 10.274 1.00 86.50 351 GLY A O 1
ATOM 2616 N N . VAL A 1 352 ? -13.437 -21.870 10.918 1.00 91.38 352 VAL A N 1
ATOM 2617 C CA . VAL A 1 352 ? -13.855 -21.661 12.311 1.00 91.38 352 VAL A CA 1
ATOM 2618 C C . VAL A 1 352 ? -14.210 -20.190 12.494 1.00 91.38 352 VAL A C 1
ATOM 2620 O O . VAL A 1 352 ? -13.310 -19.355 12.589 1.00 91.38 352 VAL A O 1
ATOM 2623 N N . GLU A 1 353 ? -15.503 -19.873 12.571 1.00 89.94 353 GLU A N 1
ATOM 2624 C CA . GLU A 1 353 ? -15.964 -18.488 12.753 1.00 89.94 353 GLU A CA 1
ATOM 2625 C C . GLU A 1 353 ? -15.649 -17.947 14.153 1.00 89.94 353 GLU A C 1
ATOM 2627 O O . GLU A 1 353 ? -15.125 -16.843 14.263 1.00 89.94 353 GLU A O 1
ATOM 2632 N N . GLY A 1 354 ? -15.833 -18.758 15.199 1.00 94.50 354 GLY A N 1
ATOM 2633 C CA . GLY A 1 354 ? -15.701 -18.342 16.599 1.00 94.50 354 GLY A CA 1
ATOM 2634 C C . GLY A 1 354 ? -17.062 -18.134 17.267 1.00 94.50 354 GLY A C 1
ATOM 2635 O O . GLY A 1 354 ? -18.105 -18.382 16.667 1.00 94.50 354 GLY A O 1
ATOM 2636 N N . THR A 1 355 ? -17.044 -17.723 18.532 1.00 97.00 355 THR A N 1
ATOM 2637 C CA . THR A 1 355 ? -18.245 -17.399 19.307 1.00 97.00 355 THR A CA 1
ATOM 2638 C C . THR A 1 355 ? -18.427 -15.882 19.334 1.00 97.00 355 THR A C 1
ATOM 2640 O O . THR A 1 355 ? -17.514 -15.198 19.812 1.00 97.00 355 THR A O 1
ATOM 2643 N N . PRO A 1 356 ? -19.563 -15.342 18.863 1.00 96.62 356 PRO A N 1
ATOM 2644 C CA . PRO A 1 356 ? -19.828 -13.911 18.932 1.00 96.62 356 PRO A CA 1
ATOM 2645 C C . PRO A 1 356 ? -19.974 -13.468 20.391 1.00 96.62 356 PRO A C 1
ATOM 2647 O O . PRO A 1 356 ? -20.673 -14.109 21.176 1.00 96.62 356 PRO A O 1
ATOM 2650 N N . VAL A 1 357 ? -19.308 -12.372 20.742 1.00 96.81 357 VAL A N 1
ATOM 2651 C CA . VAL A 1 357 ? -19.419 -11.688 22.032 1.00 96.81 357 VAL A CA 1
ATOM 2652 C C . VAL A 1 357 ? -19.578 -10.190 21.811 1.00 96.81 357 VAL A C 1
ATOM 2654 O O . VAL A 1 357 ? -18.977 -9.616 20.898 1.00 96.81 357 VAL A O 1
ATOM 2657 N N . LYS A 1 358 ? -20.369 -9.550 22.668 1.00 97.19 358 LYS A N 1
ATOM 2658 C CA . LYS A 1 358 ? -20.647 -8.114 22.625 1.00 97.19 358 LYS A CA 1
ATOM 2659 C C . LYS A 1 358 ? -19.742 -7.383 23.603 1.00 97.19 358 LYS A C 1
ATOM 2661 O O . LYS A 1 358 ? -19.774 -7.641 24.809 1.00 97.19 358 LYS A O 1
ATOM 2666 N N . VAL A 1 359 ? -18.935 -6.461 23.084 1.00 98.06 359 VAL A N 1
ATOM 2667 C CA . VAL A 1 359 ? -17.924 -5.733 23.855 1.00 98.06 359 VAL A CA 1
ATOM 2668 C C . VAL A 1 359 ? -18.265 -4.251 23.882 1.00 98.06 359 VAL A C 1
ATOM 2670 O O . VAL A 1 359 ? -18.288 -3.599 22.838 1.00 98.06 359 VAL A O 1
ATOM 2673 N N . ARG A 1 360 ? -18.484 -3.706 25.080 1.00 97.62 360 ARG A N 1
ATOM 2674 C CA . ARG A 1 360 ? -18.738 -2.276 25.276 1.00 97.62 360 ARG A CA 1
ATOM 2675 C C . ARG A 1 360 ? -17.440 -1.480 25.279 1.00 97.62 360 ARG A C 1
ATOM 2677 O O . ARG A 1 360 ? -16.464 -1.885 25.917 1.00 97.62 360 ARG A O 1
ATOM 2684 N N . ALA A 1 361 ? -17.465 -0.313 24.652 1.00 97.75 361 ALA A N 1
ATOM 2685 C CA . ALA A 1 361 ? -16.409 0.685 24.693 1.00 97.75 361 ALA A CA 1
ATOM 2686 C C . ALA A 1 361 ? -16.926 1.964 25.368 1.00 97.75 361 ALA A C 1
ATOM 2688 O O . ALA A 1 361 ? -17.862 2.592 24.885 1.00 97.75 361 ALA A O 1
ATOM 2689 N N . LYS A 1 362 ? -16.315 2.373 26.486 1.00 96.12 362 LYS A N 1
ATOM 2690 C CA . LYS A 1 362 ? -16.785 3.551 27.247 1.00 96.12 362 LYS A CA 1
ATOM 2691 C C . LYS A 1 362 ? -16.376 4.883 26.621 1.00 96.12 362 LYS A C 1
ATOM 2693 O O . LYS A 1 362 ? -17.011 5.892 26.905 1.00 96.12 362 LYS A O 1
ATOM 2698 N N . ARG A 1 363 ? -15.293 4.906 25.836 1.00 94.94 363 ARG A N 1
ATOM 2699 C CA . ARG A 1 363 ? -14.770 6.121 25.184 1.00 94.94 363 ARG A CA 1
ATOM 2700 C C . ARG A 1 363 ? -14.784 6.059 23.658 1.00 94.94 363 ARG A C 1
ATOM 2702 O O . ARG A 1 363 ? -14.674 7.101 23.027 1.00 94.94 363 ARG A O 1
ATOM 2709 N N . GLY A 1 364 ? -14.906 4.868 23.080 1.00 95.56 364 GLY A N 1
ATOM 2710 C CA . GLY A 1 364 ? -15.004 4.682 21.637 1.00 95.56 364 GLY A CA 1
ATOM 2711 C C . GLY A 1 364 ? -14.256 3.458 21.120 1.00 95.56 364 GLY A C 1
ATOM 2712 O O . GLY A 1 364 ? -13.497 2.799 21.845 1.00 95.56 364 GLY A O 1
ATOM 2713 N N . VAL A 1 365 ? -14.495 3.170 19.845 1.00 98.62 365 VAL A N 1
ATOM 2714 C CA . VAL A 1 365 ? -13.901 2.067 19.093 1.00 98.62 365 VAL A CA 1
ATOM 2715 C C . VAL A 1 365 ? -12.964 2.634 18.028 1.00 98.62 365 VAL A C 1
ATOM 2717 O O . VAL A 1 365 ? -13.350 3.514 17.260 1.00 98.62 365 VAL A O 1
ATOM 2720 N N . LEU A 1 366 ? -11.738 2.111 17.967 1.00 98.69 366 LEU A N 1
ATOM 2721 C CA . LEU A 1 366 ? -10.770 2.408 16.911 1.00 98.69 366 LEU A CA 1
ATOM 2722 C C . LEU A 1 366 ? -10.681 1.241 15.923 1.00 98.69 366 LEU A C 1
ATOM 2724 O O . LEU A 1 366 ? -10.283 0.136 16.301 1.00 98.69 366 LEU A O 1
ATOM 2728 N N . ILE A 1 367 ? -10.970 1.505 14.650 1.00 98.62 367 ILE A N 1
ATOM 2729 C CA . ILE A 1 367 ? -10.757 0.568 13.544 1.00 98.62 367 ILE A CA 1
ATOM 2730 C C . ILE A 1 367 ? -9.353 0.781 12.958 1.00 98.62 367 ILE A C 1
ATOM 2732 O O . ILE A 1 367 ? -9.058 1.793 12.331 1.00 98.62 367 ILE A O 1
ATOM 2736 N N . ALA A 1 368 ? -8.469 -0.193 13.165 1.00 98.06 368 ALA A N 1
ATOM 2737 C CA . ALA A 1 368 ? -7.072 -0.196 12.721 1.00 98.06 368 ALA A CA 1
ATOM 2738 C C . ALA A 1 368 ? -6.737 -1.481 11.935 1.00 98.06 368 ALA A C 1
ATOM 2740 O O . ALA A 1 368 ? -5.691 -2.111 12.118 1.00 98.06 368 ALA A O 1
ATOM 2741 N N . THR A 1 369 ? -7.659 -1.900 11.064 1.00 96.12 369 THR A N 1
ATOM 2742 C CA . THR A 1 369 ? -7.646 -3.216 10.399 1.00 96.12 369 THR A CA 1
ATOM 2743 C C . THR A 1 369 ? -6.758 -3.306 9.155 1.00 96.12 369 THR A C 1
ATOM 2745 O O . THR A 1 369 ? -6.579 -4.404 8.627 1.00 96.12 369 THR A O 1
ATOM 2748 N N . GLY A 1 370 ? -6.192 -2.187 8.692 1.00 93.81 370 GLY A N 1
ATOM 2749 C CA . GLY A 1 370 ? -5.491 -2.100 7.406 1.00 93.81 370 GLY A CA 1
ATOM 2750 C C . GLY A 1 370 ? -6.443 -2.173 6.207 1.00 93.81 370 GLY A C 1
ATOM 2751 O O . GLY A 1 370 ? -7.662 -2.112 6.375 1.00 93.81 370 GLY A O 1
ATOM 2752 N N . GLY A 1 371 ? -5.878 -2.295 5.005 1.00 93.31 371 GLY A N 1
ATOM 2753 C CA . GLY A 1 371 ? -6.623 -2.255 3.749 1.00 93.31 371 GLY A CA 1
ATOM 2754 C C . GLY A 1 371 ? -7.157 -3.595 3.245 1.00 93.31 371 GLY A C 1
ATOM 2755 O O . GLY A 1 371 ? -7.387 -4.556 3.986 1.00 93.31 371 GLY A O 1
ATOM 2756 N N . PHE A 1 372 ? -7.374 -3.637 1.930 1.00 95.75 372 PHE A N 1
ATOM 2757 C CA . PHE A 1 372 ? -8.189 -4.652 1.256 1.00 95.75 372 PHE A CA 1
ATOM 2758 C C . PHE A 1 372 ? -7.509 -5.301 0.039 1.00 95.75 372 PHE A C 1
ATOM 2760 O O . PHE A 1 372 ? -8.173 -5.893 -0.808 1.00 95.75 372 PHE A O 1
ATOM 2767 N N . ALA A 1 373 ? -6.178 -5.239 -0.053 1.00 94.69 373 ALA A N 1
ATOM 2768 C CA . ALA A 1 373 ? -5.399 -5.714 -1.203 1.00 94.69 373 ALA A CA 1
ATOM 2769 C C . ALA A 1 373 ? -5.621 -7.195 -1.593 1.00 94.69 373 ALA A C 1
ATOM 2771 O O . ALA A 1 373 ? -5.348 -7.578 -2.738 1.00 94.69 373 ALA A O 1
ATOM 2772 N N . ARG A 1 374 ? -6.085 -8.038 -0.653 1.00 94.56 374 ARG A N 1
ATOM 2773 C CA . ARG A 1 374 ? -6.430 -9.455 -0.889 1.00 94.56 374 ARG A CA 1
ATOM 2774 C C . ARG A 1 374 ? -7.888 -9.687 -1.275 1.00 94.56 374 ARG A C 1
ATOM 2776 O O . ARG A 1 374 ? -8.220 -10.799 -1.671 1.00 94.56 374 ARG A O 1
ATOM 2783 N N . ASN A 1 375 ? -8.748 -8.680 -1.168 1.00 95.62 375 ASN A N 1
ATOM 2784 C CA . ASN A 1 375 ? -10.140 -8.782 -1.579 1.00 95.62 375 ASN A CA 1
ATOM 2785 C C . ASN A 1 375 ? -10.244 -8.501 -3.082 1.00 95.62 375 ASN A C 1
ATOM 2787 O O . ASN A 1 375 ? -10.330 -7.349 -3.504 1.00 95.62 375 ASN A O 1
ATOM 2791 N N . VAL A 1 376 ? -10.179 -9.567 -3.885 1.00 96.00 376 VAL A N 1
ATOM 2792 C CA . VAL A 1 376 ? -10.184 -9.466 -5.352 1.00 96.00 376 VAL A CA 1
ATOM 2793 C C . VAL A 1 376 ? -11.471 -8.826 -5.856 1.00 96.00 376 VAL A C 1
ATOM 2795 O O . VAL A 1 376 ? -11.410 -7.942 -6.704 1.00 96.00 376 VAL A O 1
ATOM 2798 N N . THR A 1 377 ? -12.620 -9.196 -5.293 1.00 94.06 377 THR A N 1
ATOM 2799 C CA . THR A 1 377 ? -13.910 -8.592 -5.644 1.00 94.06 377 THR A CA 1
ATOM 2800 C C . THR A 1 377 ? -13.897 -7.087 -5.400 1.00 94.06 377 THR A C 1
ATOM 2802 O O . THR A 1 377 ? -14.227 -6.319 -6.296 1.00 94.06 377 THR A O 1
ATOM 2805 N N . LEU A 1 378 ? -13.457 -6.646 -4.216 1.00 93.75 378 LEU A N 1
ATOM 2806 C CA . LEU A 1 378 ? -13.438 -5.221 -3.894 1.00 93.75 378 LEU A CA 1
ATOM 2807 C C . LEU A 1 378 ? -12.429 -4.459 -4.754 1.00 93.75 378 LEU A C 1
ATOM 2809 O O . LEU A 1 378 ? -12.784 -3.434 -5.321 1.00 93.75 378 LEU A O 1
ATOM 2813 N N . ARG A 1 379 ? -11.190 -4.947 -4.890 1.00 94.25 379 ARG A N 1
ATOM 2814 C CA . ARG A 1 379 ? -10.166 -4.231 -5.667 1.00 94.25 379 ARG A CA 1
ATOM 2815 C C . ARG A 1 379 ? -10.490 -4.188 -7.165 1.00 94.25 379 ARG A C 1
ATOM 2817 O O . ARG A 1 379 ? -10.263 -3.153 -7.774 1.00 94.25 379 ARG A O 1
ATOM 2824 N N . SER A 1 380 ? -11.063 -5.255 -7.735 1.00 94.12 380 SER A N 1
ATOM 2825 C CA . SER A 1 380 ? -11.459 -5.286 -9.153 1.00 94.12 380 SER A CA 1
ATOM 2826 C C . SER A 1 380 ? -12.688 -4.427 -9.447 1.00 94.12 380 SER A C 1
ATOM 2828 O O . SER A 1 380 ? -12.803 -3.879 -10.536 1.00 94.12 380 SER A O 1
ATOM 2830 N N . ALA A 1 381 ? -13.570 -4.230 -8.461 1.00 93.12 381 ALA A N 1
ATOM 2831 C CA . ALA A 1 381 ? -14.660 -3.265 -8.573 1.00 93.12 381 ALA A CA 1
ATOM 2832 C C . ALA A 1 381 ? -14.166 -1.807 -8.627 1.00 93.12 381 ALA A C 1
ATOM 2834 O O . ALA A 1 381 ? -14.882 -0.950 -9.134 1.00 93.12 381 ALA A O 1
ATOM 2835 N N . GLN A 1 382 ? -12.972 -1.517 -8.096 1.00 92.94 382 GLN A N 1
ATOM 2836 C CA . GLN A 1 382 ? -12.376 -0.177 -8.147 1.00 92.94 382 GLN A CA 1
ATOM 2837 C C . GLN A 1 382 ? -11.446 0.012 -9.353 1.00 92.94 382 GLN A C 1
ATOM 2839 O O . GLN A 1 382 ? -11.444 1.073 -9.970 1.00 92.94 382 GLN A O 1
ATOM 2844 N N . ASP A 1 383 ? -10.665 -1.015 -9.687 1.00 90.44 383 ASP A N 1
ATOM 2845 C CA . ASP A 1 383 ? -9.804 -1.075 -10.865 1.00 90.44 383 ASP A CA 1
ATOM 2846 C C . ASP A 1 383 ? -9.963 -2.459 -11.524 1.00 90.44 383 ASP A C 1
ATOM 2848 O O . ASP A 1 383 ? -9.397 -3.440 -11.024 1.00 90.44 383 ASP A O 1
ATOM 2852 N N . PRO A 1 384 ? -10.704 -2.561 -12.647 1.00 89.56 384 PRO A N 1
ATOM 2853 C CA . PRO A 1 384 ? -10.983 -3.830 -13.323 1.00 89.56 384 PRO A CA 1
ATOM 2854 C C . PRO A 1 384 ? -9.742 -4.614 -13.761 1.00 89.56 384 PRO A C 1
ATOM 2856 O O . PRO A 1 384 ? -9.846 -5.808 -14.036 1.00 89.56 384 PRO A O 1
ATOM 2859 N N . THR A 1 385 ? -8.564 -3.981 -13.812 1.00 88.94 385 THR A N 1
ATOM 2860 C CA . THR A 1 385 ? -7.307 -4.660 -14.159 1.00 88.94 385 THR A CA 1
ATOM 2861 C C . THR A 1 385 ? -6.726 -5.474 -12.998 1.00 88.94 385 THR A C 1
ATOM 2863 O O . THR A 1 385 ? -5.900 -6.361 -13.213 1.00 88.94 385 THR A O 1
ATOM 2866 N N . LEU A 1 386 ? -7.173 -5.235 -11.760 1.00 93.06 386 LEU A N 1
ATOM 2867 C CA . LEU A 1 386 ? -6.654 -5.885 -10.550 1.00 93.06 386 LEU A CA 1
ATOM 2868 C C . LEU A 1 386 ? -7.405 -7.186 -10.215 1.00 93.06 386 LEU A C 1
ATOM 2870 O O . LEU A 1 386 ? -7.821 -7.426 -9.075 1.00 93.06 386 LEU A O 1
ATOM 2874 N N . THR A 1 387 ? -7.558 -8.056 -11.211 1.00 93.62 387 THR A N 1
ATOM 2875 C CA . THR A 1 387 ? -8.174 -9.392 -11.087 1.00 93.62 387 THR A CA 1
ATOM 2876 C C . THR A 1 387 ? -7.250 -10.377 -10.360 1.00 93.62 387 THR A C 1
ATOM 2878 O O . THR A 1 387 ? -6.169 -10.000 -9.905 1.00 93.62 387 THR A O 1
ATOM 2881 N N . GLU A 1 388 ? -7.638 -11.650 -10.218 1.00 93.19 388 GLU A N 1
ATOM 2882 C CA . GLU A 1 388 ? -6.788 -12.702 -9.623 1.00 93.19 388 GLU A CA 1
ATOM 2883 C C . GLU A 1 388 ? -5.420 -12.854 -10.316 1.00 93.19 388 GLU A C 1
ATOM 2885 O O . GLU A 1 388 ? -4.457 -13.261 -9.665 1.00 93.19 388 GLU A O 1
ATOM 2890 N N . GLU A 1 389 ? -5.304 -12.436 -11.584 1.00 92.56 389 GLU A N 1
ATOM 2891 C CA . GLU A 1 389 ? -4.049 -12.410 -12.353 1.00 92.56 389 GLU A CA 1
ATOM 2892 C C . GLU A 1 389 ? -2.977 -11.492 -11.752 1.00 92.56 389 GLU A C 1
ATOM 2894 O O . GLU A 1 389 ? -1.791 -11.623 -12.067 1.00 92.56 389 GLU A O 1
ATOM 2899 N N . VAL A 1 390 ? -3.375 -10.551 -10.891 1.00 94.81 390 VAL A N 1
ATOM 2900 C CA . VAL A 1 390 ? -2.469 -9.645 -10.182 1.00 94.81 390 VAL A CA 1
ATOM 2901 C C . VAL A 1 390 ? -2.375 -10.098 -8.720 1.00 94.81 390 VAL A C 1
ATOM 2903 O O . VAL A 1 390 ? -3.189 -9.688 -7.884 1.00 94.81 390 VAL A O 1
ATOM 2906 N N . PRO A 1 391 ? -1.405 -10.952 -8.343 1.00 94.25 391 PRO A N 1
ATOM 2907 C CA . PRO A 1 391 ? -1.302 -11.459 -6.978 1.00 94.25 391 PRO A CA 1
ATOM 2908 C C . PRO A 1 391 ? -1.055 -10.328 -5.971 1.00 94.25 391 PRO A C 1
ATOM 2910 O O . PRO A 1 391 ? -0.891 -9.167 -6.329 1.00 94.25 391 PRO A O 1
ATOM 2913 N N . SER A 1 392 ? -1.031 -10.628 -4.672 1.00 94.12 392 SER A N 1
ATOM 2914 C CA . SER A 1 392 ? -0.784 -9.607 -3.647 1.00 94.12 392 SER A CA 1
ATOM 2915 C C . SER A 1 392 ? 0.425 -9.929 -2.781 1.00 94.12 392 SER A C 1
ATOM 2917 O O . SER A 1 392 ? 0.679 -11.085 -2.439 1.00 94.12 392 SER A O 1
ATOM 2919 N N . THR A 1 393 ? 1.145 -8.882 -2.373 1.00 92.94 393 THR A N 1
ATOM 2920 C CA . THR A 1 393 ? 2.235 -8.993 -1.393 1.00 92.94 393 THR A CA 1
ATOM 2921 C C . THR A 1 393 ? 1.737 -9.097 0.051 1.00 92.94 393 THR A C 1
ATOM 2923 O O . THR A 1 393 ? 2.537 -9.330 0.951 1.00 92.94 393 THR A O 1
ATOM 2926 N N . ASN A 1 394 ? 0.446 -8.855 0.286 1.00 91.50 394 ASN A N 1
ATOM 2927 C CA . ASN A 1 394 ? -0.150 -8.733 1.618 1.00 91.50 394 ASN A CA 1
ATOM 2928 C C . ASN A 1 394 ? -0.374 -10.118 2.250 1.00 91.50 394 ASN A C 1
ATOM 2930 O O . ASN A 1 394 ? -0.482 -11.107 1.516 1.00 91.50 394 ASN A O 1
ATOM 2934 N N . PRO A 1 395 ? -0.501 -10.247 3.584 1.00 87.94 395 PRO A N 1
ATOM 2935 C CA . PRO A 1 395 ? -0.966 -11.490 4.178 1.00 87.94 395 PRO A CA 1
ATOM 2936 C C . PRO A 1 395 ? -2.397 -11.774 3.696 1.00 87.94 395 PRO A C 1
ATOM 2938 O O . PRO A 1 395 ? -3.144 -10.824 3.458 1.00 87.94 395 PRO A O 1
ATOM 2941 N N . PRO A 1 396 ? -2.813 -13.048 3.585 1.00 89.19 396 PRO A N 1
ATOM 2942 C CA . PRO A 1 396 ? -4.155 -13.429 3.127 1.00 89.19 396 PRO A CA 1
ATOM 2943 C C . PRO A 1 396 ? -5.317 -12.751 3.871 1.00 89.19 396 PRO A C 1
ATOM 2945 O O . PRO A 1 396 ? -6.420 -12.685 3.351 1.00 89.19 396 PRO A O 1
ATOM 2948 N N . SER A 1 397 ? -5.066 -12.236 5.073 1.00 88.94 397 SER A N 1
ATOM 2949 C CA . SER A 1 397 ? -6.040 -11.587 5.943 1.00 88.94 397 SER A CA 1
ATOM 2950 C C . SER A 1 397 ? -6.342 -10.116 5.627 1.00 88.94 397 SER A C 1
ATOM 2952 O O . SER A 1 397 ? -7.215 -9.550 6.283 1.00 88.94 397 SER A O 1
ATOM 2954 N N . ALA A 1 398 ? -5.656 -9.478 4.672 1.00 92.56 398 ALA A N 1
ATOM 2955 C CA . ALA A 1 398 ? -5.873 -8.072 4.293 1.00 92.56 398 ALA A CA 1
ATOM 2956 C C . ALA A 1 398 ? -7.094 -7.900 3.362 1.00 92.56 398 ALA A C 1
ATOM 2958 O O . ALA A 1 398 ? -6.962 -7.606 2.172 1.00 92.56 398 ALA A O 1
ATOM 2959 N N . THR A 1 399 ? -8.282 -8.172 3.901 1.00 92.62 399 THR A N 1
ATOM 2960 C CA . THR A 1 399 ? -9.535 -8.387 3.151 1.00 92.62 399 THR A CA 1
ATOM 2961 C C . THR A 1 399 ? -10.573 -7.268 3.304 1.00 92.62 399 THR A C 1
ATOM 2963 O O . THR A 1 399 ? -11.595 -7.300 2.621 1.00 92.62 399 THR A O 1
ATOM 2966 N N . GLY A 1 400 ? -10.298 -6.251 4.128 1.00 93.75 400 GLY A N 1
ATOM 2967 C CA . GLY A 1 400 ? -11.101 -5.025 4.197 1.00 93.75 400 GLY A CA 1
ATOM 2968 C C . GLY A 1 400 ? -12.418 -5.100 4.973 1.00 93.75 400 GLY A C 1
ATOM 2969 O O . GLY A 1 400 ? -13.229 -4.195 4.823 1.00 93.75 400 GLY A O 1
ATOM 2970 N N . GLU A 1 401 ? -12.667 -6.120 5.803 1.00 92.44 401 GLU A N 1
ATOM 2971 C CA . GLU A 1 401 ? -13.959 -6.262 6.504 1.00 92.44 401 GLU A CA 1
ATOM 2972 C C . GLU A 1 401 ? -14.268 -5.066 7.417 1.00 92.44 401 GLU A C 1
ATOM 2974 O O . GLU A 1 401 ? -15.380 -4.553 7.402 1.00 92.44 401 GLU A O 1
ATOM 2979 N N . GLY A 1 402 ? -13.267 -4.568 8.154 1.00 94.88 402 GLY A N 1
ATOM 2980 C CA . GLY A 1 402 ? -13.428 -3.370 8.984 1.00 94.88 402 GLY A CA 1
ATOM 2981 C C . GLY A 1 402 ? -13.749 -2.119 8.165 1.00 94.88 402 GLY A C 1
ATOM 2982 O O . GLY A 1 402 ? -14.555 -1.301 8.589 1.00 94.88 402 GLY A O 1
ATOM 2983 N N . LEU A 1 403 ? -13.174 -1.993 6.966 1.00 95.44 403 LEU A N 1
ATOM 2984 C CA . LEU A 1 403 ? -13.446 -0.875 6.063 1.00 95.44 403 LEU A CA 1
ATOM 2985 C C . LEU A 1 403 ? -14.869 -0.935 5.492 1.00 95.44 403 LEU A C 1
ATOM 2987 O O . LEU A 1 403 ? -15.558 0.080 5.447 1.00 95.44 403 LEU A O 1
ATOM 2991 N N . LEU A 1 404 ? -15.319 -2.122 5.083 1.00 94.25 404 LEU A N 1
ATOM 2992 C CA . LEU A 1 404 ? -16.684 -2.317 4.594 1.00 94.25 404 LEU A CA 1
ATOM 2993 C C . LEU A 1 404 ? -17.718 -2.009 5.680 1.00 94.25 404 LEU A C 1
ATOM 2995 O O . LEU A 1 404 ? -18.748 -1.411 5.383 1.00 94.25 404 LEU A O 1
ATOM 2999 N N . GLU A 1 405 ? -17.423 -2.354 6.934 1.00 95.38 405 GLU A N 1
ATOM 3000 C CA . GLU A 1 405 ? -18.273 -1.990 8.066 1.00 95.38 405 GLU A CA 1
ATOM 3001 C C . GLU A 1 405 ? -18.322 -0.475 8.288 1.00 95.38 405 GLU A C 1
ATOM 3003 O O . GLU A 1 405 ? -19.406 0.061 8.508 1.00 95.38 405 GLU A O 1
ATOM 3008 N N . LEU A 1 406 ? -17.192 0.236 8.162 1.00 95.38 406 LEU A N 1
ATOM 3009 C CA . LEU A 1 406 ? -17.180 1.703 8.214 1.00 95.38 406 LEU A CA 1
ATOM 3010 C C . LEU A 1 406 ? -18.124 2.302 7.159 1.00 95.38 406 LEU A C 1
ATOM 3012 O O . LEU A 1 406 ? -18.933 3.168 7.485 1.00 95.38 406 LEU A O 1
ATOM 3016 N N . PHE A 1 407 ? -18.086 1.809 5.918 1.00 94.00 407 PHE A N 1
ATOM 3017 C CA . PHE A 1 407 ? -19.003 2.273 4.867 1.00 94.00 407 PHE A CA 1
ATOM 3018 C C . PHE A 1 407 ? -20.456 1.910 5.154 1.00 94.00 407 PHE A C 1
ATOM 3020 O O . PHE A 1 407 ? -21.344 2.737 4.959 1.00 94.00 407 PHE A O 1
ATOM 3027 N N . ARG A 1 408 ? -20.709 0.701 5.671 1.00 93.00 408 ARG A N 1
ATOM 3028 C CA . ARG A 1 408 ? -22.059 0.263 6.044 1.00 93.00 408 ARG A CA 1
ATOM 3029 C C . ARG A 1 408 ? -22.689 1.185 7.090 1.00 93.00 408 ARG A C 1
ATOM 3031 O O . ARG A 1 408 ? -23.897 1.403 7.044 1.00 93.00 408 ARG A O 1
ATOM 3038 N N . VAL A 1 409 ? -21.895 1.722 8.019 1.00 89.06 409 VAL A N 1
ATOM 3039 C CA . VAL A 1 409 ? -22.383 2.633 9.068 1.00 89.06 409 VAL A CA 1
ATOM 3040 C C . VAL A 1 409 ? -22.372 4.111 8.676 1.00 89.06 409 VAL A C 1
ATOM 3042 O O . VAL A 1 409 ? -22.655 4.952 9.522 1.00 89.06 409 VAL A O 1
ATOM 3045 N N . GLY A 1 410 ? -22.085 4.428 7.411 1.00 89.25 410 GLY A N 1
ATOM 3046 C CA . GLY A 1 410 ? -22.205 5.783 6.876 1.00 89.25 410 GLY A CA 1
ATOM 3047 C C . GLY A 1 410 ? -20.892 6.547 6.723 1.00 89.25 410 GLY A C 1
ATOM 3048 O O . GLY A 1 410 ? -20.951 7.723 6.380 1.00 89.25 410 GLY A O 1
ATOM 3049 N N . ALA A 1 411 ? -19.719 5.934 6.915 1.00 93.19 411 ALA A N 1
ATOM 3050 C CA . ALA A 1 411 ? -18.448 6.622 6.677 1.00 93.19 411 ALA A CA 1
ATOM 3051 C C . ALA A 1 411 ? -18.267 7.010 5.198 1.00 93.19 411 ALA A C 1
ATOM 3053 O O . ALA A 1 411 ? -18.553 6.210 4.304 1.00 93.19 411 ALA A O 1
ATOM 3054 N N . ILE A 1 412 ? -17.727 8.205 4.935 1.00 92.44 412 ILE A N 1
ATOM 3055 C CA . ILE A 1 412 ? -17.430 8.658 3.566 1.00 92.44 412 ILE A CA 1
ATOM 3056 C C . ILE A 1 412 ? -16.269 7.835 2.976 1.00 92.44 412 ILE A C 1
ATOM 3058 O O . ILE A 1 412 ? -15.189 7.807 3.572 1.00 92.44 412 ILE A O 1
ATOM 3062 N N . PRO A 1 413 ? -16.429 7.191 1.805 1.00 91.69 413 PRO A N 1
ATOM 3063 C CA . PRO A 1 413 ? -15.323 6.548 1.105 1.00 91.69 413 PRO A CA 1
ATOM 3064 C C . PRO A 1 413 ? -14.434 7.582 0.403 1.00 91.69 413 PRO A C 1
ATOM 3066 O O . PRO A 1 413 ? -14.919 8.444 -0.329 1.00 91.69 413 PRO A O 1
ATOM 3069 N N . VAL A 1 414 ? -13.116 7.457 0.560 1.00 91.06 414 VAL A N 1
ATOM 3070 C CA . VAL A 1 414 ? -12.122 8.313 -0.103 1.00 91.06 414 VAL A CA 1
ATOM 3071 C C . VAL A 1 414 ? -11.086 7.476 -0.838 1.00 91.06 414 VAL A C 1
ATOM 3073 O O . VAL A 1 414 ? -10.602 6.471 -0.326 1.00 91.06 414 VAL A O 1
ATOM 3076 N N . HIS A 1 415 ? -10.735 7.900 -2.054 1.00 91.94 415 HIS A N 1
ATOM 3077 C CA . HIS A 1 415 ? -9.637 7.346 -2.859 1.00 91.94 415 HIS A CA 1
ATOM 3078 C C . HIS A 1 415 ? -9.654 5.819 -3.071 1.00 91.94 415 HIS A C 1
ATOM 3080 O O . HIS A 1 415 ? -8.604 5.218 -3.282 1.00 91.94 415 HIS A O 1
ATOM 3086 N N . MET A 1 416 ? -10.825 5.176 -3.061 1.00 91.50 416 MET A N 1
ATOM 3087 C CA . MET A 1 416 ? -10.941 3.711 -3.156 1.00 91.50 416 MET A CA 1
ATOM 3088 C C . MET A 1 416 ? -10.332 3.109 -4.434 1.00 91.50 416 MET A C 1
ATOM 3090 O O . MET A 1 416 ? -9.812 1.997 -4.391 1.00 91.50 416 MET A O 1
ATOM 3094 N N . ALA A 1 417 ? -10.314 3.864 -5.538 1.00 91.12 417 ALA A N 1
ATOM 3095 C CA . ALA A 1 417 ? -9.665 3.485 -6.797 1.00 91.12 417 ALA A CA 1
ATOM 3096 C C . ALA A 1 417 ? -8.137 3.648 -6.811 1.00 91.12 417 ALA A C 1
ATOM 3098 O O . ALA A 1 417 ? -7.464 3.139 -7.705 1.00 91.12 417 ALA A O 1
ATOM 3099 N N . TYR A 1 418 ? -7.551 4.318 -5.817 1.00 91.00 418 TYR A N 1
ATOM 3100 C CA . TYR A 1 418 ? -6.102 4.437 -5.711 1.00 91.00 418 TYR A CA 1
ATOM 3101 C C . TYR A 1 418 ? -5.544 3.203 -5.011 1.00 91.00 418 TYR A C 1
ATOM 3103 O O . TYR A 1 418 ? -5.413 3.157 -3.788 1.00 91.00 418 TYR A O 1
ATOM 3111 N N . ILE A 1 419 ? -5.198 2.205 -5.822 1.00 93.81 419 ILE A N 1
ATOM 3112 C CA . ILE A 1 419 ? -4.617 0.943 -5.376 1.00 93.81 419 ILE A CA 1
ATOM 3113 C C . ILE A 1 419 ? -3.216 0.822 -5.968 1.00 93.81 419 ILE A C 1
ATOM 3115 O O . ILE A 1 419 ? -3.007 0.843 -7.179 1.00 93.81 419 ILE A O 1
ATOM 3119 N N . GLN A 1 420 ? -2.218 0.735 -5.102 1.00 93.50 420 GLN A N 1
ATOM 3120 C CA . GLN A 1 420 ? -0.825 0.634 -5.487 1.00 93.50 420 GLN A CA 1
ATOM 3121 C C . GLN A 1 420 ? -0.420 -0.815 -5.743 1.00 93.50 420 GLN A C 1
ATOM 3123 O O . GLN A 1 420 ? -0.599 -1.706 -4.909 1.00 93.50 420 GLN A O 1
ATOM 3128 N N . THR A 1 421 ? 0.259 -1.016 -6.864 1.00 95.12 421 THR A N 1
ATOM 3129 C CA . THR A 1 421 ? 0.939 -2.254 -7.235 1.00 95.12 421 THR A CA 1
ATOM 3130 C C . THR A 1 421 ? 2.463 -2.103 -7.132 1.00 95.12 421 THR A C 1
ATOM 3132 O O . THR A 1 421 ? 3.028 -1.009 -7.238 1.00 95.12 421 THR A O 1
ATOM 3135 N N . GLY A 1 422 ? 3.142 -3.211 -6.835 1.00 93.56 422 GLY A N 1
ATOM 3136 C CA . GLY A 1 422 ? 4.596 -3.308 -6.749 1.00 93.56 422 GLY A CA 1
ATOM 3137 C C . GLY A 1 422 ? 5.185 -3.960 -8.004 1.00 93.56 422 GLY A C 1
ATOM 3138 O O . GLY A 1 422 ? 5.077 -5.181 -8.114 1.00 93.56 422 GLY A O 1
ATOM 3139 N N . PRO A 1 423 ? 5.852 -3.210 -8.905 1.00 94.88 423 PRO A N 1
ATOM 3140 C CA . PRO A 1 423 ? 6.383 -3.723 -10.181 1.00 94.88 423 PRO A CA 1
ATOM 3141 C C . PRO A 1 423 ? 7.674 -4.549 -10.042 1.00 94.88 423 PRO A C 1
ATOM 3143 O O . PRO A 1 423 ? 8.214 -5.079 -11.008 1.00 94.88 423 PRO A O 1
ATOM 3146 N N . TRP A 1 424 ? 8.239 -4.617 -8.839 1.00 94.56 424 TRP A N 1
ATOM 3147 C CA . TRP A 1 424 ? 9.456 -5.381 -8.546 1.00 94.56 424 TRP A CA 1
ATOM 3148 C C . TRP A 1 424 ? 9.174 -6.847 -8.206 1.00 94.56 424 TRP A C 1
ATOM 3150 O O . TRP A 1 424 ? 10.113 -7.626 -8.065 1.00 94.56 424 TRP A O 1
ATOM 3160 N N . ALA A 1 425 ? 7.908 -7.223 -8.018 1.00 95.56 425 ALA A N 1
ATOM 3161 C CA . ALA A 1 425 ? 7.544 -8.580 -7.647 1.00 95.56 425 ALA A CA 1
ATOM 3162 C C . ALA A 1 425 ? 7.708 -9.556 -8.822 1.00 95.56 425 ALA A C 1
ATOM 3164 O O . ALA A 1 425 ? 7.945 -9.155 -9.962 1.00 95.56 425 ALA A O 1
ATOM 3165 N N . SER A 1 426 ? 7.598 -10.848 -8.521 1.00 96.06 426 SER A N 1
ATOM 3166 C CA . SER A 1 426 ? 7.665 -11.932 -9.497 1.00 96.06 426 SER A CA 1
ATOM 3167 C C . SER A 1 426 ? 6.416 -12.812 -9.424 1.00 96.06 426 SER A C 1
ATOM 3169 O O . SER A 1 426 ? 5.897 -13.012 -8.316 1.00 96.06 426 SER A O 1
ATOM 3171 N N . PRO A 1 427 ? 5.937 -13.339 -10.567 1.00 95.38 427 PRO A N 1
ATOM 3172 C CA . PRO A 1 427 ? 4.887 -14.352 -10.600 1.00 95.38 427 PRO A CA 1
ATOM 3173 C C . PRO A 1 427 ? 5.400 -15.742 -10.178 1.00 95.38 427 PRO A C 1
ATOM 3175 O O . PRO A 1 427 ? 4.594 -16.630 -9.935 1.00 95.38 427 PRO A O 1
ATOM 3178 N N . ASP A 1 428 ? 6.719 -15.935 -10.065 1.00 96.00 428 ASP A N 1
ATOM 3179 C CA . ASP A 1 428 ? 7.361 -17.215 -9.727 1.00 96.00 428 ASP A CA 1
ATOM 3180 C C . ASP A 1 428 ? 7.390 -17.526 -8.221 1.00 96.00 428 ASP A C 1
ATOM 3182 O O . ASP A 1 428 ? 7.964 -18.521 -7.787 1.00 96.00 428 ASP A O 1
ATOM 3186 N N . GLU A 1 429 ? 6.796 -16.669 -7.395 1.00 94.06 429 GLU A N 1
ATOM 3187 C CA . GLU A 1 429 ? 6.778 -16.825 -5.943 1.00 94.06 429 GLU A CA 1
ATOM 3188 C C . GLU A 1 429 ? 5.579 -16.125 -5.310 1.00 94.06 429 GLU A C 1
ATOM 3190 O O . GLU A 1 429 ? 4.986 -15.217 -5.890 1.00 94.06 429 GLU A O 1
ATOM 3195 N N . ASP A 1 430 ? 5.255 -16.491 -4.073 1.00 87.81 430 ASP A N 1
ATOM 3196 C CA . ASP A 1 430 ? 4.152 -15.896 -3.323 1.00 87.81 430 ASP A CA 1
ATOM 3197 C C . ASP A 1 430 ? 4.563 -14.687 -2.477 1.00 87.81 430 ASP A C 1
ATOM 3199 O O . ASP A 1 430 ? 5.708 -14.519 -2.048 1.00 87.81 430 ASP A O 1
ATOM 3203 N N . GLY A 1 431 ? 3.577 -13.836 -2.185 1.00 87.44 431 GLY A N 1
ATOM 3204 C CA . GLY A 1 431 ? 3.742 -12.690 -1.295 1.00 87.44 431 GLY A CA 1
ATOM 3205 C C . GLY A 1 431 ? 4.772 -11.688 -1.816 1.00 87.44 431 GLY A C 1
ATOM 3206 O O . GLY A 1 431 ? 4.860 -11.443 -3.022 1.00 87.44 431 GLY A O 1
ATOM 3207 N N . PHE A 1 432 ? 5.525 -11.076 -0.898 1.00 85.50 432 PHE A N 1
ATOM 3208 C CA . PHE A 1 432 ? 6.589 -10.138 -1.261 1.00 85.50 432 PHE A CA 1
ATOM 3209 C C . PHE A 1 432 ? 7.748 -10.839 -1.985 1.00 85.50 432 PHE A C 1
ATOM 3211 O O . PHE A 1 432 ? 8.221 -10.313 -2.979 1.00 85.50 432 PHE A O 1
ATOM 3218 N N . GLY A 1 433 ? 8.166 -12.034 -1.560 1.00 88.75 433 GLY A N 1
ATOM 3219 C CA . GLY A 1 433 ? 9.168 -12.815 -2.293 1.00 88.75 433 GLY A CA 1
ATOM 3220 C C . GLY A 1 433 ? 10.614 -12.280 -2.254 1.00 88.75 433 GLY A C 1
ATOM 3221 O O . GLY A 1 433 ? 10.900 -11.190 -1.746 1.00 88.75 433 GLY A O 1
ATOM 3222 N N . TYR A 1 434 ? 11.561 -13.077 -2.753 1.00 91.44 434 TYR A N 1
ATOM 3223 C CA . TYR A 1 434 ? 12.987 -12.747 -2.838 1.00 91.44 434 TYR A CA 1
ATOM 3224 C C . TYR A 1 434 ? 13.331 -11.862 -4.039 1.00 91.44 434 TYR A C 1
ATOM 3226 O O . TYR A 1 434 ? 14.261 -11.048 -3.939 1.00 91.44 434 TYR A O 1
ATOM 3234 N N . VAL A 1 435 ? 12.590 -12.002 -5.144 1.00 95.38 435 VAL A N 1
ATOM 3235 C CA . VAL A 1 435 ? 12.780 -11.222 -6.371 1.00 95.38 435 VAL A CA 1
ATOM 3236 C C . VAL A 1 435 ? 12.487 -9.751 -6.114 1.00 95.38 435 VAL A C 1
ATOM 3238 O O . VAL A 1 435 ? 13.227 -8.911 -6.599 1.00 95.38 435 VAL A O 1
ATOM 3241 N N . SER A 1 436 ? 11.528 -9.415 -5.248 1.00 92.44 436 SER A N 1
ATOM 3242 C CA . SER A 1 436 ? 11.224 -8.016 -4.912 1.00 92.44 436 SER A CA 1
ATOM 3243 C C . SER A 1 436 ? 12.444 -7.214 -4.463 1.00 92.44 436 SER A C 1
ATOM 3245 O O . SER A 1 436 ? 12.767 -6.182 -5.048 1.00 92.44 436 SER A O 1
ATOM 3247 N N . ASN A 1 437 ? 13.177 -7.710 -3.462 1.00 88.56 437 ASN A N 1
ATOM 3248 C CA . ASN A 1 437 ? 14.391 -7.038 -2.991 1.00 88.56 437 ASN A CA 1
ATOM 3249 C C . ASN A 1 437 ? 15.523 -7.100 -4.025 1.00 88.56 437 ASN A C 1
ATOM 3251 O O . ASN A 1 437 ? 16.306 -6.160 -4.134 1.00 88.56 437 ASN A O 1
ATOM 3255 N N . TYR A 1 438 ? 15.602 -8.188 -4.798 1.00 93.94 438 TYR A N 1
ATOM 3256 C CA . TYR A 1 438 ? 16.558 -8.299 -5.897 1.00 93.94 438 TYR A CA 1
ATOM 3257 C C . TYR A 1 438 ? 16.312 -7.220 -6.965 1.00 93.94 438 TYR A C 1
ATOM 3259 O O . TYR A 1 438 ? 17.239 -6.503 -7.332 1.00 93.94 438 TYR A O 1
ATOM 3267 N N . SER A 1 439 ? 15.074 -7.061 -7.426 1.00 95.12 439 SER A N 1
ATOM 3268 C CA . SER A 1 439 ? 14.681 -6.106 -8.458 1.00 95.12 439 SER A CA 1
ATOM 3269 C C . SER A 1 439 ? 14.798 -4.662 -7.974 1.00 95.12 439 SER A C 1
ATOM 3271 O O . SER A 1 439 ? 15.356 -3.841 -8.693 1.00 95.12 439 SER A O 1
ATOM 3273 N N . ILE A 1 440 ? 14.375 -4.343 -6.741 1.00 90.00 440 ILE A N 1
ATOM 3274 C CA . ILE A 1 440 ? 14.530 -2.989 -6.165 1.00 90.00 440 ILE A CA 1
ATOM 3275 C C . ILE A 1 440 ? 15.990 -2.519 -6.224 1.00 90.00 440 ILE A C 1
ATOM 3277 O O . ILE A 1 440 ? 16.247 -1.364 -6.563 1.00 90.00 440 ILE A O 1
ATOM 3281 N N . TYR A 1 441 ? 16.939 -3.408 -5.918 1.00 90.56 441 TYR A N 1
ATOM 3282 C CA . TYR A 1 441 ? 18.363 -3.096 -5.998 1.00 90.56 441 TYR A CA 1
ATOM 3283 C C . TYR A 1 441 ? 18.874 -3.035 -7.445 1.00 90.56 441 TYR A C 1
ATOM 3285 O O . TYR A 1 441 ? 19.590 -2.100 -7.803 1.00 90.56 441 TYR A O 1
ATOM 3293 N N . ASN A 1 442 ? 18.520 -4.023 -8.276 1.00 95.06 442 ASN A N 1
ATOM 3294 C CA . ASN A 1 442 ? 19.133 -4.204 -9.595 1.00 95.06 442 ASN A CA 1
ATOM 3295 C C . ASN A 1 442 ? 18.529 -3.344 -10.709 1.00 95.06 442 ASN A C 1
ATOM 3297 O O . ASN A 1 442 ? 19.240 -3.052 -11.665 1.00 95.06 442 ASN A O 1
ATOM 3301 N N . PHE A 1 443 ? 17.286 -2.861 -10.578 1.00 95.44 443 PHE A N 1
ATOM 3302 C CA . PHE A 1 443 ? 16.628 -2.051 -11.615 1.00 95.44 443 PHE A CA 1
ATOM 3303 C C . PHE A 1 443 ? 17.453 -0.853 -12.084 1.00 95.44 443 PHE A C 1
ATOM 3305 O O . PHE A 1 443 ? 17.404 -0.481 -13.255 1.00 95.44 443 PHE A O 1
ATOM 3312 N N . ALA A 1 444 ? 18.250 -0.265 -11.194 1.00 93.19 444 ALA A N 1
ATOM 3313 C CA . ALA A 1 444 ? 19.090 0.878 -11.518 1.00 93.19 444 ALA A CA 1
ATOM 3314 C C . ALA A 1 444 ? 20.185 0.574 -12.560 1.00 93.19 444 ALA A C 1
ATOM 3316 O O . ALA A 1 444 ? 20.662 1.504 -13.200 1.00 93.19 444 ALA A O 1
ATOM 3317 N N . HIS A 1 445 ? 20.557 -0.695 -12.752 1.00 94.62 445 HIS A N 1
ATOM 3318 C CA . HIS A 1 445 ? 21.618 -1.143 -13.664 1.00 94.62 445 HIS A CA 1
ATOM 3319 C C . HIS A 1 445 ? 21.251 -2.415 -14.452 1.00 94.62 445 HIS A C 1
ATOM 3321 O O . HIS A 1 445 ? 22.128 -3.099 -14.967 1.00 94.62 445 HIS A O 1
ATOM 3327 N N . SER A 1 446 ? 19.960 -2.730 -14.556 1.00 97.06 446 SER A N 1
ATOM 3328 C CA . SER A 1 446 ? 19.410 -3.830 -15.358 1.00 97.06 446 SER A CA 1
ATOM 3329 C C . SER A 1 446 ? 18.520 -3.302 -16.483 1.00 97.06 446 SER A C 1
ATOM 3331 O O . SER A 1 446 ? 18.140 -2.131 -16.461 1.00 97.06 446 SER A O 1
ATOM 3333 N N . ILE A 1 447 ? 18.115 -4.170 -17.409 1.00 98.25 447 ILE A N 1
ATOM 3334 C CA . ILE A 1 447 ? 17.108 -3.850 -18.436 1.00 98.25 447 ILE A CA 1
ATOM 3335 C C . ILE A 1 447 ? 15.883 -4.746 -18.302 1.00 98.25 447 ILE A C 1
ATOM 3337 O O . ILE A 1 447 ? 16.023 -5.933 -18.002 1.00 98.25 447 ILE A O 1
ATOM 3341 N N . SER A 1 448 ? 14.694 -4.190 -18.526 1.00 98.50 448 SER A N 1
ATOM 3342 C CA . SER A 1 448 ? 13.446 -4.959 -18.579 1.00 98.50 448 SER A CA 1
ATOM 3343 C C . SER A 1 448 ? 12.997 -5.146 -20.024 1.00 98.50 448 SER A C 1
ATOM 3345 O O . SER A 1 448 ? 12.747 -4.172 -20.728 1.00 98.50 448 SER A O 1
ATOM 3347 N N . ILE A 1 449 ? 12.888 -6.400 -20.453 1.00 98.75 449 ILE A N 1
ATOM 3348 C CA . ILE A 1 449 ? 12.582 -6.811 -21.823 1.00 98.75 449 ILE A CA 1
ATOM 3349 C C . ILE A 1 449 ? 11.182 -7.405 -21.886 1.00 98.75 449 ILE A C 1
ATOM 3351 O O . ILE A 1 449 ? 10.820 -8.245 -21.058 1.00 98.75 449 ILE A O 1
ATOM 3355 N N . PHE A 1 450 ? 10.417 -7.004 -22.900 1.00 98.56 450 PHE A N 1
ATOM 3356 C CA . PHE A 1 450 ? 9.165 -7.661 -23.247 1.00 98.56 450 PHE A CA 1
ATOM 3357 C C . PHE A 1 450 ? 9.463 -8.898 -24.120 1.00 98.56 450 PHE A C 1
ATOM 3359 O O . PHE A 1 450 ? 9.962 -8.729 -25.237 1.00 98.56 450 PHE A O 1
ATOM 3366 N N . PRO A 1 451 ? 9.184 -10.138 -23.657 1.00 98.19 451 PRO A N 1
ATOM 3367 C CA . PRO A 1 451 ? 9.617 -11.357 -24.340 1.00 98.19 451 PRO A CA 1
ATOM 3368 C C . PRO A 1 451 ? 9.161 -11.440 -25.795 1.00 98.19 451 PRO A C 1
ATOM 3370 O O . PRO A 1 451 ? 9.937 -11.842 -26.651 1.00 98.19 451 PRO A O 1
ATOM 3373 N N . LYS A 1 452 ? 7.947 -10.963 -26.092 1.00 97.69 452 LYS A N 1
ATOM 3374 C CA . LYS A 1 452 ? 7.366 -10.977 -27.441 1.00 97.69 452 LYS A CA 1
ATOM 3375 C C . LYS A 1 452 ? 8.187 -10.192 -28.47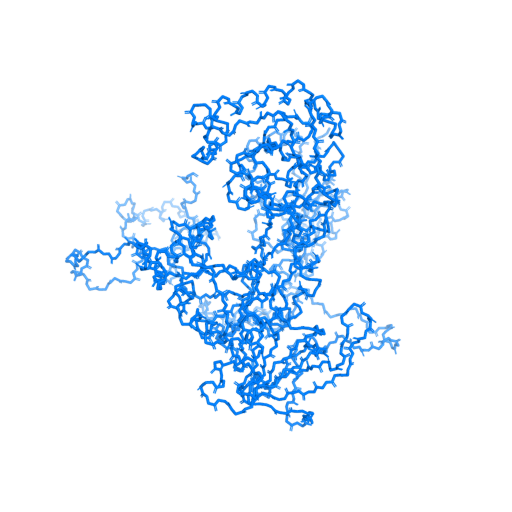0 1.00 97.69 452 LYS A C 1
ATOM 3377 O O . LYS A 1 452 ? 8.220 -10.570 -29.635 1.00 97.69 452 LYS A O 1
ATOM 3382 N N . THR A 1 453 ? 8.827 -9.093 -28.064 1.00 98.00 453 THR A N 1
ATOM 3383 C CA . THR A 1 453 ? 9.544 -8.192 -28.984 1.00 98.00 453 THR A CA 1
ATOM 3384 C C . THR A 1 453 ? 11.060 -8.272 -28.851 1.00 98.00 453 THR A C 1
ATOM 3386 O O . THR A 1 453 ? 11.763 -7.856 -29.768 1.00 98.00 453 THR A O 1
ATOM 3389 N N . GLY A 1 454 ? 11.570 -8.755 -27.714 1.00 98.19 454 GLY A N 1
ATOM 3390 C CA . GLY A 1 454 ? 12.993 -8.680 -27.377 1.00 98.19 454 GLY A CA 1
ATOM 3391 C C . GLY A 1 454 ? 13.487 -7.267 -27.064 1.00 98.19 454 GLY A C 1
ATOM 3392 O O . GLY A 1 454 ? 14.685 -7.067 -26.911 1.00 98.19 454 GLY A O 1
ATOM 3393 N N . LYS A 1 455 ? 12.583 -6.287 -26.929 1.00 98.50 455 LYS A N 1
ATOM 3394 C CA . LYS A 1 455 ? 12.930 -4.876 -26.710 1.00 98.50 455 LYS A CA 1
ATOM 3395 C C . LYS A 1 455 ? 12.600 -4.406 -25.300 1.00 98.50 455 LYS A C 1
ATOM 3397 O O . LYS A 1 455 ? 11.725 -4.963 -24.625 1.00 98.50 455 LYS A O 1
ATOM 3402 N N . ARG A 1 456 ? 13.292 -3.350 -24.867 1.00 98.44 456 ARG A N 1
ATOM 3403 C CA . ARG A 1 456 ? 12.922 -2.593 -23.669 1.00 98.44 456 ARG A CA 1
ATOM 3404 C C . ARG A 1 456 ? 11.584 -1.894 -23.905 1.00 98.44 456 ARG A C 1
ATOM 3406 O O . ARG A 1 456 ? 11.238 -1.555 -25.034 1.00 98.44 456 ARG A O 1
ATOM 3413 N N . PHE A 1 457 ? 10.832 -1.690 -22.831 1.00 98.06 457 PHE A N 1
ATOM 3414 C CA . PHE A 1 457 ? 9.480 -1.118 -22.895 1.00 98.06 457 PHE A CA 1
ATOM 3415 C C . PHE A 1 457 ? 9.187 -0.102 -21.780 1.00 98.06 457 PHE A C 1
ATOM 3417 O O . PHE A 1 457 ? 8.099 0.464 -21.740 1.00 98.06 457 PHE A O 1
ATOM 3424 N N . MET A 1 458 ? 10.124 0.119 -20.851 1.00 96.69 458 MET A N 1
ATOM 3425 C CA . MET A 1 458 ? 9.935 1.042 -19.732 1.00 96.69 458 MET A CA 1
ATOM 3426 C C . MET A 1 458 ? 11.260 1.554 -19.157 1.00 96.69 458 MET A C 1
ATOM 3428 O O . MET A 1 458 ? 12.304 0.919 -19.286 1.00 96.69 458 MET A O 1
ATOM 3432 N N . ASN A 1 459 ? 11.184 2.663 -18.420 1.00 96.38 459 ASN A N 1
ATOM 3433 C CA . ASN A 1 459 ? 12.229 3.099 -17.495 1.00 96.38 459 ASN A CA 1
ATOM 3434 C C . ASN A 1 459 ? 12.149 2.280 -16.192 1.00 96.38 459 ASN A C 1
ATOM 3436 O O . ASN A 1 459 ? 11.196 2.410 -15.418 1.00 96.38 459 ASN A O 1
ATOM 3440 N N . GLU A 1 460 ? 13.166 1.462 -15.908 1.00 95.88 460 GLU A N 1
ATOM 3441 C CA . GLU A 1 460 ? 13.146 0.498 -14.797 1.00 95.88 460 GLU A CA 1
ATOM 3442 C C . GLU A 1 460 ? 13.156 1.149 -13.398 1.00 95.88 460 GLU A C 1
ATOM 3444 O O . GLU A 1 460 ? 12.833 0.490 -12.401 1.00 95.88 460 GLU A O 1
ATOM 3449 N N . ILE A 1 461 ? 13.460 2.450 -13.304 1.00 91.69 461 ILE A N 1
ATOM 3450 C CA . ILE A 1 461 ? 13.427 3.229 -12.053 1.00 91.69 461 ILE A CA 1
ATOM 3451 C C . ILE A 1 461 ? 12.400 4.370 -12.060 1.00 91.69 461 ILE A C 1
ATOM 3453 O O . ILE A 1 461 ? 12.450 5.232 -11.182 1.00 91.69 461 ILE A O 1
ATOM 3457 N N . ALA A 1 462 ? 11.439 4.353 -12.990 1.00 91.06 462 ALA A N 1
ATOM 3458 C CA . ALA A 1 462 ? 10.258 5.215 -12.923 1.00 91.06 462 ALA A CA 1
ATOM 3459 C C . ALA A 1 462 ? 9.396 4.929 -11.670 1.00 91.06 462 ALA A C 1
ATOM 3461 O O . ALA A 1 462 ? 9.650 4.002 -10.885 1.00 91.06 462 ALA A O 1
ATOM 3462 N N . ASP A 1 463 ? 8.353 5.731 -11.445 1.00 87.69 463 ASP A N 1
ATOM 3463 C CA . ASP A 1 463 ? 7.447 5.513 -10.319 1.00 87.69 463 ASP A CA 1
ATOM 3464 C C . ASP A 1 463 ? 6.724 4.156 -10.413 1.00 87.69 463 ASP A C 1
ATOM 3466 O O . ASP A 1 463 ? 6.739 3.455 -11.430 1.00 87.69 463 ASP A O 1
ATOM 3470 N N . ARG A 1 464 ? 6.141 3.735 -9.288 1.00 91.69 464 ARG A N 1
ATOM 3471 C CA . ARG A 1 464 ? 5.556 2.394 -9.146 1.00 91.69 464 ARG A CA 1
ATOM 3472 C C . ARG A 1 464 ? 4.407 2.168 -10.123 1.00 91.69 464 ARG A C 1
ATOM 3474 O O . ARG A 1 464 ? 4.311 1.074 -10.674 1.00 91.69 464 ARG A O 1
ATOM 3481 N N . LYS A 1 465 ? 3.572 3.192 -10.332 1.00 89.25 465 LYS A N 1
ATOM 3482 C CA . LYS A 1 465 ? 2.402 3.097 -11.202 1.00 89.25 465 LYS A CA 1
ATOM 3483 C C . LYS A 1 465 ? 2.832 2.995 -12.657 1.00 89.25 465 LYS A C 1
ATOM 3485 O O . LYS A 1 465 ? 2.484 2.016 -13.296 1.00 89.25 465 LYS A O 1
ATOM 3490 N N . THR A 1 466 ? 3.690 3.903 -13.123 1.00 91.31 466 THR A N 1
ATOM 3491 C CA . THR A 1 466 ? 4.188 3.883 -14.511 1.00 91.31 466 THR A CA 1
ATOM 3492 C C . THR A 1 466 ? 4.804 2.535 -14.892 1.00 91.31 466 THR A C 1
ATOM 3494 O O . THR A 1 466 ? 4.498 1.988 -15.947 1.00 91.31 466 THR A O 1
ATOM 3497 N N . ARG A 1 467 ? 5.626 1.943 -14.014 1.00 95.12 467 ARG A N 1
ATOM 3498 C CA . ARG A 1 467 ? 6.200 0.611 -14.272 1.00 95.12 467 ARG A CA 1
ATOM 3499 C C . ARG A 1 467 ? 5.170 -0.510 -14.209 1.00 95.12 467 ARG A C 1
ATOM 3501 O O . ARG A 1 467 ? 5.246 -1.432 -15.009 1.00 95.12 467 ARG A O 1
ATOM 3508 N N . SER A 1 468 ? 4.238 -0.457 -13.260 1.00 95.31 468 SER A N 1
ATOM 3509 C CA . SER A 1 468 ? 3.221 -1.505 -13.137 1.00 95.31 468 SER A CA 1
ATOM 3510 C C . SER A 1 468 ? 2.275 -1.496 -14.328 1.00 95.31 468 SER A C 1
ATOM 3512 O O . SER A 1 468 ? 2.019 -2.557 -14.877 1.00 95.31 468 SER A O 1
ATOM 3514 N N . ASP A 1 469 ? 1.835 -0.320 -14.776 1.00 93.69 469 ASP A N 1
ATOM 3515 C CA . ASP A 1 469 ? 0.988 -0.167 -15.961 1.00 93.69 469 ASP A CA 1
ATOM 3516 C C . ASP A 1 469 ? 1.715 -0.698 -17.212 1.00 93.69 469 ASP A C 1
ATOM 3518 O O . ASP A 1 469 ? 1.142 -1.461 -17.985 1.00 93.69 469 ASP A O 1
ATOM 3522 N N . ALA A 1 470 ? 3.012 -0.395 -17.366 1.00 96.44 470 ALA A N 1
ATOM 3523 C CA . ALA A 1 470 ? 3.823 -0.920 -18.466 1.00 96.44 470 ALA A CA 1
ATOM 3524 C C . ALA A 1 470 ? 3.958 -2.455 -18.428 1.00 96.44 470 ALA A C 1
ATOM 3526 O O . ALA A 1 470 ? 3.849 -3.110 -19.461 1.00 96.44 470 ALA A O 1
ATOM 3527 N N . GLN A 1 471 ? 4.163 -3.048 -17.246 1.00 97.38 471 GLN A N 1
ATOM 3528 C CA . GLN A 1 471 ? 4.225 -4.507 -17.088 1.00 97.38 471 GLN A CA 1
ATOM 3529 C C . GLN A 1 471 ? 2.857 -5.169 -17.313 1.00 97.38 471 GLN A C 1
ATOM 3531 O O . GLN A 1 471 ? 2.783 -6.209 -17.959 1.00 97.38 471 GLN A O 1
ATOM 3536 N N . LEU A 1 472 ? 1.770 -4.556 -16.831 1.00 95.00 472 LEU A N 1
ATOM 3537 C CA . LEU A 1 472 ? 0.399 -5.007 -17.082 1.00 95.00 472 LEU A CA 1
ATOM 3538 C C . LEU A 1 472 ? -0.024 -4.814 -18.542 1.00 95.00 472 LEU A C 1
ATOM 3540 O O . LEU A 1 472 ? -1.026 -5.394 -18.933 1.00 95.00 472 LEU A O 1
ATOM 3544 N N . ALA A 1 473 ? 0.709 -4.071 -19.368 1.00 95.75 473 ALA A N 1
ATOM 3545 C CA . ALA A 1 473 ? 0.477 -4.038 -20.811 1.00 95.75 473 ALA A CA 1
ATOM 3546 C C . ALA A 1 473 ? 1.134 -5.229 -21.542 1.00 95.75 473 ALA A C 1
ATOM 3548 O O . ALA A 1 473 ? 0.800 -5.510 -22.692 1.00 95.75 473 ALA A O 1
ATOM 3549 N N . CYS A 1 474 ? 2.051 -5.960 -20.894 1.00 96.81 474 CYS A N 1
ATOM 3550 C CA . CYS A 1 474 ? 2.708 -7.121 -21.491 1.00 96.81 474 CYS A CA 1
ATOM 3551 C C . CYS A 1 474 ? 1.741 -8.317 -21.557 1.00 96.81 474 CYS A C 1
ATOM 3553 O O . CYS A 1 474 ? 1.454 -8.976 -20.550 1.00 96.81 474 CYS A O 1
ATOM 3555 N N . ARG A 1 475 ? 1.228 -8.584 -22.762 1.00 96.00 475 ARG A N 1
ATOM 3556 C CA . ARG A 1 475 ? 0.299 -9.677 -23.084 1.00 96.00 475 ARG A CA 1
ATOM 3557 C C . ARG A 1 475 ? 0.767 -10.470 -24.306 1.00 96.00 475 ARG A C 1
ATOM 3559 O O . ARG A 1 475 ? 1.446 -9.920 -25.177 1.00 96.00 475 ARG A O 1
ATOM 3566 N N . ASP A 1 476 ? 0.437 -11.757 -24.355 1.00 95.38 476 ASP A N 1
ATOM 3567 C CA . ASP A 1 476 ? 0.633 -12.579 -25.556 1.00 95.38 476 ASP A CA 1
ATOM 3568 C C . ASP A 1 476 ? -0.410 -12.245 -26.649 1.00 95.38 476 ASP A C 1
ATOM 3570 O O . ASP A 1 476 ? -1.122 -11.245 -26.554 1.00 95.38 476 ASP A O 1
ATOM 3574 N N . ASP A 1 477 ? -0.440 -13.007 -27.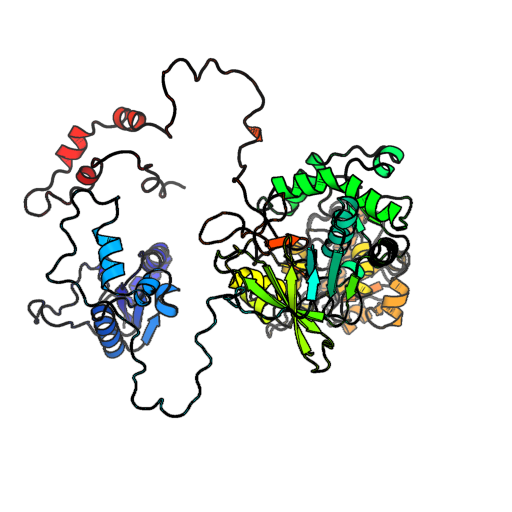746 1.00 95.00 477 ASP A N 1
ATOM 3575 C CA . ASP A 1 477 ? -1.407 -12.797 -28.839 1.00 95.00 477 ASP A CA 1
ATOM 3576 C C . ASP A 1 477 ? -2.854 -13.147 -28.452 1.00 95.00 477 ASP A C 1
ATOM 3578 O O . ASP A 1 477 ? -3.787 -12.615 -29.050 1.00 95.00 477 ASP A O 1
ATOM 3582 N N . ASP A 1 478 ? -3.035 -13.975 -27.423 1.00 95.38 478 ASP A N 1
ATOM 3583 C CA . ASP A 1 478 ? -4.337 -14.408 -26.909 1.00 95.38 478 ASP A CA 1
ATOM 3584 C C . ASP A 1 478 ? -4.849 -13.499 -25.773 1.00 95.38 478 ASP A C 1
ATOM 3586 O O . ASP A 1 478 ? -5.947 -13.692 -25.252 1.00 95.38 478 ASP A O 1
ATOM 3590 N N . GLY A 1 479 ? -4.065 -12.487 -25.385 1.00 92.94 479 GLY A N 1
ATOM 3591 C CA . GLY A 1 479 ? -4.403 -11.556 -24.311 1.00 92.94 479 GLY A CA 1
ATOM 3592 C C . GLY A 1 479 ? -4.085 -12.068 -22.904 1.00 92.94 479 GLY A C 1
ATOM 3593 O O . GLY A 1 479 ? -4.477 -11.416 -21.933 1.00 92.94 479 GLY A O 1
ATOM 3594 N N . ASN A 1 480 ? -3.348 -13.175 -22.761 1.00 94.56 480 ASN A N 1
ATOM 3595 C CA . ASN A 1 480 ? -2.917 -13.677 -21.456 1.00 94.56 480 ASN A CA 1
ATOM 3596 C C . ASN A 1 480 ? -1.699 -12.897 -20.931 1.00 94.56 480 ASN A C 1
ATOM 3598 O O . ASN A 1 480 ? -0.874 -12.414 -21.720 1.00 94.56 480 ASN A O 1
ATOM 3602 N N . PRO A 1 481 ? -1.535 -12.787 -19.598 1.00 95.12 481 PRO A N 1
ATOM 3603 C CA . PRO A 1 481 ? -0.322 -12.270 -18.973 1.00 95.12 481 PRO A CA 1
ATOM 3604 C C . PRO A 1 481 ? 0.965 -12.862 -19.559 1.00 95.12 481 PRO A C 1
ATOM 3606 O O . PRO A 1 481 ? 1.197 -14.068 -19.473 1.00 95.12 481 PRO A O 1
ATOM 3609 N N . LEU A 1 482 ? 1.849 -12.001 -20.077 1.00 97.19 482 LEU A N 1
ATOM 3610 C CA . LEU A 1 482 ? 3.187 -12.385 -20.532 1.00 97.19 482 LEU A CA 1
ATOM 3611 C C . LEU A 1 482 ? 4.242 -11.610 -19.728 1.00 97.19 482 LEU A C 1
ATOM 3613 O O . LEU A 1 482 ? 4.675 -10.539 -20.160 1.00 97.19 482 LEU A O 1
ATOM 3617 N N . PRO A 1 483 ? 4.645 -12.112 -18.543 1.00 97.56 483 PRO A N 1
ATOM 3618 C CA . PRO A 1 483 ? 5.522 -11.379 -17.641 1.00 97.56 483 PRO A CA 1
ATOM 3619 C C . PRO A 1 483 ? 6.856 -10.988 -18.290 1.00 97.56 483 PRO A C 1
ATOM 3621 O O . PRO A 1 483 ? 7.553 -11.865 -18.812 1.00 97.56 483 PRO A O 1
ATOM 3624 N N . PRO A 1 484 ? 7.252 -9.705 -18.236 1.00 98.38 484 PRO A N 1
ATOM 3625 C CA . PRO A 1 484 ? 8.544 -9.274 -18.739 1.00 98.38 484 PRO A CA 1
ATOM 3626 C C . PRO A 1 484 ? 9.710 -9.881 -17.962 1.00 98.38 484 PRO A C 1
ATOM 3628 O O . PRO A 1 484 ? 9.590 -10.222 -16.782 1.00 98.38 484 PRO A O 1
ATOM 3631 N N . ILE A 1 485 ? 10.864 -9.971 -18.622 1.00 98.62 485 ILE A N 1
ATOM 3632 C CA . ILE A 1 485 ? 12.106 -10.443 -18.008 1.00 98.62 485 ILE A CA 1
ATOM 3633 C C . ILE A 1 485 ? 13.014 -9.263 -17.676 1.00 98.62 485 ILE A C 1
ATOM 3635 O O . ILE A 1 485 ? 13.185 -8.354 -18.482 1.00 98.62 485 ILE A O 1
ATOM 3639 N N . THR A 1 486 ? 13.628 -9.283 -16.500 1.00 98.50 486 THR A N 1
ATOM 3640 C CA . THR A 1 486 ? 14.681 -8.334 -16.133 1.00 98.50 486 THR A CA 1
ATOM 3641 C C . THR A 1 486 ? 16.030 -9.021 -16.212 1.00 98.50 486 THR A C 1
ATOM 3643 O O . THR A 1 486 ? 16.260 -10.008 -15.514 1.00 98.50 486 THR A O 1
ATOM 3646 N N . ILE A 1 487 ? 16.918 -8.481 -17.045 1.00 98.69 487 ILE A N 1
ATOM 3647 C CA . ILE A 1 487 ? 18.246 -9.027 -17.329 1.00 98.69 487 ILE A CA 1
ATOM 3648 C C . ILE A 1 487 ? 19.297 -8.169 -16.624 1.00 98.69 487 ILE A C 1
ATOM 3650 O O . ILE A 1 487 ? 19.356 -6.952 -16.812 1.00 98.69 487 ILE A O 1
ATOM 3654 N N . THR A 1 488 ? 20.132 -8.813 -15.811 1.00 98.31 488 THR A N 1
ATOM 3655 C CA . THR A 1 488 ? 21.243 -8.180 -15.084 1.00 98.31 488 THR A CA 1
ATOM 3656 C C . THR A 1 488 ? 22.510 -9.008 -15.265 1.00 98.31 488 THR A C 1
ATOM 3658 O O . THR A 1 488 ? 22.450 -10.231 -15.171 1.00 98.31 488 THR A O 1
ATOM 3661 N N . SER A 1 489 ? 23.674 -8.386 -15.445 1.00 98.25 489 SER A N 1
ATOM 3662 C CA . SER A 1 489 ? 24.953 -9.114 -15.420 1.00 98.25 489 SER A CA 1
ATOM 3663 C C . SER A 1 489 ? 25.181 -9.761 -14.058 1.00 98.25 489 SER A C 1
ATOM 3665 O O . SER A 1 489 ? 24.975 -9.135 -13.012 1.00 98.25 489 SER A O 1
ATOM 3667 N N . TYR A 1 490 ? 25.659 -11.002 -14.051 1.00 97.88 490 TYR A N 1
ATOM 3668 C CA . TYR A 1 490 ? 25.931 -11.778 -12.843 1.00 97.88 490 TYR A CA 1
ATOM 3669 C C . TYR A 1 490 ? 26.897 -11.051 -11.901 1.00 97.88 490 TYR A C 1
ATOM 3671 O O . TYR A 1 490 ? 26.697 -11.058 -10.683 1.00 97.88 490 TYR A O 1
ATOM 3679 N N . GLU A 1 491 ? 27.901 -10.371 -12.460 1.00 96.56 491 GLU A N 1
ATOM 3680 C CA . GLU A 1 491 ? 28.893 -9.606 -11.701 1.00 96.56 491 GLU A CA 1
ATOM 3681 C C . GLU A 1 491 ? 28.279 -8.472 -10.871 1.00 96.56 491 GLU A C 1
ATOM 3683 O O . GLU A 1 491 ? 28.758 -8.208 -9.771 1.00 96.56 491 GLU A O 1
ATOM 3688 N N . HIS A 1 492 ? 27.184 -7.863 -11.333 1.00 95.62 492 HIS A N 1
ATOM 3689 C CA . HIS A 1 492 ? 26.453 -6.834 -10.584 1.00 95.62 492 HIS A CA 1
ATOM 3690 C C . HIS A 1 492 ? 25.368 -7.444 -9.697 1.00 95.62 492 HIS A C 1
ATOM 3692 O O . HIS A 1 492 ? 25.196 -7.049 -8.545 1.00 95.62 492 HIS A O 1
ATOM 3698 N N . ALA A 1 493 ? 24.668 -8.462 -10.200 1.00 94.75 493 ALA A N 1
ATOM 3699 C CA . ALA A 1 493 ? 23.618 -9.157 -9.465 1.00 94.75 493 ALA A CA 1
ATOM 3700 C C . ALA A 1 493 ? 24.133 -9.776 -8.152 1.00 94.75 493 ALA A C 1
ATOM 3702 O O . ALA A 1 493 ? 23.417 -9.778 -7.147 1.00 94.75 493 ALA A O 1
ATOM 3703 N N . LYS A 1 494 ? 25.374 -10.289 -8.139 1.00 95.00 494 LYS A N 1
ATOM 3704 C CA . LYS A 1 494 ? 25.976 -10.942 -6.964 1.00 95.00 494 LYS A CA 1
ATOM 3705 C C . LYS A 1 494 ? 26.303 -10.001 -5.804 1.00 95.00 494 LYS A C 1
ATOM 3707 O O . LYS A 1 494 ? 26.521 -10.497 -4.699 1.00 95.00 494 LYS A O 1
ATOM 3712 N N . GLU A 1 495 ? 26.319 -8.685 -6.034 1.00 92.75 495 GLU A N 1
ATOM 3713 C CA . GLU A 1 495 ? 26.502 -7.680 -4.976 1.00 92.75 495 GLU A CA 1
ATOM 3714 C C . GLU A 1 495 ? 25.326 -7.698 -3.986 1.00 92.75 495 GLU A C 1
ATOM 3716 O O . GLU A 1 495 ? 25.506 -7.415 -2.801 1.00 92.75 495 GLU A O 1
ATOM 3721 N N . HIS A 1 496 ? 24.127 -8.088 -4.439 1.00 88.56 496 HIS A N 1
ATOM 3722 C CA . HIS A 1 496 ? 22.948 -8.145 -3.584 1.00 88.56 496 HIS A CA 1
ATOM 3723 C C . HIS A 1 496 ? 22.787 -9.518 -2.900 1.00 88.56 496 HIS A C 1
ATOM 3725 O O . HIS A 1 496 ? 22.739 -10.555 -3.574 1.00 88.56 496 HIS A O 1
ATOM 3731 N N . PRO A 1 497 ? 22.597 -9.578 -1.565 1.00 86.75 497 PRO A N 1
ATOM 3732 C CA . PRO A 1 497 ? 22.571 -10.840 -0.821 1.00 86.75 497 PRO A CA 1
ATOM 3733 C C . PRO A 1 497 ? 21.409 -11.770 -1.202 1.00 86.75 497 PRO A C 1
ATOM 3735 O O . PRO A 1 497 ? 21.513 -12.987 -1.029 1.00 86.75 497 PRO A O 1
ATOM 3738 N N . THR A 1 498 ? 20.299 -11.238 -1.730 1.00 89.00 498 THR A N 1
ATOM 3739 C CA . THR A 1 498 ? 19.149 -12.069 -2.132 1.00 89.00 498 THR A CA 1
ATOM 3740 C C . THR A 1 498 ? 19.362 -12.819 -3.444 1.00 89.00 498 THR A C 1
ATOM 3742 O O . THR A 1 498 ? 18.652 -13.799 -3.658 1.00 89.00 498 THR A O 1
ATOM 3745 N N . MET A 1 499 ? 20.359 -12.462 -4.270 1.00 95.69 499 MET A N 1
ATOM 3746 C CA . MET A 1 499 ? 20.629 -13.144 -5.548 1.00 95.69 499 MET A CA 1
ATOM 3747 C C . MET A 1 499 ? 20.810 -14.655 -5.354 1.00 95.69 499 MET A C 1
ATOM 3749 O O . MET A 1 499 ? 20.207 -15.461 -6.059 1.00 95.69 499 MET A O 1
ATOM 3753 N N . LYS A 1 500 ? 21.542 -15.057 -4.307 1.00 94.50 500 LYS A N 1
ATOM 3754 C CA . LYS A 1 500 ? 21.742 -16.476 -3.974 1.00 94.50 500 LYS A CA 1
ATOM 3755 C C . LYS A 1 500 ? 20.425 -17.210 -3.711 1.00 94.50 500 LYS A C 1
ATOM 3757 O O . LYS A 1 500 ? 20.307 -18.378 -4.061 1.00 94.50 500 LYS A O 1
ATOM 3762 N N . LYS A 1 501 ? 19.449 -16.549 -3.076 1.00 94.88 501 LYS A N 1
ATOM 3763 C CA . LYS A 1 501 ? 18.126 -17.133 -2.801 1.00 94.88 501 LYS A CA 1
ATOM 3764 C C . LYS A 1 501 ? 17.280 -17.196 -4.068 1.00 94.88 501 LYS A C 1
ATOM 3766 O O . LYS A 1 501 ? 16.644 -18.219 -4.284 1.00 94.88 501 LYS A O 1
ATOM 3771 N N . VAL A 1 502 ? 17.336 -16.153 -4.898 1.00 96.75 502 VAL A N 1
ATOM 3772 C CA . VAL A 1 502 ? 16.651 -16.105 -6.197 1.00 96.75 502 VAL A CA 1
ATOM 3773 C C . VAL A 1 502 ? 17.034 -17.315 -7.056 1.00 96.75 502 VAL A C 1
ATOM 3775 O O . VAL A 1 502 ? 16.154 -18.056 -7.484 1.00 96.75 502 VAL A O 1
ATOM 3778 N N . LEU A 1 503 ? 18.335 -17.596 -7.196 1.00 97.25 503 LEU A N 1
ATOM 3779 C CA . LEU A 1 503 ? 18.807 -18.771 -7.940 1.00 97.25 503 LEU A CA 1
ATOM 3780 C C . LEU A 1 503 ? 18.502 -20.095 -7.219 1.00 97.25 503 LEU A C 1
ATOM 3782 O O . LEU A 1 503 ? 18.044 -21.048 -7.839 1.00 97.25 503 LEU A O 1
ATOM 3786 N N . LYS A 1 504 ? 18.739 -20.174 -5.900 1.00 96.56 504 LYS A N 1
ATOM 3787 C CA . LYS A 1 504 ? 18.551 -21.414 -5.121 1.00 96.56 504 LYS A CA 1
ATOM 3788 C C . LYS A 1 504 ? 17.111 -21.930 -5.162 1.00 96.56 504 LYS A C 1
ATOM 3790 O O . LYS A 1 504 ? 16.916 -23.141 -5.175 1.00 96.56 504 LYS A O 1
ATOM 3795 N N . TYR A 1 505 ? 16.128 -21.032 -5.106 1.00 95.88 505 TYR A N 1
ATOM 3796 C CA . TYR A 1 505 ? 14.710 -21.398 -5.071 1.00 95.88 505 TYR A CA 1
ATOM 3797 C C . TYR A 1 505 ? 14.058 -21.445 -6.458 1.00 95.88 505 TYR A C 1
ATOM 3799 O O . TYR A 1 505 ? 12.860 -21.681 -6.535 1.00 95.88 505 TYR A O 1
ATOM 3807 N N . GLY A 1 506 ? 14.827 -21.257 -7.537 1.00 95.88 506 GLY A N 1
ATOM 3808 C CA . GLY A 1 506 ? 14.311 -21.362 -8.904 1.00 95.88 506 GLY A CA 1
ATOM 3809 C C . GLY A 1 506 ? 13.352 -20.238 -9.298 1.00 95.88 506 GLY A C 1
ATOM 3810 O O . GLY A 1 506 ? 12.539 -20.431 -10.191 1.00 95.88 506 GLY A O 1
ATOM 3811 N N . VAL A 1 507 ? 13.451 -19.076 -8.643 1.00 97.00 507 VAL A N 1
ATOM 3812 C CA . VAL A 1 507 ? 12.650 -17.869 -8.944 1.00 97.00 507 VAL A CA 1
ATOM 3813 C C . VAL A 1 507 ? 13.446 -16.854 -9.782 1.00 97.00 507 VAL A C 1
ATOM 3815 O O . VAL A 1 507 ? 13.088 -15.687 -9.915 1.00 97.00 507 VAL A O 1
ATOM 3818 N N . GLY A 1 508 ? 14.580 -17.307 -10.312 1.00 97.75 508 GLY A N 1
ATOM 3819 C CA . GLY A 1 508 ? 15.449 -16.620 -11.250 1.00 97.75 508 GLY A CA 1
ATOM 3820 C C . GLY A 1 508 ? 16.495 -17.587 -11.799 1.00 97.75 508 GLY A C 1
ATOM 3821 O O . GLY A 1 508 ? 16.777 -18.627 -11.197 1.00 97.75 508 GLY A O 1
ATOM 3822 N N . TRP A 1 509 ? 17.083 -17.235 -12.935 1.00 98.44 509 TRP A N 1
ATOM 3823 C CA . TRP A 1 509 ? 17.918 -18.131 -13.735 1.00 98.44 509 TRP A CA 1
ATOM 3824 C C . TRP A 1 509 ? 19.248 -17.476 -14.078 1.00 98.44 509 TRP A C 1
ATOM 3826 O O . TRP A 1 509 ? 19.332 -16.254 -14.197 1.00 98.44 509 TRP A O 1
ATOM 3836 N N . LYS A 1 510 ? 20.290 -18.295 -14.241 1.00 98.50 510 LYS A N 1
ATOM 3837 C CA . LYS A 1 510 ? 21.605 -17.856 -14.709 1.00 98.50 510 LYS A CA 1
ATOM 3838 C C . LYS A 1 510 ? 21.866 -18.426 -16.102 1.00 98.50 510 LYS A C 1
ATOM 3840 O O . LYS A 1 510 ? 21.674 -19.622 -16.293 1.00 98.50 510 LYS A O 1
ATOM 3845 N N . PHE A 1 511 ? 22.358 -17.596 -17.018 1.00 98.69 511 PHE A N 1
ATOM 3846 C CA . PHE A 1 511 ? 22.742 -18.000 -18.375 1.00 98.69 511 PHE A CA 1
ATOM 3847 C C . PHE A 1 511 ? 24.163 -17.547 -18.682 1.00 98.69 511 PHE A C 1
ATOM 3849 O O . PHE A 1 511 ? 24.525 -16.416 -18.367 1.00 98.69 511 PHE A O 1
ATOM 3856 N N . ASP A 1 512 ? 24.970 -18.407 -19.298 1.00 98.44 512 ASP A N 1
ATOM 3857 C CA . ASP A 1 512 ? 26.356 -18.072 -19.649 1.00 98.44 512 ASP A CA 1
ATOM 3858 C C . ASP A 1 512 ? 26.473 -17.409 -21.038 1.00 98.44 512 ASP A C 1
ATOM 3860 O O . ASP A 1 512 ? 27.518 -16.848 -21.356 1.00 98.44 512 ASP A O 1
ATOM 3864 N N . ASN A 1 513 ? 25.409 -17.429 -21.848 1.00 98.12 513 ASN A N 1
ATOM 3865 C CA . ASN A 1 513 ? 25.329 -16.770 -23.156 1.00 98.12 513 ASN A CA 1
ATOM 3866 C C . ASN A 1 513 ? 23.895 -16.277 -23.448 1.00 98.12 513 ASN A C 1
ATOM 3868 O O . ASN A 1 513 ? 22.963 -16.551 -22.685 1.00 98.12 513 ASN A O 1
ATOM 3872 N N . LEU A 1 514 ? 23.739 -15.488 -24.517 1.00 97.94 514 LEU A N 1
ATOM 3873 C CA . LEU A 1 514 ? 22.471 -14.834 -24.856 1.00 97.94 514 LEU A CA 1
ATOM 3874 C C . LEU A 1 514 ? 21.499 -15.786 -25.563 1.00 97.94 514 LEU A C 1
ATOM 3876 O O . LEU A 1 514 ? 20.289 -15.654 -25.411 1.00 97.94 514 LEU A O 1
ATOM 3880 N N . GLU A 1 515 ? 22.030 -16.749 -26.308 1.00 98.50 515 GLU A N 1
ATOM 3881 C CA . GLU A 1 515 ? 21.292 -17.751 -27.070 1.00 98.50 515 GLU A CA 1
ATOM 3882 C C . GLU A 1 515 ? 20.461 -18.649 -26.142 1.00 98.50 515 GLU A C 1
ATOM 3884 O O . GLU A 1 515 ? 19.261 -18.826 -26.363 1.00 98.50 515 GLU A O 1
ATOM 3889 N N . ASP A 1 516 ? 21.066 -19.136 -25.055 1.00 98.56 516 ASP A N 1
ATOM 3890 C CA . ASP A 1 516 ? 20.391 -19.960 -24.049 1.00 98.56 516 ASP A CA 1
ATOM 3891 C C . ASP A 1 516 ? 19.302 -19.165 -23.313 1.00 98.56 516 ASP A C 1
ATOM 3893 O O . ASP A 1 516 ? 18.212 -19.684 -23.065 1.00 98.56 516 ASP A O 1
ATOM 3897 N N . LEU A 1 517 ? 19.568 -17.889 -22.999 1.00 98.44 517 LEU A N 1
ATOM 3898 C CA . LEU A 1 517 ? 18.586 -16.983 -22.392 1.00 98.44 517 LEU A CA 1
ATOM 3899 C C . LEU A 1 517 ? 17.389 -16.780 -23.328 1.00 98.44 517 LEU A C 1
ATOM 3901 O O . LEU A 1 517 ? 16.240 -16.955 -22.914 1.00 98.44 517 LEU A O 1
ATOM 3905 N N . ALA A 1 518 ? 17.659 -16.427 -24.587 1.00 98.50 518 ALA A N 1
ATOM 3906 C CA . ALA A 1 518 ? 16.640 -16.168 -25.596 1.00 98.50 518 ALA A CA 1
ATOM 3907 C C . ALA A 1 518 ? 15.778 -17.412 -25.843 1.00 98.50 518 ALA A C 1
ATOM 3909 O O . ALA A 1 518 ? 14.550 -17.323 -25.827 1.00 98.50 518 ALA A O 1
ATOM 3910 N N . SER A 1 519 ? 16.407 -18.585 -25.972 1.00 98.44 519 SER A N 1
ATOM 3911 C CA . SER A 1 519 ? 15.694 -19.852 -26.136 1.00 98.44 519 SER A CA 1
ATOM 3912 C C . SER A 1 519 ? 14.842 -20.208 -24.916 1.00 98.44 519 SER A C 1
ATOM 3914 O O . SER A 1 519 ? 13.752 -20.747 -25.089 1.00 98.44 519 SER A O 1
ATOM 3916 N N . HIS A 1 520 ? 15.311 -19.934 -23.694 1.00 98.25 520 HIS A N 1
ATOM 3917 C CA . HIS A 1 520 ? 14.584 -20.293 -22.473 1.00 98.25 520 HIS A CA 1
ATOM 3918 C C . HIS A 1 520 ? 13.274 -19.513 -22.311 1.00 98.25 520 HIS A C 1
ATOM 3920 O O . HIS A 1 520 ? 12.263 -20.084 -21.908 1.00 98.25 520 HIS A O 1
ATOM 3926 N N . PHE A 1 521 ? 13.283 -18.215 -22.628 1.00 97.75 521 PHE A N 1
ATOM 3927 C CA . PHE A 1 521 ? 12.113 -17.338 -22.481 1.00 97.75 521 PHE A CA 1
ATOM 3928 C C . PHE A 1 521 ? 11.366 -17.077 -23.792 1.00 97.75 521 PHE A C 1
ATOM 3930 O O . PHE A 1 521 ? 10.451 -16.257 -23.809 1.00 97.75 521 PHE A O 1
ATOM 3937 N N . ASN A 1 522 ? 11.750 -17.762 -24.874 1.00 97.38 522 ASN A N 1
ATOM 3938 C CA . ASN A 1 522 ? 11.205 -17.565 -26.216 1.00 97.38 522 ASN A CA 1
ATOM 3939 C C . ASN A 1 522 ? 11.272 -16.093 -26.674 1.00 97.38 522 ASN A C 1
ATOM 3941 O O . ASN A 1 522 ? 10.297 -15.535 -27.177 1.00 97.38 522 ASN A O 1
ATOM 3945 N N . VAL A 1 523 ? 12.422 -15.449 -26.451 1.00 98.12 523 VAL A N 1
ATOM 3946 C CA . VAL A 1 523 ? 12.675 -14.058 -26.852 1.00 98.12 523 VAL A CA 1
ATOM 3947 C C . VAL A 1 523 ? 13.371 -14.035 -28.218 1.00 98.12 523 VAL A C 1
ATOM 3949 O O . VAL A 1 523 ? 14.315 -14.802 -28.419 1.00 98.12 523 VAL A O 1
ATOM 3952 N N . PRO A 1 524 ? 12.986 -13.148 -29.155 1.00 98.44 524 PRO A N 1
ATOM 3953 C CA . PRO A 1 524 ? 13.718 -12.959 -30.404 1.00 98.44 524 PRO A CA 1
ATOM 3954 C C . PRO A 1 524 ? 15.189 -12.579 -30.157 1.00 98.44 524 PRO A C 1
ATOM 3956 O O . PRO A 1 524 ? 15.475 -11.511 -29.616 1.00 98.44 524 PRO A O 1
ATOM 3959 N N . LEU A 1 525 ? 16.122 -13.449 -30.566 1.00 98.62 525 LEU A N 1
ATOM 3960 C CA . LEU A 1 525 ? 17.554 -13.306 -30.268 1.00 98.62 525 LEU A CA 1
ATOM 3961 C C . LEU A 1 525 ? 18.163 -12.020 -30.842 1.00 98.62 525 LEU A C 1
ATOM 3963 O O . LEU A 1 525 ? 18.826 -11.288 -30.112 1.00 98.62 525 LEU A O 1
ATOM 3967 N N . GLU A 1 526 ? 17.937 -11.741 -32.127 1.00 98.56 526 GLU A N 1
ATOM 3968 C CA . GLU A 1 526 ? 18.546 -10.580 -32.788 1.00 98.56 526 GLU A CA 1
ATOM 3969 C C . GLU A 1 526 ? 18.016 -9.247 -32.226 1.00 98.56 526 GLU A C 1
ATOM 3971 O O . GLU A 1 526 ? 18.839 -8.444 -31.785 1.00 98.56 526 GLU A O 1
ATOM 3976 N N . PRO A 1 527 ? 16.689 -9.031 -32.078 1.00 98.69 527 PRO A N 1
ATOM 3977 C CA . PRO A 1 527 ? 16.178 -7.840 -31.394 1.00 98.69 527 PRO A CA 1
ATOM 3978 C C . PRO A 1 527 ? 16.709 -7.665 -29.967 1.00 98.69 527 PRO A C 1
ATOM 3980 O O . PRO A 1 527 ? 17.008 -6.547 -29.552 1.00 98.69 527 PRO A O 1
ATOM 3983 N N . LEU A 1 528 ? 16.856 -8.761 -29.214 1.00 98.75 528 LEU A N 1
ATOM 3984 C CA . LEU A 1 528 ? 17.411 -8.712 -27.863 1.00 98.75 528 LEU A CA 1
ATOM 3985 C C . LEU A 1 528 ? 18.890 -8.304 -27.858 1.00 98.75 528 LEU A C 1
ATOM 3987 O O . LEU A 1 528 ? 19.313 -7.524 -27.001 1.00 98.75 528 LEU A O 1
ATOM 3991 N N . ARG A 1 529 ? 19.679 -8.821 -28.803 1.00 98.69 529 ARG A N 1
ATOM 3992 C CA . ARG A 1 529 ? 21.098 -8.483 -28.950 1.00 98.69 529 ARG A CA 1
ATOM 3993 C C . ARG A 1 529 ? 21.280 -7.000 -29.254 1.00 98.69 529 ARG A C 1
ATOM 3995 O O . ARG A 1 529 ? 22.047 -6.340 -28.554 1.00 98.69 529 ARG A O 1
ATOM 4002 N N . GLU A 1 530 ? 20.529 -6.489 -30.227 1.00 98.69 530 GLU A N 1
ATOM 4003 C CA . GLU A 1 530 ? 20.507 -5.064 -30.581 1.00 98.69 530 GLU A CA 1
ATOM 4004 C C . GLU A 1 530 ? 20.125 -4.204 -29.369 1.00 98.69 530 GLU A C 1
ATOM 4006 O O . GLU A 1 530 ? 20.792 -3.215 -29.065 1.00 98.69 530 GLU A O 1
ATOM 4011 N N . GLN A 1 531 ? 19.105 -4.620 -28.610 1.00 98.69 531 GLN A N 1
ATOM 4012 C CA . GLN A 1 531 ? 18.645 -3.878 -27.438 1.00 98.69 531 GLN A CA 1
ATOM 4013 C C . GLN A 1 531 ? 19.690 -3.816 -26.309 1.00 98.69 531 GLN A C 1
ATOM 4015 O O . GLN A 1 531 ? 19.790 -2.791 -25.625 1.00 98.69 531 GLN A O 1
ATOM 4020 N N . ILE A 1 532 ? 20.450 -4.896 -26.085 1.00 98.62 532 ILE A N 1
ATOM 4021 C CA . ILE A 1 532 ? 21.547 -4.924 -25.102 1.00 98.62 532 ILE A CA 1
ATOM 4022 C C . ILE A 1 532 ? 22.695 -4.013 -25.550 1.00 98.62 532 ILE A C 1
ATOM 4024 O O . ILE A 1 532 ? 23.235 -3.270 -24.728 1.00 98.62 532 ILE A O 1
ATOM 4028 N N . GLU A 1 533 ? 23.062 -4.051 -26.834 1.00 98.56 533 GLU A N 1
ATOM 4029 C CA . GLU A 1 533 ? 24.102 -3.182 -27.393 1.00 98.56 533 GLU A CA 1
ATOM 4030 C C . GLU A 1 533 ? 23.725 -1.701 -27.254 1.00 98.56 533 GLU A C 1
ATOM 4032 O O . GLU A 1 533 ? 24.519 -0.907 -26.742 1.00 98.56 533 GLU A O 1
ATOM 4037 N N . GLU A 1 534 ? 22.486 -1.355 -27.607 1.00 98.50 534 GLU A N 1
ATOM 4038 C CA . GLU A 1 534 ? 21.931 -0.009 -27.461 1.00 98.50 534 GLU A CA 1
ATOM 4039 C C . GLU A 1 534 ? 21.994 0.476 -26.002 1.00 98.50 534 GLU A C 1
ATOM 4041 O O . GLU A 1 534 ? 22.558 1.538 -25.717 1.00 98.50 534 GLU A O 1
ATOM 4046 N N . TYR A 1 535 ? 21.514 -0.331 -25.046 1.00 98.50 535 TYR A N 1
ATOM 4047 C CA . TYR A 1 535 ? 21.555 0.039 -23.627 1.00 98.50 535 TYR A CA 1
ATOM 4048 C C . TYR A 1 535 ? 22.986 0.193 -23.096 1.00 98.50 535 TYR A C 1
ATOM 4050 O O . TYR A 1 535 ? 23.277 1.110 -22.323 1.00 98.50 535 TYR A O 1
ATOM 4058 N N . ASN A 1 536 ? 23.912 -0.669 -23.519 1.00 98.56 536 ASN A N 1
ATOM 4059 C CA . ASN A 1 536 ? 25.325 -0.538 -23.162 1.00 98.56 536 ASN A CA 1
ATOM 4060 C C . ASN A 1 536 ? 25.948 0.746 -23.742 1.00 98.56 536 ASN A C 1
ATOM 4062 O O . ASN A 1 536 ? 26.810 1.357 -23.100 1.00 98.56 536 ASN A O 1
ATOM 4066 N N . GLY A 1 537 ? 25.462 1.213 -24.897 1.00 98.38 537 GLY A N 1
ATOM 4067 C CA . GLY A 1 537 ? 25.735 2.552 -25.420 1.00 98.38 537 GLY A CA 1
ATOM 4068 C C . GLY A 1 537 ? 25.313 3.661 -24.449 1.00 98.38 537 GLY A C 1
ATOM 4069 O O . GLY A 1 537 ? 26.109 4.561 -24.169 1.00 98.38 537 GLY A O 1
ATOM 4070 N N . TYR A 1 538 ? 24.124 3.552 -23.848 1.00 98.19 538 TYR A N 1
ATOM 4071 C CA . TYR A 1 538 ? 23.629 4.502 -22.839 1.00 98.19 538 TYR A CA 1
ATOM 4072 C C . TYR A 1 538 ? 24.417 4.457 -21.528 1.00 98.19 538 TYR A C 1
ATOM 4074 O O . TYR A 1 538 ? 24.662 5.491 -20.905 1.00 98.19 538 TYR A O 1
ATOM 4082 N N . VAL A 1 539 ? 24.869 3.272 -21.102 1.00 98.00 539 VAL A N 1
ATOM 4083 C CA . VAL A 1 539 ? 25.769 3.132 -19.941 1.00 98.00 539 VAL A CA 1
ATOM 4084 C C . VAL A 1 539 ? 27.070 3.907 -20.164 1.00 98.00 539 VAL A C 1
ATOM 4086 O O . VAL A 1 539 ? 27.587 4.534 -19.233 1.00 98.00 539 VAL A O 1
ATOM 4089 N N . LYS A 1 540 ? 27.585 3.893 -21.400 1.00 97.50 540 LYS A N 1
ATOM 4090 C CA . LYS A 1 540 ? 28.798 4.615 -21.793 1.00 97.50 540 LYS A CA 1
ATOM 4091 C C . LYS A 1 540 ? 28.570 6.124 -21.924 1.00 97.50 540 LYS A C 1
ATOM 4093 O O . LYS A 1 540 ? 29.406 6.889 -21.447 1.00 97.50 540 LYS A O 1
ATOM 4098 N N . SER A 1 541 ? 27.481 6.551 -22.569 1.00 97.38 541 SER A N 1
ATOM 4099 C CA . SER A 1 541 ? 27.168 7.977 -22.768 1.00 97.38 541 SER A CA 1
ATOM 4100 C C . SER A 1 541 ? 26.702 8.665 -21.479 1.00 97.38 541 SER A C 1
ATOM 4102 O O . SER A 1 541 ? 26.922 9.861 -21.303 1.00 97.38 541 SER A O 1
ATOM 4104 N N . GLY A 1 542 ? 26.083 7.910 -20.566 1.00 96.94 542 GLY A N 1
ATOM 4105 C CA . GLY A 1 542 ? 25.427 8.427 -19.367 1.00 96.94 542 GLY A CA 1
ATOM 4106 C C . GLY A 1 542 ? 24.018 8.975 -19.614 1.00 96.94 542 GLY A C 1
ATOM 4107 O O . GLY A 1 542 ? 23.446 9.569 -18.700 1.00 96.94 542 GLY A O 1
ATOM 4108 N N . ILE A 1 543 ? 23.460 8.783 -20.812 1.00 97.56 543 ILE A N 1
ATOM 4109 C CA . ILE A 1 543 ? 22.139 9.278 -21.218 1.00 97.56 543 ILE A CA 1
ATOM 4110 C C . ILE A 1 543 ? 21.358 8.111 -21.834 1.00 97.56 543 ILE A C 1
ATOM 4112 O O . ILE A 1 543 ? 21.783 7.556 -22.843 1.00 97.56 543 ILE A O 1
ATOM 4116 N N . ASP A 1 544 ? 20.230 7.743 -21.220 1.00 97.56 544 ASP A N 1
ATOM 4117 C CA . ASP A 1 544 ? 19.253 6.807 -21.796 1.00 97.56 544 ASP A CA 1
ATOM 4118 C C . ASP A 1 544 ? 18.281 7.581 -22.688 1.00 97.56 544 ASP A C 1
ATOM 4120 O O . ASP A 1 544 ? 17.327 8.186 -22.197 1.00 97.56 544 ASP A O 1
ATOM 4124 N N . GLU A 1 545 ? 18.544 7.582 -23.994 1.00 97.00 545 GLU A N 1
ATOM 4125 C CA . GLU A 1 545 ? 17.719 8.289 -24.983 1.00 97.00 545 GLU A CA 1
ATOM 4126 C C . GLU A 1 545 ? 16.356 7.618 -25.200 1.00 97.00 545 GLU A C 1
ATOM 4128 O O . GLU A 1 545 ? 15.410 8.276 -25.626 1.00 97.00 545 GLU A O 1
ATOM 4133 N N . GLN A 1 546 ? 16.231 6.330 -24.865 1.00 97.06 546 GLN A N 1
ATOM 4134 C CA . GLN A 1 546 ? 15.024 5.549 -25.126 1.00 97.06 546 GLN A CA 1
ATOM 4135 C C . GLN A 1 546 ? 13.912 5.839 -24.110 1.00 97.06 546 GLN A C 1
ATOM 4137 O O . GLN A 1 546 ? 12.756 6.015 -24.486 1.00 97.06 546 GLN A O 1
ATOM 4142 N N . PHE A 1 547 ? 14.254 5.876 -22.816 1.00 96.38 547 PHE A N 1
ATOM 4143 C CA . PHE A 1 547 ? 13.265 6.009 -21.733 1.00 96.38 547 PHE A CA 1
ATOM 4144 C C . PHE A 1 547 ? 13.655 7.010 -20.636 1.00 96.38 547 PHE A C 1
ATOM 4146 O O . PHE A 1 547 ? 12.962 7.117 -19.617 1.00 96.38 547 PHE A O 1
ATOM 4153 N N . GLY A 1 548 ? 14.760 7.742 -20.804 1.00 95.25 548 GLY A N 1
ATOM 4154 C CA . GLY A 1 548 ? 15.185 8.768 -19.852 1.00 95.25 548 GLY A CA 1
ATOM 4155 C C . GLY A 1 548 ? 15.554 8.221 -18.471 1.00 95.25 548 GLY A C 1
ATOM 4156 O O . GLY A 1 548 ? 15.429 8.939 -17.477 1.00 95.25 548 GLY A O 1
ATOM 4157 N N . LYS A 1 549 ? 15.972 6.952 -18.364 1.00 94.56 549 LYS A N 1
ATOM 4158 C CA . LYS A 1 549 ? 16.458 6.366 -17.110 1.00 94.56 549 LYS A CA 1
ATOM 4159 C C . LYS A 1 549 ? 17.655 7.156 -16.566 1.00 94.56 549 LYS A C 1
ATOM 4161 O O . LYS A 1 549 ? 18.665 7.291 -17.255 1.00 94.56 549 LYS A O 1
ATOM 4166 N N . PRO A 1 550 ? 17.615 7.624 -15.305 1.00 92.12 550 PRO A N 1
ATOM 4167 C CA . PRO A 1 550 ? 18.798 8.190 -14.662 1.00 92.12 550 PRO A CA 1
ATOM 4168 C C . PRO A 1 550 ? 19.975 7.198 -14.600 1.00 92.12 550 PRO A C 1
ATOM 4170 O O . PRO A 1 550 ? 19.956 6.232 -13.835 1.00 92.12 550 PRO A O 1
ATOM 4173 N N . MET A 1 551 ? 21.045 7.470 -15.354 1.00 94.50 551 MET A N 1
ATOM 4174 C CA . MET A 1 551 ? 22.167 6.532 -15.536 1.00 94.50 551 MET A CA 1
ATOM 4175 C C . MET A 1 551 ? 23.252 6.597 -14.453 1.00 94.50 551 MET A C 1
ATOM 4177 O O . MET A 1 551 ? 24.206 5.821 -14.485 1.00 94.50 551 MET A O 1
ATOM 4181 N N . ALA A 1 552 ? 23.115 7.472 -13.449 1.00 91.56 552 ALA A N 1
ATOM 4182 C CA . ALA A 1 552 ? 24.133 7.662 -12.409 1.00 91.56 552 ALA A CA 1
ATOM 4183 C C . ALA A 1 552 ? 24.511 6.356 -11.682 1.00 91.56 552 ALA A C 1
ATOM 4185 O O . ALA A 1 552 ? 25.682 6.130 -11.385 1.00 91.56 552 ALA A O 1
ATOM 4186 N N . LYS A 1 553 ? 23.531 5.477 -11.435 1.00 90.69 553 LYS A N 1
ATOM 4187 C CA . LYS A 1 553 ? 23.734 4.166 -10.791 1.00 90.69 553 LYS A CA 1
ATOM 4188 C C . LYS A 1 553 ? 24.106 3.041 -11.769 1.00 90.69 553 LYS A C 1
ATOM 4190 O O . LYS A 1 553 ? 24.599 2.009 -11.323 1.00 90.69 553 LYS A O 1
ATOM 4195 N N . ALA A 1 554 ? 23.897 3.245 -13.070 1.00 94.31 554 ALA A N 1
ATOM 4196 C CA . ALA A 1 554 ? 24.259 2.304 -14.130 1.00 94.31 554 ALA A CA 1
ATOM 4197 C C . ALA A 1 554 ? 25.687 2.514 -14.656 1.00 94.31 554 ALA A C 1
ATOM 4199 O O . ALA A 1 554 ? 26.202 1.666 -15.375 1.00 94.31 554 ALA A O 1
ATOM 4200 N N . LYS A 1 555 ? 26.339 3.636 -14.322 1.00 94.25 555 LYS A N 1
ATOM 4201 C CA . LYS A 1 555 ? 27.665 3.993 -14.841 1.00 94.25 555 LYS A CA 1
ATOM 4202 C C . LYS A 1 555 ? 28.686 2.870 -14.619 1.00 94.25 555 LYS A C 1
ATOM 4204 O O . LYS A 1 555 ? 28.981 2.506 -13.483 1.00 94.25 555 LYS A O 1
ATOM 4209 N N . GLY A 1 556 ? 29.250 2.363 -15.717 1.00 94.56 556 GLY A N 1
ATOM 4210 C CA . GLY A 1 556 ? 30.229 1.269 -15.705 1.00 94.56 556 GLY A CA 1
ATOM 4211 C C . GLY A 1 556 ? 29.647 -0.114 -15.391 1.00 94.56 556 GLY A C 1
ATOM 4212 O O . GLY A 1 556 ? 30.418 -1.058 -15.248 1.00 94.56 556 GLY A O 1
ATOM 4213 N N . LYS A 1 557 ? 28.319 -0.238 -15.285 1.00 96.81 557 LYS A N 1
ATOM 4214 C CA . LYS A 1 557 ? 27.609 -1.499 -15.068 1.00 96.81 557 LYS A CA 1
ATOM 4215 C C . LYS A 1 557 ? 26.929 -1.950 -16.362 1.00 96.81 557 LYS A C 1
ATOM 4217 O O . LYS A 1 557 ? 25.737 -1.718 -16.558 1.00 96.81 557 LYS A O 1
ATOM 4222 N N . TYR A 1 558 ? 27.718 -2.519 -17.270 1.00 97.88 558 TYR A N 1
ATOM 4223 C CA . TYR A 1 558 ? 27.240 -3.016 -18.561 1.00 97.88 558 TYR A CA 1
ATOM 4224 C C . TYR A 1 558 ? 26.419 -4.296 -18.386 1.00 97.88 558 TYR A C 1
ATOM 4226 O O . TYR A 1 558 ? 26.682 -5.084 -17.476 1.00 97.88 558 TYR A O 1
ATOM 4234 N N . VAL A 1 559 ? 25.436 -4.508 -19.263 1.00 98.12 559 VAL A N 1
ATOM 4235 C CA . VAL A 1 559 ? 24.664 -5.752 -19.365 1.00 98.12 559 VAL A CA 1
ATOM 4236 C C . VAL A 1 559 ? 25.429 -6.723 -20.264 1.00 98.12 559 VAL A C 1
ATOM 4238 O O . VAL A 1 559 ? 25.476 -6.547 -21.479 1.00 98.12 559 VAL A O 1
ATOM 4241 N N . GLU A 1 560 ? 26.052 -7.732 -19.661 1.00 97.75 560 GLU A N 1
ATOM 4242 C CA . GLU A 1 560 ? 26.924 -8.711 -20.310 1.00 97.75 560 GLU A CA 1
ATOM 4243 C C . GLU A 1 560 ? 26.837 -10.081 -19.622 1.00 97.75 560 GLU A C 1
ATOM 4245 O O . GLU A 1 560 ? 26.405 -10.203 -18.471 1.00 97.75 560 GLU A O 1
ATOM 4250 N N . ALA A 1 561 ? 27.223 -11.127 -20.350 1.00 97.69 561 ALA A N 1
ATOM 4251 C CA . ALA A 1 561 ? 27.201 -12.488 -19.841 1.00 97.69 561 ALA A CA 1
ATOM 4252 C C . ALA A 1 561 ? 28.303 -12.714 -18.780 1.00 97.69 561 ALA A C 1
ATOM 4254 O O . ALA A 1 561 ? 29.383 -12.132 -18.886 1.00 97.69 561 ALA A O 1
ATOM 4255 N N . PRO A 1 562 ? 28.096 -13.612 -17.797 1.00 98.50 562 PRO A N 1
ATOM 4256 C CA . PRO A 1 562 ? 26.872 -14.374 -17.557 1.00 98.50 562 PRO A CA 1
ATOM 4257 C C . PRO A 1 562 ? 25.724 -13.497 -17.049 1.00 98.50 562 PRO A C 1
ATOM 4259 O O . PRO A 1 562 ? 25.945 -12.567 -16.281 1.00 98.50 562 PRO A O 1
ATOM 4262 N N . PHE A 1 563 ? 24.493 -13.830 -17.414 1.00 98.69 563 PHE A N 1
ATOM 4263 C CA . PHE A 1 563 ? 23.287 -13.102 -17.028 1.00 98.69 563 PHE A CA 1
ATOM 4264 C C . PHE A 1 563 ? 22.600 -13.749 -15.826 1.00 98.69 563 PHE A C 1
ATOM 4266 O O . PHE A 1 563 ? 22.620 -14.968 -15.673 1.00 98.69 563 PHE A O 1
ATOM 4273 N N . VAL A 1 564 ? 21.939 -12.933 -15.006 1.00 98.62 564 VAL A N 1
ATOM 4274 C CA . VAL A 1 564 ? 20.885 -13.339 -14.072 1.00 98.62 564 VAL A CA 1
ATOM 4275 C C . VAL A 1 564 ? 19.578 -12.723 -14.549 1.00 98.62 564 VAL A C 1
ATOM 4277 O O . VAL A 1 564 ? 19.507 -11.515 -14.789 1.00 98.62 564 VAL A O 1
ATOM 4280 N N . VAL A 1 565 ? 18.555 -13.560 -14.684 1.00 98.69 565 VAL A N 1
ATOM 4281 C CA . VAL A 1 565 ? 17.252 -13.182 -15.227 1.00 98.69 565 VAL A CA 1
ATOM 4282 C C . VAL A 1 565 ? 16.156 -13.539 -14.238 1.00 98.69 565 VAL A C 1
ATOM 4284 O O . VAL A 1 565 ? 16.161 -14.630 -13.670 1.00 98.69 565 VAL A O 1
ATOM 4287 N N . VAL A 1 566 ? 15.214 -12.624 -14.040 1.00 98.62 566 VAL A N 1
ATOM 4288 C CA . VAL A 1 566 ? 13.985 -12.847 -13.263 1.00 98.62 566 VAL A CA 1
ATOM 4289 C C . VAL A 1 566 ? 12.784 -12.413 -14.090 1.00 98.62 566 VAL A C 1
ATOM 4291 O O . VAL A 1 566 ? 12.900 -11.479 -14.884 1.00 98.62 566 VAL A O 1
ATOM 4294 N N . ARG A 1 567 ? 11.624 -13.046 -13.894 1.00 98.38 567 ARG A N 1
ATOM 4295 C CA . ARG A 1 567 ? 10.361 -12.518 -14.425 1.00 98.38 567 ARG A CA 1
ATOM 4296 C C . ARG A 1 567 ? 9.778 -11.527 -13.437 1.00 98.38 567 ARG A C 1
ATOM 4298 O O . ARG A 1 567 ? 9.729 -11.814 -12.237 1.00 98.38 567 ARG A O 1
ATOM 4305 N N . ASN A 1 568 ? 9.318 -10.386 -13.935 1.00 97.56 568 ASN A N 1
ATOM 4306 C CA . ASN A 1 568 ? 8.645 -9.387 -13.124 1.00 97.56 568 ASN A CA 1
ATOM 4307 C C . ASN A 1 568 ? 7.170 -9.290 -13.488 1.00 97.56 568 ASN A C 1
ATOM 4309 O O . ASN A 1 568 ? 6.812 -9.190 -14.655 1.00 97.56 568 ASN A O 1
ATOM 4313 N N . TRP A 1 569 ? 6.322 -9.307 -12.464 1.00 97.06 569 TRP A N 1
ATOM 4314 C CA . TRP A 1 569 ? 4.889 -9.099 -12.600 1.00 97.06 569 TRP A CA 1
ATOM 4315 C C . TRP A 1 569 ? 4.375 -8.301 -11.405 1.00 97.06 569 TRP A C 1
ATOM 4317 O O . TRP A 1 569 ? 4.741 -8.638 -10.270 1.00 97.06 569 TRP A O 1
ATOM 4327 N N . PRO A 1 570 ? 3.547 -7.264 -11.614 1.00 96.44 570 PRO A N 1
ATOM 4328 C CA . PRO A 1 570 ? 3.031 -6.468 -10.518 1.00 96.44 570 PRO A CA 1
ATOM 4329 C C . PRO A 1 570 ? 2.230 -7.297 -9.522 1.00 96.44 570 PRO A C 1
ATOM 4331 O O . PRO A 1 570 ? 1.490 -8.213 -9.878 1.00 96.44 570 PRO A O 1
ATOM 4334 N N . LYS A 1 571 ? 2.344 -6.923 -8.248 1.00 96.44 571 LYS A N 1
ATOM 4335 C CA . LYS A 1 571 ? 1.469 -7.419 -7.182 1.00 96.44 571 LYS A CA 1
ATOM 4336 C C . LYS A 1 571 ? 0.768 -6.274 -6.480 1.00 96.44 571 LYS A C 1
ATOM 4338 O O . LYS A 1 571 ? 1.418 -5.287 -6.146 1.00 96.44 571 LYS A O 1
ATOM 4343 N N . VAL A 1 572 ? -0.522 -6.418 -6.185 1.00 96.62 572 VAL A N 1
ATOM 4344 C CA . VAL A 1 572 ? -1.265 -5.462 -5.353 1.00 96.62 572 VAL A CA 1
ATOM 4345 C C . VAL A 1 572 ? -0.605 -5.377 -3.977 1.00 96.62 572 VAL A C 1
ATOM 4347 O O . VAL A 1 572 ? -0.384 -6.397 -3.310 1.00 96.62 572 VAL A O 1
ATOM 4350 N N . HIS A 1 573 ? -0.256 -4.160 -3.574 1.00 93.81 573 HIS A N 1
ATOM 4351 C CA . HIS A 1 573 ? 0.640 -3.901 -2.454 1.00 93.81 573 HIS A CA 1
ATOM 4352 C C . HIS A 1 573 ? 0.004 -3.064 -1.345 1.00 93.81 573 HIS A C 1
ATOM 4354 O O . HIS A 1 573 ? 0.192 -3.392 -0.176 1.00 93.81 573 HIS A O 1
ATOM 4360 N N . TYR A 1 574 ? -0.721 -2.006 -1.693 1.00 93.25 574 TYR A N 1
ATOM 4361 C CA . TYR A 1 574 ? -1.285 -1.059 -0.731 1.00 93.25 574 TYR A CA 1
ATOM 4362 C C . TYR A 1 574 ? -2.533 -0.414 -1.333 1.00 93.25 574 TYR A C 1
ATOM 4364 O O . TYR A 1 574 ? -2.549 -0.146 -2.530 1.00 93.25 574 TYR A O 1
ATOM 4372 N N . CYS A 1 575 ? -3.564 -0.191 -0.533 1.00 93.44 575 CYS A N 1
ATOM 4373 C CA . CYS A 1 575 ? -4.797 0.480 -0.911 1.00 93.44 575 CYS A CA 1
ATOM 4374 C C . CYS A 1 575 ? -4.819 1.859 -0.245 1.00 93.44 575 CYS A C 1
ATOM 4376 O O . CYS A 1 575 ? -5.088 1.982 0.940 1.00 93.44 575 CYS A O 1
ATOM 4378 N N . GLN A 1 576 ? -4.529 2.919 -0.997 1.00 91.25 576 GLN A N 1
ATOM 4379 C CA . GLN A 1 576 ? -4.420 4.270 -0.438 1.00 91.25 576 GLN A CA 1
ATOM 4380 C C . GLN A 1 576 ? -5.755 4.817 0.086 1.00 91.25 576 GLN A C 1
ATOM 4382 O O . GLN A 1 576 ? -5.754 5.729 0.911 1.00 91.25 576 GLN A O 1
ATOM 4387 N N . GLY A 1 577 ? -6.870 4.310 -0.440 1.00 89.94 577 GLY A N 1
ATOM 4388 C CA . GLY A 1 577 ? -8.213 4.711 -0.046 1.00 89.94 577 GLY A CA 1
ATOM 4389 C C . GLY A 1 577 ? -8.735 4.026 1.210 1.00 89.94 577 GLY A C 1
ATOM 4390 O O . GLY A 1 577 ? -8.285 2.950 1.596 1.00 89.94 577 GLY A O 1
ATOM 4391 N N . GLY A 1 578 ? -9.747 4.643 1.813 1.00 92.50 578 GLY A N 1
ATOM 4392 C CA . GLY A 1 578 ? -10.434 4.110 2.980 1.00 92.50 578 GLY A CA 1
ATOM 4393 C C . GLY A 1 578 ? -11.610 4.986 3.403 1.00 92.50 578 GLY A C 1
ATOM 4394 O O . GLY A 1 578 ? -12.204 5.678 2.581 1.00 92.50 578 GLY A O 1
ATOM 4395 N N . ALA A 1 579 ? -11.952 4.947 4.686 1.00 93.25 579 ALA A N 1
ATOM 4396 C CA . ALA A 1 579 ? -12.906 5.863 5.297 1.00 93.25 579 ALA A CA 1
ATOM 4397 C C . ALA A 1 579 ? -12.274 7.237 5.525 1.00 93.25 579 ALA A C 1
ATOM 4399 O O . ALA A 1 579 ? -11.092 7.323 5.866 1.00 93.25 579 ALA A O 1
ATOM 4400 N N . GLN A 1 580 ? -13.077 8.285 5.359 1.00 93.06 580 GLN A N 1
ATOM 4401 C CA . GLN A 1 580 ? -12.683 9.649 5.665 1.00 93.06 580 GLN A CA 1
ATOM 4402 C C . GLN A 1 580 ? -12.534 9.842 7.181 1.00 93.06 580 GLN A C 1
ATOM 4404 O O . GLN A 1 580 ? -13.437 9.491 7.945 1.00 93.06 580 GLN A O 1
ATOM 4409 N N . ILE A 1 581 ? -11.425 10.443 7.601 1.00 94.62 581 ILE A N 1
ATOM 4410 C CA . ILE A 1 581 ? -11.142 10.872 8.971 1.00 94.62 581 ILE A CA 1
ATOM 4411 C C . ILE A 1 581 ? -10.786 12.360 9.020 1.00 94.62 581 ILE A C 1
ATOM 4413 O O . ILE A 1 581 ? -10.523 12.967 7.989 1.00 94.62 581 ILE A O 1
ATOM 4417 N N . ASP A 1 582 ? -10.761 12.955 10.205 1.00 92.06 582 ASP A N 1
ATOM 4418 C CA . ASP A 1 582 ? -10.059 14.224 10.428 1.00 92.06 582 ASP A CA 1
ATOM 4419 C C . ASP A 1 582 ? -8.667 14.008 11.053 1.00 92.06 582 ASP A C 1
ATOM 4421 O O . ASP A 1 582 ? -8.303 12.886 11.413 1.00 92.06 582 ASP A O 1
ATOM 4425 N N . ILE A 1 583 ? -7.897 15.085 11.253 1.00 91.38 583 ILE A N 1
ATOM 4426 C CA . ILE A 1 583 ? -6.600 15.058 11.955 1.00 91.38 583 ILE A CA 1
ATOM 4427 C C . ILE A 1 583 ? -6.671 14.514 13.403 1.00 91.38 583 ILE A C 1
ATOM 4429 O O . ILE A 1 583 ? -5.634 14.284 14.018 1.00 91.38 583 ILE A O 1
ATOM 4433 N N . GLN A 1 584 ? -7.867 14.325 13.984 1.00 92.56 584 GLN A N 1
ATOM 4434 C CA . GLN A 1 584 ? -8.065 13.631 15.268 1.00 92.56 584 GLN A CA 1
ATOM 4435 C C . GLN A 1 584 ? -8.466 12.156 15.094 1.00 92.56 584 GLN A C 1
ATOM 4437 O O . GLN A 1 584 ? -8.881 11.509 16.060 1.00 92.56 584 GLN A O 1
ATOM 4442 N N . ALA A 1 585 ? -8.337 11.616 13.881 1.00 95.31 585 ALA A N 1
ATOM 4443 C CA . ALA A 1 585 ? -8.681 10.252 13.498 1.00 95.31 585 ALA A CA 1
ATOM 4444 C C . ALA A 1 585 ? -10.165 9.885 13.683 1.00 95.31 585 ALA A C 1
ATOM 4446 O O . ALA A 1 585 ? -10.503 8.699 13.730 1.00 95.31 585 ALA A O 1
ATOM 4447 N N . ARG A 1 586 ? -11.064 10.875 13.800 1.00 96.62 586 ARG A N 1
ATOM 4448 C CA . ARG A 1 586 ? -12.507 10.624 13.926 1.00 96.62 586 ARG A CA 1
ATOM 4449 C C . ARG A 1 586 ? -13.104 10.366 12.552 1.00 96.62 586 ARG A C 1
ATOM 4451 O O . ARG A 1 586 ? -12.837 11.127 11.629 1.00 96.62 586 ARG A O 1
ATOM 4458 N N . VAL A 1 587 ? -13.927 9.329 12.428 1.00 96.75 587 VAL A N 1
ATOM 4459 C CA . VAL A 1 587 ? -14.553 8.956 11.148 1.00 96.75 587 VAL A CA 1
ATOM 4460 C C . VAL A 1 587 ? -15.656 9.946 10.786 1.00 96.75 587 VAL A C 1
ATOM 4462 O O . VAL A 1 587 ? -16.482 10.266 11.638 1.00 96.75 587 VAL A O 1
ATOM 4465 N N . ILE A 1 588 ? -15.684 10.415 9.538 1.00 94.25 588 ILE A N 1
ATOM 4466 C CA . ILE A 1 588 ? -16.652 11.413 9.061 1.00 94.25 588 ILE A CA 1
ATOM 4467 C C . ILE A 1 588 ? -17.877 10.735 8.444 1.00 94.25 588 ILE A C 1
ATOM 4469 O O . ILE A 1 588 ? -17.753 9.869 7.572 1.00 94.25 588 ILE A O 1
ATOM 4473 N N . ASP A 1 589 ? -19.054 11.154 8.902 1.00 89.50 589 ASP A N 1
ATOM 4474 C CA . ASP A 1 589 ? -20.349 10.686 8.427 1.00 89.50 589 ASP A CA 1
ATOM 4475 C C . ASP A 1 589 ? -20.722 11.303 7.073 1.00 89.50 589 ASP A C 1
ATOM 4477 O O . ASP A 1 589 ? -20.618 12.511 6.863 1.00 89.50 589 ASP A O 1
ATOM 4481 N N . SER A 1 590 ? -21.208 10.469 6.158 1.00 89.69 590 SER A N 1
ATOM 4482 C CA . SER A 1 590 ? -21.591 10.862 4.797 1.00 89.69 590 SER A CA 1
ATOM 4483 C C . SER A 1 590 ? -22.903 11.625 4.706 1.00 89.69 590 SER A C 1
ATOM 4485 O O . SER A 1 590 ? -23.138 12.299 3.704 1.00 89.69 590 SER A O 1
ATOM 4487 N N . LYS A 1 591 ? -23.756 11.546 5.731 1.00 85.69 591 LYS A N 1
ATOM 4488 C CA . LYS A 1 591 ? -25.033 12.256 5.762 1.00 85.69 591 LYS A CA 1
ATOM 4489 C C . LYS A 1 591 ? -24.891 13.632 6.401 1.00 85.69 591 LYS A C 1
ATOM 4491 O O . LYS A 1 591 ? -25.559 14.564 5.958 1.00 85.69 591 LYS A O 1
ATOM 4496 N N . THR A 1 592 ? -24.073 13.759 7.444 1.00 86.75 592 THR A N 1
ATOM 4497 C CA . THR A 1 592 ? -23.956 15.010 8.209 1.00 86.75 592 THR A CA 1
ATOM 4498 C C . THR A 1 592 ? -22.675 15.795 7.944 1.00 86.75 592 THR A C 1
ATOM 4500 O O . THR A 1 592 ? -22.614 16.952 8.348 1.00 86.75 592 THR A O 1
ATOM 4503 N N . ASP A 1 593 ? -21.664 15.202 7.295 1.00 86.62 593 ASP A N 1
ATOM 4504 C CA . ASP A 1 593 ? -20.312 15.775 7.139 1.00 86.62 593 ASP A CA 1
ATOM 4505 C C . ASP A 1 593 ? -19.658 16.131 8.494 1.00 86.62 593 ASP A C 1
ATOM 4507 O O . ASP A 1 593 ? -18.818 17.025 8.614 1.00 86.62 593 ASP A O 1
ATOM 4511 N N . THR A 1 594 ? -20.058 15.424 9.557 1.00 91.19 594 THR A N 1
ATOM 4512 C CA . THR A 1 594 ? -19.510 15.574 10.912 1.00 91.19 594 THR A CA 1
ATOM 4513 C C . THR A 1 594 ? -18.962 14.246 11.431 1.00 91.19 594 THR A C 1
ATOM 4515 O O . THR A 1 594 ? -19.367 13.188 10.952 1.00 91.19 594 THR A O 1
ATOM 4518 N N . PRO A 1 595 ? -18.079 14.258 12.446 1.00 95.31 595 PRO A N 1
ATOM 4519 C CA . PRO A 1 595 ? -17.608 13.031 13.078 1.00 95.31 595 PRO A CA 1
ATOM 4520 C C . PRO A 1 595 ? -18.738 12.130 13.600 1.00 95.31 595 PRO A C 1
ATOM 4522 O O . PRO A 1 595 ? -19.631 12.618 14.296 1.00 95.31 595 PRO A O 1
ATOM 4525 N N . ILE A 1 596 ? -18.647 10.822 13.342 1.00 93.69 596 ILE A N 1
ATOM 4526 C CA . ILE A 1 596 ? -19.480 9.790 13.976 1.00 93.69 596 ILE A CA 1
ATOM 4527 C C . ILE A 1 596 ? -19.019 9.646 15.437 1.00 93.69 596 ILE A C 1
ATOM 4529 O O . ILE A 1 596 ? -17.873 9.244 15.682 1.00 93.69 596 ILE A O 1
ATOM 4533 N N . PRO A 1 597 ? -19.860 9.967 16.437 1.00 94.88 597 PRO A N 1
ATOM 4534 C CA . PRO A 1 597 ? -19.430 9.952 17.830 1.00 94.88 597 PRO A CA 1
ATOM 4535 C C . PRO A 1 597 ? -18.982 8.561 18.292 1.00 94.88 597 PRO A C 1
ATOM 4537 O O . PRO A 1 597 ? -19.673 7.564 18.085 1.00 94.88 597 PRO A O 1
ATOM 4540 N N . GLY A 1 598 ? -17.824 8.503 18.953 1.00 95.56 598 GLY A N 1
ATOM 4541 C CA . GLY A 1 598 ? -17.258 7.258 19.481 1.00 95.56 598 GLY A CA 1
ATOM 4542 C C . GLY A 1 598 ? -16.562 6.372 18.441 1.00 95.56 598 GLY A C 1
ATOM 4543 O O . GLY A 1 598 ? -16.088 5.296 18.810 1.00 95.56 598 GLY A O 1
ATOM 4544 N N . LEU A 1 599 ? -16.459 6.803 17.178 1.00 98.00 599 LEU A N 1
ATOM 4545 C CA . LEU A 1 599 ? -15.835 6.031 16.104 1.00 98.00 599 LEU A CA 1
ATOM 4546 C C . LEU A 1 599 ? -14.569 6.700 15.561 1.00 98.00 599 LEU A C 1
ATOM 4548 O O . LEU A 1 599 ? -14.577 7.850 15.118 1.00 98.00 599 LEU A O 1
ATOM 4552 N N . TYR A 1 600 ? -13.486 5.929 15.544 1.00 98.31 600 TYR A N 1
ATOM 4553 C CA . TYR A 1 600 ? -12.175 6.359 15.073 1.00 98.31 600 TYR A CA 1
ATOM 4554 C C . TYR A 1 600 ? -11.608 5.351 14.071 1.00 98.31 600 TYR A C 1
ATOM 4556 O O . TYR A 1 600 ? -11.910 4.156 14.148 1.00 98.31 600 TYR A O 1
ATOM 4564 N N . ALA A 1 601 ? -10.738 5.805 13.170 1.00 97.62 601 ALA A N 1
ATOM 4565 C CA . ALA A 1 601 ? -9.993 4.932 12.265 1.00 97.62 601 ALA A CA 1
ATOM 4566 C C . ALA A 1 601 ? -8.547 5.415 12.090 1.00 97.62 601 ALA A C 1
ATOM 4568 O O . ALA A 1 601 ? -8.293 6.613 12.028 1.00 97.62 601 ALA A O 1
ATOM 4569 N N . ALA A 1 602 ? -7.586 4.490 12.022 1.00 95.56 602 ALA A N 1
ATOM 4570 C CA . ALA A 1 602 ? -6.171 4.834 11.860 1.00 95.56 602 ALA A CA 1
ATOM 4571 C C . ALA A 1 602 ? -5.388 3.766 11.087 1.00 95.56 602 ALA A C 1
ATOM 4573 O O . ALA A 1 602 ? -5.612 2.565 11.242 1.00 95.56 602 ALA A O 1
ATOM 4574 N N . GLY A 1 603 ? -4.420 4.209 10.285 1.00 89.12 603 GLY A N 1
ATOM 4575 C CA . GLY A 1 603 ? -3.650 3.358 9.382 1.00 89.12 603 GLY A CA 1
ATOM 4576 C C . GLY A 1 603 ? -4.004 3.649 7.929 1.00 89.12 603 GLY A C 1
ATOM 4577 O O . GLY A 1 603 ? -3.887 4.779 7.479 1.00 89.12 603 GLY A O 1
ATOM 4578 N N . GLU A 1 604 ? -4.407 2.626 7.191 1.00 75.19 604 GLU A N 1
ATOM 4579 C CA . GLU A 1 604 ? -4.721 2.702 5.761 1.00 75.19 604 GLU A CA 1
ATOM 4580 C C . GLU A 1 604 ? -6.134 3.301 5.539 1.00 75.19 604 GLU A C 1
ATOM 4582 O O . GLU A 1 604 ? -7.079 2.572 5.255 1.00 75.19 604 GLU A O 1
ATOM 4587 N N . PHE A 1 605 ? -6.280 4.619 5.768 1.00 53.16 605 PHE A N 1
ATOM 4588 C CA . PHE A 1 605 ? -7.515 5.430 5.662 1.00 53.16 605 PHE A CA 1
ATOM 4589 C C . PHE A 1 605 ? -7.183 6.873 5.170 1.00 53.16 605 PHE A C 1
ATOM 4591 O O . PHE A 1 605 ? -6.005 7.231 5.149 1.00 53.16 605 PHE A O 1
ATOM 4598 N N . GLY A 1 606 ? -8.158 7.710 4.758 1.00 37.34 606 GLY A N 1
ATOM 4599 C CA . GLY A 1 606 ? -7.907 9.072 4.198 1.00 37.34 606 GLY A CA 1
ATOM 4600 C C . GLY A 1 606 ? -8.708 10.202 4.882 1.00 37.34 606 GLY A C 1
ATOM 4601 O O . GLY A 1 606 ? -9.570 9.886 5.675 1.00 37.34 606 GLY A O 1
ATOM 4602 N N . GLU A 1 607 ? -8.458 11.498 4.620 1.00 41.56 607 GLU A N 1
ATOM 4603 C CA . GLU A 1 607 ? -9.149 12.678 5.242 1.00 41.56 607 GLU A CA 1
ATOM 4604 C C . GLU A 1 607 ? -9.968 13.499 4.232 1.00 41.56 607 GLU A C 1
ATOM 4606 O O . GLU A 1 607 ? -10.101 13.079 3.098 1.00 41.56 607 GLU A O 1
ATOM 4611 N N . LYS A 1 608 ? -10.569 14.628 4.635 1.00 37.38 608 LYS A N 1
ATOM 4612 C CA . LYS A 1 608 ? -10.717 15.864 3.838 1.00 37.38 608 LYS A CA 1
ATOM 4613 C C . LYS A 1 608 ? -10.746 17.093 4.764 1.00 37.38 608 LYS A C 1
ATOM 4615 O O . LYS A 1 608 ? -11.557 17.108 5.688 1.00 37.38 608 LYS A O 1
ATOM 4620 N N . LYS A 1 609 ? -10.064 18.190 4.392 1.00 32.12 609 LYS A N 1
ATOM 4621 C CA . LYS A 1 609 ? -10.636 19.556 4.420 1.00 32.12 609 LYS A CA 1
ATOM 4622 C C . LYS A 1 609 ? -9.949 20.512 3.431 1.00 32.12 609 LYS A C 1
ATOM 4624 O O . LYS A 1 609 ? -8.781 20.827 3.562 1.00 32.12 609 LYS A O 1
ATOM 4629 N N . GLY A 1 610 ? -10.737 21.030 2.481 1.00 33.25 610 GLY A N 1
ATOM 4630 C CA . GLY A 1 610 ? -10.373 22.145 1.595 1.00 33.25 610 GLY A CA 1
ATOM 4631 C C . GLY A 1 610 ? -9.380 21.795 0.482 1.00 33.25 610 GLY A C 1
ATOM 4632 O O . GLY A 1 610 ? -8.261 21.367 0.725 1.00 33.25 610 GLY A O 1
ATOM 4633 N N . ARG A 1 611 ? -9.772 22.009 -0.778 1.00 29.09 611 ARG A N 1
ATOM 4634 C CA . ARG A 1 611 ? -8.825 21.981 -1.901 1.00 29.09 611 ARG A CA 1
ATOM 4635 C C . ARG A 1 611 ? -7.885 23.178 -1.736 1.00 29.09 611 ARG A C 1
ATOM 4637 O O . ARG A 1 611 ? -8.336 24.304 -1.907 1.00 29.09 611 ARG A O 1
ATOM 4644 N N . ILE A 1 612 ? -6.612 22.952 -1.418 1.00 33.00 612 ILE A N 1
ATOM 4645 C CA . ILE A 1 612 ? -5.589 24.007 -1.403 1.00 33.00 612 ILE A CA 1
ATOM 4646 C C . ILE A 1 612 ? -4.820 23.951 -2.726 1.00 33.00 612 ILE A C 1
ATOM 4648 O O . ILE A 1 612 ? -3.651 23.594 -2.787 1.00 33.00 612 ILE A O 1
ATOM 4652 N N . TYR A 1 613 ? -5.499 24.283 -3.818 1.00 36.00 613 TYR A N 1
ATOM 4653 C CA . TYR A 1 613 ? -4.804 24.997 -4.881 1.00 36.00 613 TYR A CA 1
ATOM 4654 C C . TYR A 1 613 ? -4.851 26.463 -4.434 1.00 36.00 613 TYR A C 1
ATOM 4656 O O . TYR A 1 613 ? -5.945 26.924 -4.140 1.00 36.00 613 TYR A O 1
ATOM 4664 N N . HIS A 1 614 ? -3.713 27.170 -4.420 1.00 34.28 614 HIS A N 1
ATOM 4665 C CA . HIS A 1 614 ? -3.525 28.624 -4.169 1.00 34.28 614 HIS A CA 1
ATOM 4666 C C . HIS A 1 614 ? -2.795 29.032 -2.865 1.00 34.28 614 HIS A C 1
ATOM 4668 O O . HIS A 1 614 ? -2.741 30.221 -2.570 1.00 34.28 614 HIS A O 1
ATOM 4674 N N . SER A 1 615 ? -2.142 28.131 -2.115 1.00 36.03 615 SER A N 1
ATOM 4675 C CA . SER A 1 615 ? -1.265 28.567 -1.000 1.00 36.03 615 SER A CA 1
ATOM 4676 C C . SER A 1 615 ? -0.075 29.412 -1.466 1.00 36.03 615 SER A C 1
ATOM 4678 O O . SER A 1 615 ? 0.351 30.318 -0.760 1.00 36.03 615 SER A O 1
ATOM 4680 N N . ASP A 1 616 ? 0.411 29.162 -2.682 1.00 36.69 616 ASP A N 1
ATOM 4681 C CA . ASP A 1 616 ? 1.614 29.806 -3.222 1.00 36.69 616 ASP A CA 1
ATOM 4682 C C . ASP A 1 616 ? 1.338 31.220 -3.779 1.00 36.69 616 ASP A C 1
ATOM 4684 O O . ASP A 1 616 ? 2.219 31.842 -4.364 1.00 36.69 616 ASP A O 1
ATOM 4688 N N . LEU A 1 617 ? 0.113 31.735 -3.607 1.00 36.16 617 LEU A N 1
ATOM 4689 C CA . LEU A 1 617 ? -0.283 33.102 -3.972 1.00 36.16 617 LEU A CA 1
ATOM 4690 C C . LEU A 1 617 ? -0.338 34.057 -2.765 1.00 36.16 617 LEU A C 1
ATOM 4692 O O . LEU A 1 617 ? -0.712 35.216 -2.930 1.00 36.16 617 LEU A O 1
ATOM 4696 N N . TYR A 1 618 ? 0.044 33.601 -1.565 1.00 37.44 618 TYR A N 1
ATOM 4697 C CA . TYR A 1 618 ? -0.034 34.386 -0.327 1.00 37.44 618 TYR A CA 1
ATOM 4698 C C . TYR A 1 618 ? 1.319 34.552 0.376 1.00 37.44 618 TYR A C 1
ATOM 4700 O O . TYR A 1 618 ? 1.426 34.337 1.578 1.00 37.44 618 TYR A O 1
ATOM 4708 N N . GLU A 1 619 ? 2.343 34.990 -0.350 1.00 35.12 619 GLU A N 1
ATOM 4709 C CA . GLU A 1 619 ? 3.530 35.608 0.254 1.00 35.12 619 GLU A CA 1
ATOM 4710 C C . GLU A 1 619 ? 3.944 36.827 -0.574 1.00 35.12 619 GLU A C 1
ATOM 4712 O O . GLU A 1 619 ? 4.762 36.730 -1.477 1.00 35.12 619 GLU A O 1
ATOM 4717 N N . ASP A 1 620 ? 3.284 37.960 -0.328 1.00 35.72 620 ASP A N 1
ATOM 4718 C CA . ASP A 1 620 ? 3.932 39.257 -0.094 1.00 35.72 620 ASP A CA 1
ATOM 4719 C C . ASP A 1 620 ? 2.872 40.360 0.038 1.00 35.72 620 ASP A C 1
ATOM 4721 O O . ASP A 1 620 ? 1.987 40.544 -0.797 1.00 35.72 620 ASP A O 1
ATOM 4725 N N . ASN A 1 621 ? 2.960 41.103 1.139 1.00 39.56 621 ASN A N 1
ATOM 4726 C CA . ASN A 1 621 ? 2.119 42.257 1.431 1.00 39.56 621 ASN A CA 1
ATOM 4727 C C . ASN A 1 621 ? 2.235 43.336 0.337 1.00 39.56 621 ASN A C 1
ATOM 4729 O O . ASN A 1 621 ? 3.230 44.059 0.288 1.00 39.56 621 ASN A O 1
ATOM 4733 N N . SER A 1 622 ? 1.161 43.559 -0.421 1.00 33.41 622 SER A N 1
ATOM 4734 C CA . SER A 1 622 ? 0.810 44.893 -0.932 1.00 33.41 622 SER A CA 1
ATOM 4735 C C . SER A 1 622 ? -0.714 45.041 -1.020 1.00 33.41 622 SER A C 1
ATOM 4737 O O . SER A 1 622 ? -1.321 44.945 -2.085 1.00 33.41 622 SER A O 1
ATOM 4739 N N . CYS A 1 623 ? -1.344 45.245 0.136 1.00 38.09 623 CYS A N 1
ATOM 4740 C CA . CYS A 1 623 ? -2.798 45.310 0.306 1.00 38.09 623 CYS A CA 1
ATOM 4741 C C . CYS A 1 623 ? -3.438 46.670 -0.044 1.00 38.09 623 CYS A C 1
ATOM 4743 O O . CYS A 1 623 ? -4.566 46.915 0.369 1.00 38.09 623 CYS A O 1
ATOM 4745 N N . ASP A 1 624 ? -2.787 47.534 -0.825 1.00 33.78 624 ASP A N 1
ATOM 4746 C CA . ASP A 1 624 ? -3.315 48.885 -1.093 1.00 33.78 624 ASP A CA 1
ATOM 4747 C C . ASP A 1 624 ? -4.070 49.003 -2.427 1.00 33.78 624 ASP A C 1
ATOM 4749 O O . ASP A 1 624 ? -4.826 49.946 -2.630 1.00 33.78 624 ASP A O 1
ATOM 4753 N N . ALA A 1 625 ? -3.942 48.029 -3.333 1.00 36.38 625 ALA A N 1
ATOM 4754 C CA . ALA A 1 625 ? -4.665 48.058 -4.609 1.00 36.38 625 ALA A CA 1
ATOM 4755 C C . ALA A 1 625 ? -6.093 47.479 -4.524 1.00 36.38 625 ALA A C 1
ATOM 4757 O O . ALA A 1 625 ? -6.890 47.691 -5.432 1.00 36.38 625 ALA A O 1
ATOM 4758 N N . CYS A 1 626 ? -6.413 46.738 -3.455 1.00 31.91 626 CYS A N 1
ATOM 4759 C CA . CYS A 1 626 ? -7.654 45.956 -3.345 1.00 31.91 626 CYS A CA 1
ATOM 4760 C C . CYS A 1 626 ? -8.655 46.480 -2.300 1.00 31.91 626 CYS A C 1
ATOM 4762 O O . CYS A 1 626 ? -9.760 45.951 -2.222 1.00 31.91 626 CYS A O 1
ATOM 4764 N N . HIS A 1 627 ? -8.301 47.485 -1.489 1.00 35.03 627 HIS A N 1
ATOM 4765 C CA . HIS A 1 627 ? -9.083 47.856 -0.297 1.00 35.03 627 HIS A CA 1
ATOM 4766 C C . HIS A 1 627 ? -9.585 49.307 -0.238 1.00 35.03 627 HIS A C 1
ATOM 4768 O O . HIS A 1 627 ? -10.006 49.753 0.825 1.00 35.03 627 HIS A O 1
ATOM 4774 N N . GLU A 1 628 ? -9.659 50.020 -1.365 1.00 31.42 628 GLU A N 1
ATOM 4775 C CA . GLU A 1 628 ? -10.427 51.278 -1.443 1.00 31.42 628 GLU A CA 1
ATOM 4776 C C . GLU A 1 628 ? -11.762 51.146 -2.191 1.00 31.42 628 GLU A C 1
ATOM 4778 O O . GLU A 1 628 ? -12.253 52.120 -2.755 1.00 31.42 628 GLU A O 1
ATOM 4783 N N . GLN A 1 629 ? -12.405 49.974 -2.153 1.00 34.25 629 GLN A N 1
ATOM 4784 C CA . GLN A 1 629 ? -13.852 49.890 -2.376 1.00 34.25 629 GLN A CA 1
ATOM 4785 C C . GLN A 1 629 ? -14.513 49.012 -1.314 1.00 34.25 629 GLN A C 1
ATOM 4787 O O . GLN A 1 629 ? -14.101 47.883 -1.046 1.00 34.25 629 GLN A O 1
ATOM 4792 N N . GLU A 1 630 ? -15.511 49.592 -0.651 1.00 37.19 630 GLU A N 1
ATOM 4793 C CA . GLU A 1 630 ? -16.319 48.943 0.372 1.00 37.19 630 GLU A CA 1
ATOM 4794 C C . GLU A 1 630 ? -17.033 47.717 -0.239 1.00 37.19 630 GLU A C 1
ATOM 4796 O O . GLU A 1 630 ? -17.902 47.869 -1.090 1.00 37.19 630 GLU A O 1
ATOM 4801 N N . ASN A 1 631 ? -16.667 46.522 0.252 1.00 34.41 631 ASN A N 1
ATOM 4802 C CA . ASN A 1 631 ? -17.178 45.166 -0.042 1.00 34.41 631 ASN A CA 1
ATOM 4803 C C . ASN A 1 631 ? -16.696 44.444 -1.323 1.00 34.41 631 ASN A C 1
ATOM 4805 O O . ASN A 1 631 ? -17.302 44.597 -2.381 1.00 34.41 631 ASN A O 1
ATOM 4809 N N . PRO A 1 632 ? -15.756 43.481 -1.197 1.00 30.70 632 PRO A N 1
ATOM 4810 C CA . PRO A 1 632 ? -15.522 42.444 -2.198 1.00 30.70 632 PRO A CA 1
ATOM 4811 C C . PRO A 1 632 ? -15.906 41.050 -1.664 1.00 30.70 632 PRO A C 1
ATOM 4813 O O . PRO A 1 632 ? -15.170 40.436 -0.890 1.00 30.70 632 PRO A O 1
ATOM 4816 N N . THR A 1 633 ? -17.055 40.525 -2.098 1.00 35.53 633 THR A N 1
ATOM 4817 C CA . THR A 1 633 ? -17.456 39.115 -1.897 1.00 35.53 633 THR A CA 1
ATOM 4818 C C . THR A 1 633 ? -17.880 38.419 -3.194 1.00 35.53 633 THR A C 1
ATOM 4820 O O . THR A 1 633 ? -18.586 37.418 -3.133 1.00 35.53 633 THR A O 1
ATOM 4823 N N . THR A 1 634 ? -17.467 38.888 -4.374 1.00 32.38 634 THR A N 1
ATOM 4824 C CA . THR A 1 634 ? -17.949 38.316 -5.643 1.00 32.38 634 THR A CA 1
ATOM 4825 C C . THR A 1 634 ? -16.851 38.114 -6.690 1.00 32.38 634 THR A C 1
ATOM 4827 O O . THR A 1 634 ? -15.991 38.962 -6.912 1.00 32.38 634 THR A O 1
ATOM 4830 N N . PHE A 1 635 ? -16.926 36.932 -7.310 1.00 34.16 635 PHE A N 1
ATOM 4831 C CA . PHE A 1 635 ? -16.425 36.523 -8.631 1.00 34.16 635 PHE A CA 1
ATOM 4832 C C . PHE A 1 635 ? -16.745 37.588 -9.715 1.00 34.16 635 PHE A C 1
ATOM 4834 O O . PHE A 1 635 ? -17.525 38.491 -9.414 1.00 34.16 635 PHE A O 1
ATOM 4841 N N . PRO A 1 636 ? -16.143 37.566 -10.931 1.00 34.09 636 PRO A N 1
ATOM 4842 C CA . PRO A 1 636 ? -16.118 38.740 -11.815 1.00 34.09 636 PRO A CA 1
ATOM 4843 C C . PRO A 1 636 ? -17.518 39.320 -12.042 1.00 34.09 636 PRO A C 1
ATOM 4845 O O . PRO A 1 636 ? -18.435 38.593 -12.411 1.00 34.09 636 PRO A O 1
ATOM 4848 N N . ALA A 1 637 ? -17.661 40.616 -11.764 1.00 37.88 637 ALA A N 1
ATOM 4849 C CA . ALA A 1 637 ? -18.932 41.321 -11.801 1.00 37.88 637 ALA A CA 1
ATOM 4850 C C . ALA A 1 637 ? -19.442 41.509 -13.240 1.00 37.88 637 ALA A C 1
ATOM 4852 O O . ALA A 1 637 ? -18.657 41.681 -14.180 1.00 37.88 637 ALA A O 1
ATOM 4853 N N . ASP A 1 638 ? -20.770 41.512 -13.370 1.00 40.94 638 ASP A N 1
ATOM 4854 C CA . ASP A 1 638 ? -21.572 41.699 -14.590 1.00 40.94 638 ASP A CA 1
ATOM 4855 C C . ASP A 1 638 ? -21.148 42.921 -15.443 1.00 40.94 638 ASP A C 1
ATOM 4857 O O . ASP A 1 638 ? -21.380 42.991 -16.653 1.00 40.94 638 ASP A O 1
ATOM 4861 N N . ASP A 1 639 ? -20.460 43.869 -14.816 1.00 45.16 639 ASP A N 1
ATOM 4862 C CA . ASP A 1 639 ? -19.969 45.148 -15.318 1.00 45.16 639 ASP A CA 1
ATOM 4863 C C . ASP A 1 639 ? -19.080 45.019 -16.572 1.00 45.16 639 ASP A C 1
ATOM 4865 O O . ASP A 1 639 ? -19.079 45.897 -17.438 1.00 45.16 639 ASP A O 1
ATOM 4869 N N . ALA A 1 640 ? -18.328 43.919 -16.701 1.00 46.47 640 ALA A N 1
ATOM 4870 C CA . ALA A 1 640 ? -17.428 43.697 -17.835 1.00 46.47 640 ALA A CA 1
ATOM 4871 C C . ALA A 1 640 ? -18.175 43.404 -19.153 1.00 46.47 640 ALA A C 1
ATOM 4873 O O . ALA A 1 640 ? -17.657 43.702 -20.232 1.00 46.47 640 ALA A O 1
ATOM 4874 N N . CYS A 1 641 ? -19.399 42.864 -19.084 1.00 43.81 641 CYS A N 1
ATOM 4875 C CA . CYS A 1 641 ? -20.207 42.547 -20.268 1.00 43.81 641 CYS A CA 1
ATOM 4876 C C . CYS A 1 641 ? -20.962 43.772 -20.806 1.00 43.81 641 CYS A C 1
ATOM 4878 O O . CYS A 1 641 ? -20.993 43.985 -22.021 1.00 43.81 641 CYS A O 1
ATOM 4880 N N . PHE A 1 642 ? -21.478 44.636 -19.923 1.00 48.62 642 PHE A N 1
ATOM 4881 C CA . PHE A 1 642 ? -22.121 45.902 -20.315 1.00 48.62 642 PHE A CA 1
ATOM 4882 C C . PHE A 1 642 ? -21.143 46.922 -20.921 1.00 48.62 642 PHE A C 1
ATOM 4884 O O . PHE A 1 642 ? -21.561 47.908 -21.523 1.00 48.62 642 PHE A O 1
ATOM 4891 N N . ALA A 1 643 ? -19.833 46.679 -20.809 1.00 49.59 643 ALA A N 1
ATOM 4892 C CA . ALA A 1 643 ? -18.811 47.449 -21.511 1.00 49.59 643 ALA A CA 1
ATOM 4893 C C . ALA A 1 643 ? -18.690 47.087 -23.008 1.00 49.59 643 ALA A C 1
ATOM 4895 O O . ALA A 1 643 ? -18.140 47.881 -23.773 1.00 49.59 643 ALA A O 1
ATOM 4896 N N . CYS A 1 644 ? -19.183 45.912 -23.431 1.00 41.66 644 CYS A N 1
ATOM 4897 C CA . CYS A 1 644 ? -19.072 45.421 -24.812 1.00 41.66 644 CYS A CA 1
ATOM 4898 C C . CYS A 1 644 ? -20.395 45.474 -25.599 1.00 41.66 644 CYS A C 1
ATOM 4900 O O . CYS A 1 644 ? -20.356 45.643 -26.818 1.00 41.66 644 CYS A O 1
ATOM 4902 N N . HIS A 1 645 ? -21.551 45.368 -24.931 1.00 51.22 645 HIS A N 1
ATOM 4903 C CA . HIS A 1 645 ? -22.880 45.429 -25.554 1.00 51.22 645 HIS A CA 1
ATOM 4904 C C . HIS A 1 645 ? -23.904 46.127 -24.647 1.00 51.22 645 HIS A C 1
ATOM 4906 O O . HIS A 1 645 ? -23.852 45.984 -23.427 1.00 51.22 645 HIS A O 1
ATOM 4912 N N . ASP A 1 646 ? -24.868 46.834 -25.244 1.00 60.38 646 ASP A N 1
ATOM 4913 C CA . ASP A 1 646 ? -26.049 47.333 -24.533 1.00 60.38 646 ASP A CA 1
ATOM 4914 C C . ASP A 1 646 ? -27.075 46.192 -24.391 1.00 60.38 646 ASP A C 1
ATOM 4916 O O . ASP A 1 646 ? -27.579 45.647 -25.379 1.00 60.38 646 ASP A O 1
ATOM 4920 N N . GLY A 1 647 ? -27.349 45.795 -23.147 1.00 56.66 647 GLY A N 1
ATOM 4921 C CA . GLY A 1 647 ? -28.249 44.685 -22.841 1.00 56.66 647 GLY A CA 1
ATOM 4922 C C . GLY A 1 647 ? -29.706 44.948 -23.230 1.00 56.66 647 GLY A C 1
ATOM 4923 O O . GLY A 1 647 ? -30.405 44.009 -23.615 1.00 56.66 647 GLY A O 1
ATOM 4924 N N . GLU A 1 648 ? -30.165 46.204 -23.202 1.00 57.88 648 GLU A N 1
ATOM 4925 C CA . GLU A 1 648 ? -31.531 46.541 -23.617 1.00 57.88 648 GLU A CA 1
ATOM 4926 C C . GLU A 1 648 ? -31.687 46.458 -25.142 1.00 57.88 648 GLU A C 1
ATOM 4928 O O . GLU A 1 648 ? -32.708 45.958 -25.627 1.00 57.88 648 GLU A O 1
ATOM 4933 N N . GLU A 1 649 ? -30.660 46.843 -25.912 1.00 57.53 649 GLU A N 1
ATOM 4934 C CA . GLU A 1 649 ? -30.662 46.667 -27.373 1.00 57.53 649 GLU A CA 1
ATOM 4935 C C . GLU A 1 649 ? -30.667 45.189 -27.778 1.00 57.53 649 GLU A C 1
ATOM 4937 O O . GLU A 1 649 ? -31.393 44.808 -28.700 1.00 57.53 649 GLU A O 1
ATOM 4942 N N . LEU A 1 650 ? -29.906 44.335 -27.084 1.00 54.38 650 LEU A N 1
ATOM 4943 C CA . LEU A 1 650 ? -29.827 42.907 -27.407 1.00 54.38 650 LEU A CA 1
ATOM 4944 C C . LEU A 1 650 ? -31.151 42.177 -27.115 1.00 54.38 650 LEU A C 1
ATOM 4946 O O . LEU A 1 650 ? -31.599 41.335 -27.903 1.00 54.38 650 LEU A O 1
ATOM 4950 N N . ILE A 1 651 ? -31.816 42.537 -26.013 1.00 56.47 651 ILE A N 1
ATOM 4951 C CA . ILE A 1 651 ? -33.140 42.014 -25.644 1.00 56.47 651 ILE A CA 1
ATOM 4952 C C . ILE A 1 651 ? -34.200 42.486 -26.645 1.00 56.47 651 ILE A C 1
ATOM 4954 O O . ILE A 1 651 ? -35.022 41.683 -27.093 1.00 56.47 651 ILE A O 1
ATOM 4958 N N . ALA A 1 652 ? -34.160 43.760 -27.046 1.00 61.19 652 ALA A N 1
ATOM 4959 C CA . ALA A 1 652 ? -35.086 44.307 -28.034 1.00 61.19 652 ALA A CA 1
ATOM 4960 C C . ALA A 1 652 ? -34.885 43.688 -29.428 1.00 61.19 652 ALA A C 1
ATOM 4962 O O . ALA A 1 652 ? -35.864 43.355 -30.099 1.00 61.19 652 ALA A O 1
ATOM 4963 N N . ALA A 1 653 ? -33.634 43.475 -29.848 1.00 57.59 653 ALA A N 1
ATOM 4964 C CA . ALA A 1 653 ? -33.295 42.885 -31.144 1.00 57.59 653 ALA A CA 1
ATOM 4965 C C . ALA A 1 653 ? -33.684 41.401 -31.259 1.00 57.59 653 ALA A C 1
ATOM 4967 O O . ALA A 1 653 ? -33.909 40.904 -32.362 1.00 57.59 653 ALA A O 1
ATOM 4968 N N . THR A 1 654 ? -33.779 40.695 -30.129 1.00 53.34 654 THR A N 1
ATOM 4969 C CA . THR A 1 654 ? -34.106 39.258 -30.075 1.00 53.34 654 THR A CA 1
ATOM 4970 C C . THR A 1 654 ? -35.533 38.975 -29.595 1.00 53.34 654 THR A C 1
ATOM 4972 O O . THR A 1 654 ? -35.917 37.814 -29.428 1.00 53.34 654 THR A O 1
ATOM 4975 N N . ALA A 1 655 ? -36.345 40.019 -29.399 1.00 56.25 655 ALA A N 1
ATOM 4976 C CA . ALA A 1 655 ? -37.706 39.903 -28.893 1.00 56.25 655 ALA A CA 1
ATOM 4977 C C . ALA A 1 655 ? -38.616 39.107 -29.847 1.00 56.25 655 ALA A C 1
ATOM 4979 O O . ALA A 1 655 ? -38.811 39.465 -31.009 1.00 56.25 655 ALA A O 1
ATOM 4980 N N . ARG A 1 656 ? -39.224 38.034 -29.326 1.00 54.78 656 ARG A N 1
ATOM 4981 C CA . ARG A 1 656 ? -40.211 37.210 -30.042 1.00 54.78 656 ARG A CA 1
ATOM 4982 C C . ARG A 1 656 ? -41.642 37.612 -29.674 1.00 54.78 656 ARG A C 1
ATOM 4984 O O . ARG A 1 656 ? -41.888 38.133 -28.587 1.00 54.78 656 ARG A O 1
ATOM 4991 N N . THR A 1 657 ? -42.597 37.378 -30.577 1.00 53.66 657 THR A N 1
ATOM 4992 C CA . THR A 1 657 ? -44.019 37.738 -30.388 1.00 53.66 657 THR A CA 1
ATOM 4993 C C . THR A 1 657 ? -44.914 36.498 -30.312 1.00 53.66 657 THR A C 1
ATOM 4995 O O . THR A 1 657 ? -44.530 35.426 -30.768 1.00 53.66 657 THR A O 1
ATOM 4998 N N . GLY A 1 658 ? -46.110 36.635 -29.726 1.00 56.53 658 GLY A N 1
ATOM 4999 C CA . GLY A 1 658 ? -47.049 35.521 -29.531 1.00 56.53 658 GLY A CA 1
ATOM 5000 C C . GLY A 1 658 ? -46.683 34.618 -28.348 1.00 56.53 658 GLY A C 1
ATOM 5001 O O . GLY A 1 658 ? -46.095 35.083 -27.368 1.00 56.53 658 GLY A O 1
ATOM 5002 N N . ASP A 1 659 ? -47.036 33.335 -28.437 1.00 42.34 659 ASP A N 1
ATOM 5003 C CA . ASP A 1 659 ? -46.852 32.348 -27.359 1.00 42.34 659 ASP A CA 1
ATOM 5004 C C . ASP A 1 659 ? -45.366 32.073 -27.041 1.00 42.34 659 ASP A C 1
ATOM 5006 O O . ASP A 1 659 ? -45.032 31.666 -25.930 1.00 42.34 659 ASP A O 1
ATOM 5010 N N . GLU A 1 660 ? -44.455 32.402 -27.967 1.00 43.19 660 GLU A N 1
ATOM 5011 C CA . GLU A 1 660 ? -42.998 32.292 -27.795 1.00 43.19 660 GLU A CA 1
ATOM 5012 C C . GLU A 1 660 ? -42.356 33.468 -27.043 1.00 43.19 660 GLU A C 1
ATOM 5014 O O . GLU A 1 660 ? -41.152 33.441 -26.777 1.00 43.19 660 GLU A O 1
ATOM 5019 N N . LYS A 1 661 ? -43.112 34.512 -26.660 1.00 47.91 661 LYS A N 1
ATOM 5020 C CA . LYS A 1 661 ? -42.515 35.683 -25.980 1.00 47.91 661 LYS A CA 1
ATOM 5021 C C . LYS A 1 661 ? -41.798 35.317 -24.666 1.00 47.91 661 LYS A C 1
ATOM 5023 O O . LYS A 1 661 ? -40.938 36.062 -24.202 1.00 47.91 661 LYS A O 1
ATOM 5028 N N . TRP A 1 662 ? -42.172 34.189 -24.061 1.00 47.97 662 TRP A N 1
ATOM 5029 C CA . TRP A 1 662 ? -41.629 33.677 -22.800 1.00 47.97 662 TRP A CA 1
ATOM 5030 C C . TRP A 1 662 ? -40.375 32.811 -22.971 1.00 47.97 662 TRP A C 1
ATOM 5032 O O . TRP A 1 662 ? -39.772 32.424 -21.979 1.00 47.97 662 TRP A O 1
ATOM 5042 N N . GLN A 1 663 ? -39.978 32.514 -24.210 1.00 44.88 663 GLN A N 1
ATOM 5043 C CA . GLN A 1 663 ? -38.800 31.705 -24.533 1.00 44.88 663 GLN A CA 1
ATOM 5044 C C . GLN A 1 663 ? -37.646 32.542 -25.100 1.00 44.88 663 GLN A C 1
ATOM 5046 O O . GLN A 1 663 ? -36.722 31.991 -25.693 1.00 44.88 663 GLN A O 1
ATOM 5051 N N . ASN A 1 664 ? -37.670 33.874 -24.946 1.00 49.12 664 ASN A N 1
ATOM 5052 C CA . ASN A 1 664 ? -36.485 34.669 -25.262 1.00 49.12 664 ASN A CA 1
ATOM 5053 C C . ASN A 1 664 ? -35.366 34.253 -24.284 1.00 49.12 664 ASN A C 1
ATOM 5055 O O . ASN A 1 664 ? -35.532 34.474 -23.082 1.00 49.12 664 ASN A O 1
ATOM 5059 N N . PRO A 1 665 ? -34.250 33.669 -24.760 1.00 44.47 665 PRO A N 1
ATOM 5060 C CA . PRO A 1 665 ? -33.191 33.150 -23.893 1.00 44.47 665 PRO A CA 1
ATOM 5061 C C . PRO A 1 665 ? -32.597 34.225 -22.972 1.00 44.47 665 PRO A C 1
ATOM 5063 O O . PRO A 1 665 ? -32.100 33.903 -21.898 1.00 44.47 665 PRO A O 1
ATOM 5066 N N . HIS A 1 666 ? -32.731 35.506 -23.330 1.00 49.88 666 HIS A N 1
ATOM 5067 C CA . HIS A 1 666 ? -32.251 36.628 -22.523 1.00 49.88 666 HIS A CA 1
ATOM 5068 C C . HIS A 1 666 ? -33.265 37.132 -21.479 1.00 49.88 666 HIS A C 1
ATOM 5070 O O . HIS A 1 666 ? -32.868 37.803 -20.532 1.00 49.88 666 HIS A O 1
ATOM 5076 N N . ASN A 1 667 ? -34.553 36.772 -21.576 1.00 45.19 667 ASN A N 1
ATOM 5077 C CA . ASN A 1 667 ? -35.543 37.094 -20.534 1.00 45.19 667 ASN A CA 1
ATOM 5078 C C . ASN A 1 667 ? -35.365 36.238 -19.268 1.00 45.19 667 ASN A C 1
ATOM 5080 O O . ASN A 1 667 ? -35.839 36.623 -18.201 1.00 45.19 667 ASN A O 1
ATOM 5084 N N . ASN A 1 668 ? -34.659 35.108 -19.365 1.00 45.75 668 ASN A N 1
ATOM 5085 C CA . ASN A 1 668 ? -34.363 34.234 -18.227 1.00 45.75 668 ASN A CA 1
ATOM 5086 C C . ASN A 1 668 ? -33.138 34.690 -17.416 1.00 45.75 668 ASN A C 1
ATOM 5088 O O . ASN A 1 668 ? -32.846 34.098 -16.381 1.00 45.75 668 ASN A O 1
ATOM 5092 N N . MET A 1 669 ? -32.438 35.747 -17.846 1.00 43.72 669 MET A N 1
ATOM 5093 C CA . MET A 1 669 ? -31.209 36.209 -17.191 1.00 43.72 669 MET A CA 1
ATOM 5094 C C . MET A 1 669 ? -31.436 37.042 -15.926 1.00 43.72 669 MET A C 1
ATOM 5096 O O . MET A 1 669 ? -30.482 37.260 -15.190 1.00 43.72 669 MET A O 1
ATOM 5100 N N . HIS A 1 670 ? -32.663 37.462 -15.595 1.00 43.25 670 HIS A N 1
ATOM 5101 C CA . HIS A 1 670 ? -32.896 38.225 -14.363 1.00 43.25 670 HIS A CA 1
ATOM 5102 C C . HIS A 1 670 ? -34.196 37.853 -13.645 1.00 43.25 670 HIS A C 1
ATOM 5104 O O . HIS A 1 670 ? -35.132 38.645 -13.562 1.00 43.25 670 HIS A O 1
ATOM 5110 N N . TYR A 1 671 ? -34.199 36.678 -13.018 1.00 31.75 671 TYR A N 1
ATOM 5111 C CA . TYR A 1 671 ? -34.942 36.469 -11.774 1.00 31.75 671 TYR A CA 1
ATOM 5112 C C . TYR A 1 671 ? -33.967 36.041 -10.667 1.00 31.75 671 TYR A C 1
ATOM 5114 O O . TYR A 1 671 ? -33.687 34.865 -10.484 1.00 31.75 671 TYR A O 1
ATOM 5122 N N . GLY A 1 672 ? -33.447 37.030 -9.928 1.00 34.09 672 GLY A N 1
ATOM 5123 C CA . GLY A 1 672 ? -33.059 36.840 -8.524 1.00 34.09 672 GLY A CA 1
ATOM 5124 C C . GLY A 1 672 ? -31.670 36.271 -8.191 1.00 34.09 672 GLY A C 1
ATOM 5125 O O . GLY A 1 672 ? -31.605 35.292 -7.468 1.00 34.09 672 GLY A O 1
ATOM 5126 N N . LYS A 1 673 ? -30.604 36.981 -8.594 1.00 42.53 673 LYS A N 1
ATOM 5127 C CA . LYS A 1 673 ? -29.264 37.112 -7.955 1.00 42.53 673 LYS A CA 1
ATOM 5128 C C . LYS A 1 673 ? -28.366 35.863 -7.748 1.00 42.53 673 LYS A C 1
ATOM 5130 O O . LYS A 1 673 ? -28.719 34.915 -7.060 1.00 42.53 673 LYS A O 1
ATOM 5135 N N . ASP A 1 674 ? -27.130 36.010 -8.248 1.00 38.38 674 ASP A N 1
ATOM 5136 C CA . ASP A 1 674 ? -25.892 35.231 -8.034 1.00 38.38 674 ASP A CA 1
ATOM 5137 C C . ASP A 1 674 ? -25.793 33.818 -8.650 1.00 38.38 674 ASP A C 1
ATOM 5139 O O . ASP A 1 674 ? -25.681 32.819 -7.938 1.00 38.38 674 ASP A O 1
ATOM 5143 N N . VAL A 1 675 ? -25.700 33.725 -9.987 1.00 36.44 675 VAL A N 1
ATOM 5144 C CA . VAL A 1 675 ? -25.236 32.501 -10.677 1.00 36.44 675 VAL A CA 1
ATOM 5145 C C . VAL A 1 675 ? -24.062 32.829 -11.620 1.00 36.44 675 VAL A C 1
ATOM 5147 O O . VAL A 1 675 ? -24.217 33.694 -12.479 1.00 36.44 675 VAL A O 1
ATOM 5150 N N . PRO A 1 676 ? -22.886 32.174 -11.506 1.00 36.69 676 PRO A N 1
ATOM 5151 C CA . PRO A 1 676 ? -21.751 32.433 -12.394 1.00 36.69 676 PRO A CA 1
ATOM 5152 C C . PRO A 1 676 ? -21.973 31.881 -13.811 1.00 36.69 676 PRO A C 1
ATOM 5154 O O . PRO A 1 676 ? -22.311 30.712 -13.988 1.00 36.69 676 PRO A O 1
ATOM 5157 N N . CYS A 1 677 ? -21.677 32.707 -14.817 1.00 42.09 677 CYS A N 1
ATOM 5158 C CA . CYS A 1 677 ? -21.900 32.508 -16.258 1.00 42.09 677 CYS A CA 1
ATOM 5159 C C . CYS A 1 677 ? -20.959 31.479 -16.945 1.00 42.09 677 CYS A C 1
ATOM 5161 O O . CYS A 1 677 ? -20.532 31.660 -18.085 1.00 42.09 677 CYS A O 1
ATOM 5163 N N . MET A 1 678 ? -20.587 30.397 -16.254 1.00 42.03 678 MET A N 1
ATOM 5164 C CA . MET A 1 678 ? -19.635 29.393 -16.765 1.00 42.03 678 MET A CA 1
ATOM 5165 C C . MET A 1 678 ? -20.198 28.508 -17.892 1.00 42.03 678 MET A C 1
ATOM 5167 O O . MET A 1 678 ? -19.424 27.808 -18.538 1.00 42.03 678 MET A O 1
ATOM 5171 N N . GLU A 1 679 ? -21.504 28.536 -18.169 1.00 39.97 679 GLU A N 1
ATOM 5172 C CA . GLU A 1 679 ? -22.112 27.671 -19.194 1.00 39.97 679 GLU A CA 1
ATOM 5173 C C . GLU A 1 679 ? -21.954 28.182 -20.639 1.00 39.97 679 GLU A C 1
ATOM 5175 O O . GLU A 1 679 ? -22.198 27.420 -21.567 1.00 39.97 679 GLU A O 1
ATOM 5180 N N . CYS A 1 680 ? -21.487 29.418 -20.868 1.00 35.19 680 CYS A N 1
ATOM 5181 C CA . CYS A 1 680 ? -21.412 29.988 -22.226 1.00 35.19 680 CYS A CA 1
ATOM 5182 C C . CYS A 1 680 ? -20.005 29.955 -22.869 1.00 35.19 680 CYS A C 1
ATOM 5184 O O . CYS A 1 680 ? -19.874 30.109 -24.078 1.00 35.19 680 CYS A O 1
ATOM 5186 N N . HIS A 1 681 ? -18.930 29.737 -22.100 1.00 37.50 681 HIS A N 1
ATOM 5187 C CA . HIS A 1 681 ? -17.544 29.826 -22.606 1.00 37.50 681 HIS A CA 1
ATOM 5188 C C . HIS A 1 681 ? -16.810 28.480 -22.739 1.00 37.50 681 HIS A C 1
ATOM 5190 O O . HIS A 1 681 ? -15.591 28.453 -22.896 1.00 37.50 681 HIS A O 1
ATOM 5196 N N . GLY A 1 682 ? -17.542 27.363 -22.745 1.00 35.50 682 GLY A N 1
ATOM 5197 C CA . GLY A 1 682 ? -16.994 26.037 -23.055 1.00 35.50 682 GLY A CA 1
ATOM 5198 C C . GLY A 1 682 ? -16.569 25.834 -24.519 1.00 35.50 682 GLY A C 1
ATOM 5199 O O . GLY A 1 682 ? -15.994 24.799 -24.827 1.00 35.50 682 GLY A O 1
ATOM 5200 N N . GLU A 1 683 ? -16.809 26.799 -25.416 1.00 34.03 683 GLU A N 1
ATOM 5201 C CA . GLU A 1 683 ? -16.598 26.637 -26.868 1.00 34.03 683 GLU A CA 1
ATOM 5202 C C . GLU A 1 683 ? -15.365 27.369 -27.443 1.00 34.03 683 GLU A C 1
ATOM 5204 O O . GLU A 1 683 ? -15.240 27.525 -28.657 1.00 34.03 683 GLU A O 1
ATOM 5209 N N . HIS A 1 684 ? -14.411 27.802 -26.609 1.00 32.72 684 HIS A N 1
ATOM 5210 C CA . HIS A 1 684 ? -13.187 28.467 -27.094 1.00 32.72 684 HIS A CA 1
ATOM 5211 C C . HIS A 1 684 ? -11.853 27.909 -26.567 1.00 32.72 684 HIS A C 1
ATOM 5213 O O . HIS A 1 684 ? -10.874 28.653 -26.475 1.00 32.72 684 HIS A O 1
ATOM 5219 N N . THR A 1 685 ? -11.755 26.602 -26.315 1.00 35.06 685 THR A N 1
ATOM 5220 C CA . THR A 1 685 ? -10.448 25.924 -26.177 1.00 35.06 685 THR A CA 1
ATOM 5221 C C . THR A 1 685 ? -10.403 24.587 -26.879 1.00 35.06 685 THR A C 1
ATOM 5223 O O . THR A 1 685 ? -11.256 23.744 -26.527 1.00 35.06 685 THR A O 1
#

Radius of gyration: 32.0 Å; chains: 1; bounding box: 84×74×80 Å

Foldseek 3Di:
DAFEEAEDEDADPCPLVVVQVVCPPVNVVNVVRHDDQYDCVVPVDDQDDPVRVNDDRAGAAGQEYEYEAAAWFPVVVVVVVNCVVRYVYYHHGDPCSVPVPPVNVNQVDDPVVSQCCVQVPPPDPPSVDRDPPDDGHTHHPDDVDDDPPPDDDDDDPPQQDFAEDPPPDDAPAEAQEEEEAQALWRLVVLLVCLVVPGPAAEYEYQEPDHHFQLFAAQQKAFAFPEPLCVVVVNHGALLLQLVLVCVLVVNQADSVLSSLCRVCSRVSVVVQVVLPQAWDSDFDDDPSHPTTGMTGTPVSGSNSRSVSSVVSCVVSVYHYAYSWAWAAFYAYPVQFGFWTWIFHNHHPPPPRRHHIGIYTHNQFYEYAQFAAQLQQVQLCVLPVLSHVLFAALTPNSRHCNSQVNCVSSFFDWDQQNPFFKAQQDAPLDHHCDLSNQLLSQCLLAKAKAQQAALAGQANSSDDRVRNQVSQSVRADPVRDRLFIKIKFAPVRSVVDPSSVVCPVVVQKDWAQDQVVVCVVSVHDSVSNVVRLVLVQVCLVVQADPPHRHRNPSNNVRGRDPRIMMHTTHIHGYHRQMGGAADSVQFGAGNVPRHGRHRYGYDDSYGYDDDSPPPPVVPPDDDPPVPPPDPDDPDDDDPVVVCVPDPLVVVCVVQQDDDPCNVVSVSVVVDDDDDDDPPPPPPPDD

Secondary structure (DSSP, 8-state):
-PEEEEEEE-BS-SHHHHHHHTTTHHHHHHHTTEEEEE-HHHH---SS-GGGTT-S--PPPEEEEEEESB--BHHHHHHHHHHHHHEEEEEEESHHHHH-TTGGGGGGS-HHHHHHHHHT-TTSTT---S--SS---B-----S-SSS-SSS----S--SSSEE-GGGPPPSEEESEEEE--SHHHHHHHHHHHHTT-S-EEEE-SSSSS-THHHHS--EEE-TT-HHHHHTT----HHHHHHHHHHHTTT-S-HHHHHHHHHHHHHHHHHHHHHT--B-SS-B--TT-SS--EEEBTTSSTHHHHHHHHHHHHHTT-EEESSEEEEEEEE-TTS-EEEEEEEET-BTTTTB--EEEEEEESS-EEE-----TT-HHHHHHH-TT-STTS-BSS-TT---HHHHHHHHTTBPEESTT-EEEETT--TTSSSSHHHHHHHHHHGGG-EEEETTTTEE-S-TTS-HHHHHHHHHT-B-TTS-B-PPEEEEEHHHHTTSTTHHHHHHTTSSEEESSHHHHHHHHT--HHHHHHHHHHHHHHHHHS--TTT---GGGTTT----SSEEEEE---EEEEE--EEEE-TT-EEEBTTTSSEEEEEEE-SS-EE-------GGG-----TTSSSSSS----SS-THHHHTTS-HHHHHHHT---GGGGGG-TTGGG-SSS----TTS-TT--

=== Feature glossary ===
Each block in this record encodes a different view of the same protein. In brief:

Predicted aligned error. PAE(i, j) answers: if I align the predicted and true structures on residue i, how far off (in Å) do I expect residue j to be? A block-diagonal PAE matrix with low values on the blocks and high values off-diagonal is the signature of a multi-domain protein with confidently predicted domains but uncertain inter-domain orientation.

Contact-map, Ramachandran, and PAE plots. Plot images: a contact map (which residues are close in 3D, as an N×N binary image), a Ramachandran scatter (backbone torsion angles, revealing secondary-structure composition at a glance), and — for AlphaFold structures — a PAE heatmap (pairwise prediction confidence).

Backbone torsions (φ/ψ). φ (phi) and ψ (psi) are the two rotatable backbone dihedrals per residue: φ is the C(i-1)–N–Cα–C torsion, ψ is the N–Cα–C–N(i+1) torsion, both in degrees on (−180°, 180°]. α-helical residues cluster near (−60°, −45°); β-strand residues near (−120°, +130°). A Ramachandran plot is simply a scatter of (φ, ψ) for every residue.

Foldseek 3Di. A 3Di character summarizes, for each residue, the relative orientation of the Cα frame of its nearest spatial neighbor. Because it encodes fold topology rather than chemistry, 3Di alignments detect remote structural similarity that sequence alignment misses.

Radius of gyration, Cα contacts, bounding box. Three whole-structure scalars: the radius of gyration (RMS distance of Cα from centroid, in Å), the count of Cα–Cα contacts (pairs closer than 8 Å and separated by more than four residues in sequence — i.e. tertiary, not local, contacts), and the bounding-box dimensions. Together they distinguish compact globular folds from extended fibres or disordered chains.

Sequence. Sequence gives the chain of amino acids in standard one-letter code (A=alanine, C=cysteine, …, Y=tyrosine), read N→C. It is the only feature that is directly encoded by the gene; all structural features are derived from the folded form of this sequence.

mmCIF coordinates. Atomic coordinates in PDBx/mmCIF format — the same representation the Protein Data Bank distributes. Each line of the _atom_site loop places one backbone atom in Cartesian space (units: ångströms, origin: arbitrary).

Secondary structure (3-state, P-SEA). Three-state secondary structure (P-SEA) collapses the eight DSSP classes into helix (a), strand (b), and coil (c). P-SEA assigns these from Cα geometry alone — distances and angles — without requiring backbone oxygens, so it works on any Cα trace.

InterPro / GO / CATH / organism. Functional annotations link the protein to curated databases. InterPro entries identify conserved domains and families by matching the sequence against member-database signatures (Pfam, PROSITE, CDD, …). Gene Ontology (GO) terms describe molecular function, biological process, and cellular component in a controlled vocabulary. CATH places the structure in a hierarchical fold classification (Class/Architecture/Topology/Homologous-superfamily). The organism is the source species.

B-factor. B-factor (Debye–Waller factor) reflects atomic displacement in the crystal lattice. It is an experimental observable (units Å²), not a prediction; low values mean the atom is pinned down, high values mean it moves or is heterogeneous across the crystal.

Rendered structure images. Structure images are PyMOL renders from six orthogonal camera directions. Cartoon representation draws helices as coils and strands as arrows; sticks shows the backbone as bonds; surface shows the solvent-excluded envelope. Rainbow coloring maps sequence position to hue (blue→red, N→C); chain coloring assigns a distinct color per polypeptide.

Solvent-accessible surface area. Solvent-accessible surface area (SASA) is the area in Å² traced out by the centre of a 1.4 Å probe sphere (a water molecule) rolled over the protein's van der Waals surface (Shrake–Rupley / Lee–Richards construction). Buried residues have near-zero SASA; fully exposed residues can exceed 200 Å². The total SASA scales roughly with the number of surface residues.

Secondary structure (8-state, DSSP). The SS8 string is DSSP's per-residue secondary-structure call. α-helix (H) means an i→i+4 H-bond ladder; β-strand (E) means the residue participates in a β-sheet; 3₁₀ (G) and π (I) are tighter and wider helices; T/S are turns/bends; '-' is loop.

pLDDT. For AlphaFold models, the B-factor field carries pLDDT — the model's own estimate of local accuracy on a 0–100 scale. Regions with pLDDT<50 should be treated as essentially unmodeled; they often correspond to intrinsically disordered segments.

Nearest PDB structures. Nearest PDB neighbors are the top structural matches found by Foldseek when searching this structure against the entire Protein Data Bank. Each hit reports a TM-score (0 to 1; >0.5 almost always implies the same fold) and an E-value. These are *structural* homologs — they may share no detectable sequence similarity.